Protein AF-A0A223VBC0-F1 (afdb_monomer_lite)

InterPro domains:
  IPR009003 Peptidase S1, PA clan [SSF50494] (69-240)

Sequence (391 aa):
MNKFKVYILFLLMLIGSNVNSQVGDLELRNYFNAMVFLKDSATIKQNINGIEHEVYLKNPNTKKLIPMKSVGVGSGFFISKGLDDYLVTAQHVGVNISKRGTIAYRNASGKKIEVKLEDITYENENWVYHQEADVAVLHLNLKEKDEEFIKGLEIRFIDYWYLMRDQVAPDRFTDLHVVGYPLGLGVTELNISPITKKVRVSSDILVLPRADRGNLSHFFLLDDPSTSGFSGGPIVYLGDPIISKDKKTYLPSPMRIMGLVHGTISDPKDKAGRFSAIVPSYLIAETIDLAPSFEGTYTYKYPNGKLWSRRIYKNGIPWTVIDNYDPEGKPQEKGTLKDGTGTLNTYDAKGKLIYVERFEKGIRLSLSPVMTTEELEKFGGFAPAKPDEND

Radius of gyration: 23.73 Å; chains: 1; bounding box: 81×50×62 Å

Foldseek 3Di:
DDPVVVVVVVVVVVVVVVVQVVVLVVVVVQQQLFKKKKKDKDQDWDDDPNDTDGDWDQDPVPRDTDGDIDIQIAMWGWAAEQQWIKIKFFQVSVVPADQQIWIWGQAPVQWIDIDGNVQFADPPWQWFAQPFGRMIMTTTPLQPDDPVVSVVSNGDHDYLLQADQDLKADDQPAWKKQWWQFVNPQDDPTHHGIDIDIWGWDAIWDFFQQPPHGGTAIWTKIQDFDGHRSGNTFIKGFDDFDQPPVSPDTHGDDMHTQFGWRGKDADPVDRPRIITTGHGRSSVVVRLLVTDADAAKWWFAAPVRATAWIFGDDSSFTQGTDFGAALVRHGDCQWDRHRFATWGWDADSHRHTAWIWGGDNRNTPDIDGPDDPVVVVVVPDDPTGRTDPPD

pLDDT: mean 83.46, std 16.66, range [29.98, 98.5]

Structure (mmCIF, N/CA/C/O backbone):
data_AF-A0A223VBC0-F1
#
_entry.id   AF-A0A223VBC0-F1
#
loop_
_atom_site.group_PDB
_atom_site.id
_atom_site.type_symbol
_atom_site.label_atom_id
_atom_site.label_alt_id
_atom_site.label_comp_id
_atom_site.label_asym_id
_atom_site.label_entity_id
_atom_site.label_seq_id
_atom_site.pdbx_PDB_ins_code
_atom_site.Cartn_x
_atom_site.Cartn_y
_atom_site.Cartn_z
_atom_site.occupancy
_atom_site.B_iso_or_equiv
_atom_site.auth_seq_id
_atom_site.auth_comp_id
_atom_site.auth_asym_id
_atom_site.auth_atom_id
_atom_site.pdbx_PDB_model_num
ATOM 1 N N . MET A 1 1 ? 44.239 -18.650 27.474 1.00 53.41 1 MET A N 1
ATOM 2 C CA . MET A 1 1 ? 43.617 -17.701 26.521 1.00 53.41 1 MET A CA 1
ATOM 3 C C . MET A 1 1 ? 43.802 -16.291 27.075 1.00 53.41 1 MET A C 1
ATOM 5 O O . MET A 1 1 ? 43.407 -16.050 28.206 1.00 53.41 1 MET A O 1
ATOM 9 N N . ASN A 1 2 ? 44.529 -15.414 26.375 1.00 65.50 2 ASN A N 1
ATOM 10 C CA . ASN A 1 2 ? 45.000 -14.136 26.930 1.00 65.50 2 ASN A CA 1
ATOM 11 C C . ASN A 1 2 ? 43.819 -13.158 27.121 1.00 65.50 2 ASN A C 1
ATOM 13 O O . ASN A 1 2 ? 43.067 -12.956 26.166 1.00 65.50 2 ASN A O 1
ATOM 17 N N . LYS A 1 3 ? 43.645 -12.566 28.316 1.00 57.56 3 LYS A N 1
ATOM 18 C CA . LYS A 1 3 ? 42.492 -11.700 28.671 1.00 57.56 3 LYS A CA 1
ATOM 19 C C . LYS A 1 3 ? 42.256 -10.581 27.643 1.00 57.56 3 LYS A C 1
ATOM 21 O O . LYS A 1 3 ? 41.116 -10.243 27.351 1.00 57.56 3 LYS A O 1
ATOM 26 N N . PHE A 1 4 ? 43.323 -10.096 27.013 1.00 60.38 4 PHE A N 1
ATOM 27 C CA . PHE A 1 4 ? 43.288 -9.086 25.953 1.00 60.38 4 PHE A CA 1
ATOM 28 C C . PHE A 1 4 ? 42.525 -9.526 24.685 1.00 60.38 4 PHE A C 1
ATOM 30 O O . PHE A 1 4 ? 41.794 -8.736 24.095 1.00 60.38 4 PHE A O 1
ATOM 37 N N . LYS A 1 5 ? 42.615 -10.807 24.292 1.00 47.06 5 LYS A N 1
ATOM 38 C CA . LYS A 1 5 ? 41.878 -11.343 23.130 1.00 47.06 5 LYS A CA 1
ATOM 39 C C . LYS A 1 5 ? 40.373 -11.453 23.394 1.00 47.06 5 LYS A C 1
ATOM 41 O O . LYS A 1 5 ? 39.593 -11.310 22.462 1.00 47.06 5 LYS A O 1
ATOM 46 N N . VAL A 1 6 ? 39.970 -11.670 24.649 1.00 61.59 6 VAL A N 1
ATOM 47 C CA . VAL A 1 6 ? 38.552 -11.726 25.046 1.00 61.59 6 VAL A CA 1
ATOM 48 C C . VAL A 1 6 ? 37.921 -10.332 25.002 1.00 61.59 6 VAL A C 1
ATOM 50 O O . VAL A 1 6 ? 36.815 -10.192 24.492 1.00 61.59 6 VAL A O 1
ATOM 53 N N . TYR A 1 7 ? 38.644 -9.295 25.441 1.00 55.75 7 TYR A N 1
ATOM 54 C CA . TYR A 1 7 ? 38.173 -7.906 25.361 1.00 55.75 7 TYR A CA 1
ATOM 55 C C . TYR A 1 7 ? 38.008 -7.412 23.920 1.00 55.75 7 TYR A C 1
ATOM 57 O O . TYR A 1 7 ? 37.005 -6.777 23.612 1.00 55.75 7 TYR A O 1
ATOM 65 N N . ILE A 1 8 ? 38.940 -7.748 23.022 1.00 61.34 8 ILE A N 1
ATOM 66 C CA . ILE A 1 8 ? 38.822 -7.400 21.596 1.00 61.34 8 ILE A CA 1
ATOM 67 C C . ILE A 1 8 ? 37.623 -8.108 20.953 1.00 61.34 8 ILE A C 1
ATOM 69 O O . ILE A 1 8 ? 36.898 -7.493 20.177 1.00 61.34 8 ILE A O 1
ATOM 73 N N . LEU A 1 9 ? 37.375 -9.375 21.304 1.00 50.81 9 LEU A N 1
ATOM 74 C CA . LEU A 1 9 ? 36.220 -10.118 20.798 1.00 50.81 9 LEU A CA 1
ATOM 75 C C . LEU A 1 9 ? 34.893 -9.508 21.285 1.00 50.81 9 LEU A C 1
ATOM 77 O O . LEU A 1 9 ? 33.974 -9.344 20.489 1.00 50.81 9 LEU A O 1
ATOM 81 N N . PHE A 1 10 ? 34.814 -9.109 22.560 1.00 53.12 10 PHE A N 1
ATOM 82 C CA . PHE A 1 10 ? 33.647 -8.416 23.119 1.00 53.12 10 PHE A CA 1
ATOM 83 C C . PHE A 1 10 ? 33.409 -7.051 22.464 1.00 53.12 10 PHE A C 1
ATOM 85 O O . PHE A 1 10 ? 32.274 -6.715 22.136 1.00 53.12 10 PHE A O 1
ATOM 92 N N . LEU A 1 11 ? 34.473 -6.277 22.227 1.00 47.00 11 LEU A N 1
ATOM 93 C CA . LEU A 1 11 ? 34.378 -4.976 21.566 1.00 47.00 11 LEU A CA 1
ATOM 94 C C . LEU A 1 11 ? 33.912 -5.121 20.108 1.00 47.00 11 LEU A C 1
ATOM 96 O O . LEU A 1 11 ? 33.049 -4.372 19.664 1.00 47.00 11 LEU A O 1
ATOM 100 N N . LEU A 1 12 ? 34.422 -6.120 19.378 1.00 50.22 12 LEU A N 1
ATOM 101 C CA . LEU A 1 12 ? 33.989 -6.417 18.009 1.00 50.22 12 LEU A CA 1
ATOM 102 C C . LEU A 1 12 ? 32.528 -6.889 17.946 1.00 50.22 12 LEU A C 1
ATOM 104 O O . LEU A 1 12 ? 31.814 -6.490 17.029 1.00 50.22 12 LEU A O 1
ATOM 108 N N . MET A 1 13 ? 32.058 -7.672 18.926 1.00 46.19 13 MET A N 1
ATOM 109 C CA . MET A 1 13 ? 30.639 -8.045 19.028 1.00 46.19 13 MET A CA 1
ATOM 110 C C . MET A 1 13 ? 29.739 -6.827 19.288 1.00 46.19 13 MET A C 1
ATOM 112 O O . MET A 1 13 ? 28.700 -6.700 18.646 1.00 46.19 13 MET A O 1
ATOM 116 N N . LEU A 1 14 ? 30.159 -5.904 20.162 1.00 42.41 14 LEU A N 1
ATOM 117 C CA . LEU A 1 14 ? 29.422 -4.666 20.455 1.00 42.41 14 LEU A CA 1
ATOM 118 C C . LEU A 1 14 ? 29.393 -3.691 19.266 1.00 42.41 14 LEU A C 1
ATOM 120 O O . LEU A 1 14 ? 28.402 -2.993 19.055 1.00 42.41 14 LEU A O 1
ATOM 124 N N . ILE A 1 15 ? 30.463 -3.629 18.470 1.00 43.81 15 ILE A N 1
ATOM 125 C CA . ILE A 1 15 ? 30.503 -2.804 17.254 1.00 43.81 15 ILE A CA 1
ATOM 126 C C . ILE A 1 15 ? 29.624 -3.434 16.160 1.00 43.81 15 ILE A C 1
ATOM 128 O O . ILE A 1 15 ? 28.836 -2.728 15.533 1.00 43.81 15 ILE A O 1
ATOM 132 N N . GLY A 1 16 ? 29.680 -4.759 15.982 1.00 40.78 16 GLY A N 1
ATOM 133 C CA . GLY A 1 16 ? 28.847 -5.480 15.013 1.00 40.78 16 GLY A CA 1
ATOM 134 C C . GLY A 1 16 ? 27.341 -5.347 15.273 1.00 40.78 16 GLY A C 1
ATOM 135 O O . GLY A 1 16 ? 26.574 -5.166 14.328 1.00 40.78 16 GLY A O 1
ATOM 136 N N . SER A 1 17 ? 26.908 -5.353 16.541 1.00 44.41 17 SER A N 1
ATOM 137 C CA . SER A 1 17 ? 25.491 -5.166 16.889 1.00 44.41 17 SER A CA 1
ATOM 138 C C . SER A 1 17 ? 24.972 -3.756 16.585 1.00 44.41 17 SER A C 1
ATOM 140 O O . SER A 1 17 ? 23.832 -3.612 16.151 1.00 44.41 17 SER A O 1
ATOM 142 N N . ASN A 1 18 ? 25.801 -2.719 16.765 1.00 41.50 18 ASN A N 1
ATOM 143 C CA . ASN A 1 18 ? 25.399 -1.328 16.518 1.00 41.50 18 ASN A CA 1
ATOM 144 C C . ASN A 1 18 ? 25.289 -0.998 15.020 1.00 41.50 18 ASN A C 1
ATOM 146 O O . ASN A 1 18 ? 24.383 -0.269 14.614 1.00 41.50 18 ASN A O 1
ATOM 150 N N . VAL A 1 19 ? 26.173 -1.557 14.187 1.00 43.28 19 VAL A N 1
ATOM 151 C CA . VAL A 1 19 ? 26.113 -1.360 12.728 1.00 43.28 19 VAL A CA 1
ATOM 152 C C . VAL A 1 19 ? 24.858 -2.018 12.148 1.00 43.28 19 VAL A C 1
ATOM 154 O O . VAL A 1 19 ? 24.164 -1.399 11.347 1.00 43.28 19 VAL A O 1
ATOM 157 N N . ASN A 1 20 ? 24.496 -3.220 12.612 1.00 47.50 20 ASN A N 1
ATOM 158 C CA . ASN A 1 20 ? 23.302 -3.913 12.125 1.00 47.50 20 ASN A CA 1
ATOM 159 C C . ASN A 1 20 ? 21.995 -3.174 12.483 1.00 47.50 20 ASN A C 1
ATOM 161 O O . ASN A 1 20 ? 21.094 -3.068 11.655 1.00 47.50 20 ASN A O 1
ATOM 165 N N . SER A 1 21 ? 21.904 -2.587 13.686 1.00 51.12 21 SER A N 1
ATOM 166 C CA . SER A 1 21 ? 20.723 -1.802 14.078 1.00 51.12 21 SER A CA 1
ATOM 167 C C . SER A 1 21 ? 20.550 -0.507 13.277 1.00 51.12 21 SER A C 1
ATOM 169 O O . SER A 1 21 ? 19.422 -0.084 13.043 1.00 51.12 21 SER A O 1
ATOM 171 N N . GLN A 1 22 ? 21.649 0.125 12.849 1.00 49.00 22 GLN A N 1
ATOM 172 C CA . GLN A 1 22 ? 21.594 1.371 12.075 1.00 49.00 22 GLN A CA 1
ATOM 173 C C . GLN A 1 22 ? 21.176 1.136 10.619 1.00 49.00 22 GLN A C 1
ATOM 175 O O . GLN A 1 22 ? 20.438 1.948 10.064 1.00 49.00 22 GLN A O 1
ATOM 180 N N . VAL A 1 23 ? 21.596 0.017 10.018 1.00 51.94 23 VAL A N 1
ATOM 181 C CA . VAL A 1 23 ? 21.177 -0.363 8.658 1.00 51.94 23 VAL A CA 1
ATOM 182 C C . VAL A 1 23 ? 19.671 -0.643 8.618 1.00 51.94 23 VAL A C 1
ATOM 184 O O . VAL A 1 23 ? 18.983 -0.093 7.763 1.00 51.94 23 VAL A O 1
ATOM 187 N N . GLY A 1 24 ? 19.132 -1.385 9.593 1.00 55.59 24 GLY A N 1
ATOM 188 C CA . GLY A 1 24 ? 17.691 -1.659 9.671 1.00 55.59 24 GLY A CA 1
ATOM 189 C C . GLY A 1 24 ? 16.812 -0.406 9.827 1.00 55.59 24 GLY A C 1
ATOM 190 O O . GLY A 1 24 ? 15.739 -0.340 9.230 1.00 55.59 24 GLY A O 1
ATOM 191 N N . ASP A 1 25 ? 17.261 0.613 10.576 1.00 61.53 25 ASP A N 1
ATOM 192 C CA . ASP A 1 25 ? 16.527 1.888 10.719 1.00 61.53 25 ASP A CA 1
ATOM 193 C C . ASP A 1 25 ? 16.511 2.693 9.409 1.00 61.53 25 ASP A C 1
ATOM 195 O O . ASP A 1 25 ? 15.481 3.258 9.038 1.00 61.53 25 ASP A O 1
ATOM 199 N N . LEU A 1 26 ? 17.630 2.725 8.676 1.00 60.38 26 LEU A N 1
ATOM 200 C CA . LEU A 1 26 ? 17.712 3.429 7.394 1.00 60.38 26 LEU A CA 1
ATOM 201 C C . LEU A 1 26 ? 16.783 2.801 6.348 1.00 60.38 26 LEU A C 1
ATOM 203 O O . LEU A 1 26 ? 16.084 3.518 5.631 1.00 60.38 26 LEU A O 1
ATOM 207 N N . GLU A 1 27 ? 16.731 1.470 6.291 1.00 63.03 27 GLU A N 1
ATOM 208 C CA . GLU A 1 27 ? 15.830 0.761 5.386 1.00 63.03 27 GLU A CA 1
ATOM 209 C C . GLU A 1 27 ? 14.370 0.995 5.745 1.00 63.03 27 GLU A C 1
ATOM 211 O O . GLU A 1 27 ? 13.583 1.379 4.882 1.00 63.03 27 GLU A O 1
ATOM 216 N N . LEU A 1 28 ? 14.013 0.857 7.024 1.00 67.44 28 LEU A N 1
ATOM 217 C CA . LEU A 1 28 ? 12.651 1.085 7.492 1.00 67.44 28 LEU A CA 1
ATOM 218 C C . LEU A 1 28 ? 12.162 2.512 7.170 1.00 67.44 28 LEU A C 1
ATOM 220 O O . LEU A 1 28 ? 11.031 2.698 6.714 1.00 67.44 28 LEU A O 1
ATOM 224 N N . ARG A 1 29 ? 13.036 3.517 7.313 1.00 68.38 29 ARG A N 1
ATOM 225 C CA . ARG A 1 29 ? 12.736 4.914 6.959 1.00 68.38 29 ARG A CA 1
ATOM 226 C C . ARG A 1 29 ? 12.469 5.128 5.476 1.00 68.38 29 ARG A C 1
ATOM 228 O O . ARG A 1 29 ? 11.640 5.974 5.146 1.00 68.38 29 ARG A O 1
ATOM 235 N N . ASN A 1 30 ? 13.111 4.371 4.589 1.00 66.44 30 ASN A N 1
ATOM 236 C CA . ASN A 1 30 ? 12.823 4.454 3.156 1.00 66.44 30 ASN A CA 1
ATOM 237 C C . ASN A 1 30 ? 11.391 3.988 2.841 1.00 66.44 30 ASN A C 1
ATOM 239 O O . ASN A 1 30 ? 10.755 4.533 1.938 1.00 66.44 30 ASN A O 1
ATOM 243 N N . TYR A 1 31 ? 10.850 3.052 3.629 1.00 79.38 31 TYR A N 1
ATOM 244 C CA . TYR A 1 31 ? 9.474 2.562 3.494 1.00 79.38 31 TYR A CA 1
ATOM 245 C C . TYR A 1 31 ? 8.433 3.432 4.200 1.00 79.38 31 TYR A C 1
ATOM 247 O O . TYR A 1 31 ? 7.262 3.393 3.828 1.00 79.38 31 TYR A O 1
ATOM 255 N N . PHE A 1 32 ? 8.828 4.267 5.168 1.00 84.44 32 PHE A N 1
ATOM 256 C CA . PHE A 1 32 ? 7.909 5.217 5.810 1.00 84.44 32 PHE A CA 1
ATOM 257 C C . PHE A 1 32 ? 7.230 6.152 4.813 1.00 84.44 32 PHE A C 1
ATOM 259 O O . PHE A 1 32 ? 6.113 6.595 5.064 1.00 84.44 32 PHE A O 1
ATOM 266 N N . ASN A 1 33 ? 7.864 6.396 3.668 1.00 86.94 33 ASN A N 1
ATOM 267 C CA . ASN A 1 33 ? 7.304 7.245 2.626 1.00 86.94 33 ASN A CA 1
ATOM 268 C C . ASN A 1 33 ? 6.191 6.573 1.803 1.00 86.94 33 ASN A C 1
ATOM 270 O O . ASN A 1 33 ? 5.515 7.240 1.024 1.00 86.94 33 ASN A O 1
ATOM 274 N N . ALA A 1 34 ? 5.999 5.264 1.980 1.00 92.88 34 ALA A N 1
ATOM 275 C CA . ALA A 1 34 ? 4.865 4.523 1.442 1.00 92.88 34 ALA A CA 1
ATOM 276 C C . ALA A 1 34 ? 3.734 4.362 2.470 1.00 92.88 34 ALA A C 1
ATOM 278 O O . ALA A 1 34 ? 2.680 3.840 2.121 1.00 92.88 34 ALA A O 1
ATOM 279 N N . MET A 1 35 ? 3.941 4.752 3.735 1.00 95.88 35 MET A N 1
ATOM 280 C CA . MET A 1 35 ? 2.937 4.615 4.794 1.00 95.88 35 MET A CA 1
ATOM 281 C C . MET A 1 35 ? 1.958 5.779 4.754 1.00 95.88 35 MET A C 1
ATOM 283 O O . MET A 1 35 ? 2.351 6.935 4.601 1.00 95.88 35 MET A O 1
ATOM 287 N N . VAL A 1 36 ? 0.682 5.464 4.944 1.00 96.75 36 VAL A N 1
ATOM 288 C CA . VAL A 1 36 ? -0.412 6.416 4.788 1.00 96.75 36 VAL A CA 1
ATOM 289 C C . VAL A 1 36 ? -1.240 6.489 6.058 1.00 96.75 36 VAL A C 1
ATOM 291 O O . VAL A 1 36 ? -1.668 5.473 6.604 1.00 96.75 36 VAL A O 1
ATOM 294 N N . PHE A 1 37 ? -1.491 7.713 6.505 1.00 97.38 37 PHE A N 1
ATOM 295 C CA . PHE A 1 37 ? -2.533 8.027 7.462 1.00 97.38 37 PHE A CA 1
ATOM 296 C C . PHE A 1 37 ? -3.812 8.364 6.706 1.00 97.38 37 PHE A C 1
ATOM 298 O O . PHE A 1 37 ? -3.839 9.283 5.885 1.00 97.38 37 PHE A O 1
ATOM 305 N N . LEU A 1 38 ? -4.867 7.616 7.001 1.00 95.75 38 LEU A N 1
ATOM 306 C CA . LEU A 1 38 ? -6.179 7.794 6.409 1.00 95.75 38 LEU A CA 1
ATOM 307 C C . LEU A 1 38 ? -7.088 8.486 7.409 1.00 95.75 38 LEU A C 1
ATOM 309 O O . LEU A 1 38 ? -7.164 8.076 8.572 1.00 95.75 38 LEU A O 1
ATOM 313 N N . LYS A 1 39 ? -7.790 9.520 6.954 1.00 93.25 39 LYS A N 1
ATOM 314 C CA . LYS A 1 39 ? -8.718 10.272 7.788 1.00 93.25 39 LYS A CA 1
ATOM 315 C C . LYS A 1 39 ? -9.948 10.667 6.996 1.00 93.25 39 LYS A C 1
ATOM 317 O O . LYS A 1 39 ? -9.848 11.278 5.941 1.00 93.25 39 LYS A O 1
ATOM 322 N N . ASP A 1 40 ? -11.114 10.429 7.573 1.00 89.75 40 ASP A N 1
ATOM 323 C CA . ASP A 1 40 ? -12.345 11.048 7.101 1.00 89.75 40 ASP A CA 1
ATOM 324 C C . ASP A 1 40 ? -13.213 11.495 8.280 1.00 89.75 40 ASP A C 1
ATOM 326 O O . ASP A 1 40 ? -13.093 11.002 9.402 1.00 89.75 40 ASP A O 1
ATOM 330 N N . SER A 1 41 ? -14.072 12.478 8.041 1.00 79.81 41 SER A N 1
ATOM 331 C CA . SER A 1 41 ? -15.059 12.957 8.997 1.00 79.81 41 SER A CA 1
ATOM 332 C C . SER A 1 41 ? -16.458 12.789 8.413 1.00 79.81 41 SER A C 1
ATOM 334 O O . SER A 1 41 ? -16.938 13.633 7.654 1.00 79.81 41 SER A O 1
ATOM 336 N N . ALA A 1 42 ? -17.127 11.712 8.806 1.00 71.56 42 ALA A N 1
ATOM 337 C CA . ALA A 1 42 ? -18.514 11.460 8.445 1.00 71.56 42 ALA A CA 1
ATOM 338 C C . ALA A 1 42 ? -19.452 11.926 9.565 1.00 71.56 42 ALA A C 1
ATOM 340 O O . ALA A 1 42 ? -19.094 11.895 10.747 1.00 71.56 42 ALA A O 1
ATOM 341 N N . THR A 1 43 ? -20.660 12.362 9.204 1.00 77.25 43 THR A N 1
ATOM 342 C CA . THR A 1 43 ? -21.730 12.570 10.187 1.00 77.25 43 THR A CA 1
ATOM 343 C C . THR A 1 43 ? -22.087 11.218 10.801 1.00 77.25 43 THR A C 1
ATOM 345 O O . THR A 1 43 ? -22.311 10.249 10.078 1.00 77.25 43 THR A O 1
ATOM 348 N N . ILE A 1 44 ? -22.123 11.146 12.131 1.00 79.56 44 ILE A N 1
ATOM 349 C CA . ILE A 1 44 ? -22.501 9.939 12.865 1.00 79.56 44 ILE A CA 1
ATOM 350 C C . ILE A 1 44 ? -23.916 9.554 12.453 1.00 79.56 44 ILE A C 1
ATOM 352 O O . ILE A 1 44 ? -24.811 10.400 12.447 1.00 79.56 44 ILE A O 1
ATOM 356 N N . LYS A 1 45 ? -24.115 8.272 12.149 1.00 82.19 45 LYS A N 1
ATOM 357 C CA . LYS A 1 45 ? -25.437 7.689 11.945 1.00 82.19 45 LYS A CA 1
ATOM 358 C C . LYS A 1 45 ? -25.833 6.855 13.156 1.00 82.19 45 LYS A C 1
ATOM 360 O O . LYS A 1 45 ? -24.998 6.181 13.755 1.00 82.19 45 LYS A O 1
ATOM 365 N N . GLN A 1 46 ? -27.106 6.905 13.520 1.00 83.44 46 GLN A N 1
ATOM 366 C CA . GLN A 1 46 ? -27.688 6.097 14.581 1.00 83.44 46 GLN A CA 1
ATOM 367 C C . GLN A 1 46 ? -28.920 5.375 14.047 1.00 83.44 46 GLN A C 1
ATOM 369 O O . GLN A 1 46 ? -29.798 5.991 13.446 1.00 83.44 46 GLN A O 1
ATOM 374 N N . ASN A 1 47 ? -28.990 4.066 14.284 1.00 84.31 47 ASN A N 1
ATOM 375 C CA . ASN A 1 47 ? -30.183 3.293 13.974 1.00 84.31 47 ASN A CA 1
ATOM 376 C C . ASN A 1 47 ? -31.249 3.551 15.048 1.00 84.31 47 ASN A C 1
ATOM 378 O O . ASN A 1 47 ? -31.019 3.295 16.232 1.00 84.31 47 ASN A O 1
ATOM 382 N N . ILE A 1 48 ? -32.401 4.069 14.632 1.00 87.44 48 ILE A N 1
ATOM 383 C CA . ILE A 1 48 ? -33.579 4.251 15.478 1.00 87.44 48 ILE A CA 1
ATOM 384 C C . ILE A 1 48 ? -34.721 3.508 14.791 1.00 87.44 48 ILE A C 1
ATOM 386 O O . ILE A 1 48 ? -35.129 3.860 13.688 1.00 87.44 48 ILE A O 1
ATOM 390 N N . ASN A 1 49 ? -35.228 2.456 15.438 1.00 89.81 49 ASN A N 1
ATOM 391 C CA . ASN A 1 49 ? -36.328 1.625 14.931 1.00 89.81 49 ASN A CA 1
ATOM 392 C C . ASN A 1 49 ? -36.084 1.031 13.527 1.00 89.81 49 ASN A C 1
ATOM 394 O O . ASN A 1 49 ? -37.006 0.942 12.719 1.00 89.81 49 ASN A O 1
ATOM 398 N N . GLY A 1 50 ? -34.849 0.623 13.225 1.00 85.25 50 GLY A N 1
ATOM 399 C CA . GLY A 1 50 ? -34.487 0.006 11.946 1.00 85.25 50 GLY A CA 1
ATOM 400 C C . GLY A 1 50 ? -34.120 1.000 10.842 1.00 85.25 50 GLY A C 1
ATOM 401 O O . GLY A 1 50 ? -33.738 0.566 9.760 1.00 85.25 50 GLY A O 1
ATOM 402 N N . ILE A 1 51 ? -34.189 2.307 11.106 1.00 88.62 51 ILE A N 1
ATOM 403 C CA . ILE A 1 51 ? -33.868 3.363 10.142 1.00 88.62 51 ILE A CA 1
ATOM 404 C C . ILE A 1 51 ? -32.591 4.074 10.593 1.00 88.62 51 ILE A C 1
ATOM 406 O O . ILE A 1 51 ? -32.455 4.447 11.758 1.00 88.62 51 ILE A O 1
ATOM 410 N N . GLU A 1 52 ? -31.637 4.260 9.680 1.00 82.44 52 GLU A N 1
ATOM 411 C CA . GLU A 1 52 ? -30.452 5.075 9.949 1.00 82.44 52 GLU A CA 1
ATOM 412 C C . GLU A 1 52 ? -30.788 6.569 9.902 1.00 82.44 52 GLU A C 1
ATOM 414 O O . GLU A 1 52 ? -31.308 7.076 8.908 1.00 82.44 52 GLU A O 1
ATOM 419 N N . HIS A 1 53 ? -30.426 7.287 10.962 1.00 84.81 53 HIS A N 1
ATOM 420 C CA . HIS A 1 53 ? -30.556 8.735 11.059 1.00 84.81 53 HIS A CA 1
ATOM 421 C C . HIS A 1 53 ? -29.194 9.390 11.252 1.00 84.81 53 HIS A C 1
ATOM 423 O O . HIS A 1 53 ? -28.400 8.939 12.072 1.00 84.81 53 HIS A O 1
ATOM 429 N N . GLU A 1 54 ? -28.945 10.498 10.558 1.00 89.50 54 GLU A N 1
ATOM 430 C CA . GLU A 1 54 ? -27.799 11.358 10.849 1.00 89.50 54 GLU A CA 1
ATOM 431 C C . GLU A 1 54 ? -27.997 12.097 12.178 1.00 89.50 54 GLU A C 1
ATOM 433 O O . GLU A 1 54 ? -29.056 12.666 12.455 1.00 89.50 54 GLU A O 1
ATOM 438 N N . VAL A 1 55 ? -26.958 12.110 13.007 1.00 89.00 55 VAL A N 1
ATOM 439 C CA . VAL A 1 55 ? -26.986 12.728 14.330 1.00 89.00 55 VAL A CA 1
ATOM 440 C C . VAL A 1 55 ? -26.553 14.186 14.222 1.00 89.00 55 VAL A C 1
ATOM 442 O O . VAL A 1 55 ? -25.430 14.500 13.828 1.00 89.00 55 VAL A O 1
ATOM 445 N N . TYR A 1 56 ? -27.434 15.094 14.639 1.00 91.56 56 TYR A N 1
ATOM 446 C CA . TYR A 1 56 ? -27.154 16.525 14.735 1.00 91.56 56 TYR A CA 1
ATOM 447 C C . TYR A 1 56 ? -27.281 17.005 16.180 1.00 91.56 56 TYR A C 1
ATOM 449 O O . TYR A 1 56 ? -28.280 16.761 16.856 1.00 91.56 56 TYR A O 1
ATOM 457 N N . LEU A 1 57 ? -26.291 17.766 16.637 1.00 89.19 57 LEU A N 1
ATOM 458 C CA . LEU A 1 57 ? -26.360 18.527 17.875 1.00 89.19 57 LEU A CA 1
ATOM 459 C C . LEU A 1 57 ? -27.143 19.814 17.623 1.00 89.19 57 LEU A C 1
ATOM 461 O O . LEU A 1 57 ? -26.798 20.612 16.751 1.00 89.19 57 LEU A O 1
ATOM 465 N N . LYS A 1 58 ? -28.195 20.044 18.406 1.00 93.94 58 LYS A N 1
ATOM 466 C CA . LYS A 1 58 ? -28.976 21.280 18.349 1.00 93.94 58 LYS A CA 1
ATOM 467 C C . LYS A 1 58 ? -28.455 22.262 19.388 1.00 93.94 58 LYS A C 1
ATOM 469 O O . LYS A 1 58 ? -28.549 21.997 20.583 1.00 93.94 58 LYS A O 1
ATOM 474 N N . ASN A 1 59 ? -27.954 23.417 18.952 1.00 92.00 59 ASN A N 1
ATOM 475 C CA . ASN A 1 59 ? -27.613 24.491 19.879 1.00 92.00 59 ASN A CA 1
ATOM 476 C C . ASN A 1 59 ? -28.901 24.957 20.598 1.00 92.00 59 ASN A C 1
ATOM 478 O O . ASN A 1 59 ? -29.857 25.361 19.926 1.00 92.00 59 ASN A O 1
ATOM 482 N N . PRO A 1 60 ? -28.966 24.912 21.941 1.00 88.88 60 PRO A N 1
ATOM 483 C CA . PRO A 1 60 ? -30.201 25.189 22.674 1.00 88.88 60 PRO A CA 1
ATOM 484 C C . PRO A 1 60 ? -30.669 26.644 22.531 1.00 88.88 60 PRO A C 1
ATOM 486 O O . PRO A 1 60 ? -31.881 26.885 22.523 1.00 88.88 60 PRO A O 1
ATOM 489 N N . ASN A 1 61 ? -29.733 27.577 22.334 1.00 92.12 61 ASN A N 1
ATOM 490 C CA . ASN A 1 61 ? -29.986 29.016 22.272 1.00 92.12 61 ASN A CA 1
ATOM 491 C C . ASN A 1 61 ? -30.283 29.478 20.843 1.00 92.12 61 ASN A C 1
ATOM 493 O O . ASN A 1 61 ? -31.275 30.156 20.605 1.00 92.12 61 ASN A O 1
ATOM 497 N N . THR A 1 62 ? -29.460 29.072 19.874 1.00 93.38 62 THR A N 1
ATOM 498 C CA . THR A 1 62 ? -29.585 29.533 18.478 1.00 93.38 62 THR A CA 1
ATOM 499 C C . THR A 1 62 ? -30.443 28.620 17.609 1.00 93.38 62 THR A C 1
ATOM 501 O O . THR A 1 62 ? -30.714 28.946 16.459 1.00 93.38 62 THR A O 1
ATOM 504 N N . LYS A 1 63 ? -30.833 27.446 18.125 1.00 92.19 63 LYS A N 1
ATOM 505 C CA . LYS A 1 63 ? -31.535 26.367 17.404 1.00 92.19 63 LYS A CA 1
ATOM 506 C C . LYS A 1 63 ? -30.792 25.821 16.176 1.00 92.19 63 LYS A C 1
ATOM 508 O O . LYS A 1 63 ? -31.323 24.933 15.513 1.00 92.19 63 LYS A O 1
ATOM 513 N N . LYS A 1 64 ? -29.566 26.282 15.909 1.00 93.88 64 LYS A N 1
ATOM 514 C CA . LYS A 1 64 ? -28.715 25.802 14.818 1.00 93.88 64 LYS A CA 1
ATOM 515 C C . LYS A 1 64 ? -28.373 24.328 15.026 1.00 93.88 64 LYS A C 1
ATOM 517 O O . LYS A 1 64 ? -27.972 23.936 16.123 1.00 93.88 64 LYS A O 1
ATOM 522 N N . LEU A 1 65 ? -28.512 23.540 13.966 1.00 91.88 65 LEU A N 1
ATOM 523 C CA . LEU A 1 65 ? -28.083 22.147 13.923 1.00 91.88 65 LEU A CA 1
ATOM 524 C C . LEU A 1 65 ? -26.618 22.078 13.480 1.00 91.88 65 LEU A C 1
ATOM 526 O O . LEU A 1 65 ? -26.228 22.715 12.501 1.00 91.88 65 LEU A O 1
ATOM 530 N N . ILE A 1 66 ? -25.810 21.323 14.215 1.00 87.62 66 ILE A N 1
ATOM 531 C CA . ILE A 1 66 ? -24.407 21.042 13.911 1.00 87.62 66 ILE A CA 1
ATOM 532 C C . ILE A 1 66 ? -24.292 19.524 13.765 1.00 87.62 66 ILE A C 1
ATOM 534 O O . ILE A 1 66 ? -24.617 18.825 14.724 1.00 87.62 66 ILE A O 1
ATOM 538 N N . PRO A 1 67 ? -23.869 18.991 12.607 1.00 85.69 67 PRO A N 1
ATOM 539 C CA . PRO A 1 67 ? -23.714 17.549 12.449 1.00 85.69 67 PRO A CA 1
ATOM 540 C C . PRO A 1 67 ? -22.689 17.041 13.462 1.00 85.69 67 PRO A C 1
ATOM 542 O O . PRO A 1 67 ? -21.590 17.592 13.574 1.00 85.69 67 PRO A O 1
ATOM 545 N N . MET A 1 68 ? -23.050 16.002 14.212 1.00 81.75 68 MET A N 1
ATOM 546 C CA . MET A 1 68 ? -22.099 15.305 15.062 1.00 81.75 68 MET A CA 1
ATOM 547 C C . MET A 1 68 ? -21.240 14.444 14.147 1.00 81.75 68 MET A C 1
ATOM 549 O O . MET A 1 68 ? -21.754 13.541 13.498 1.00 81.75 68 MET A O 1
ATOM 553 N N . LYS A 1 69 ? -19.948 14.747 14.047 1.00 80.00 69 LYS A N 1
ATOM 554 C CA . LYS A 1 69 ? -19.033 14.009 13.174 1.00 80.00 69 LYS A CA 1
ATOM 555 C C . LYS A 1 69 ? -18.208 13.013 13.975 1.00 80.00 69 LYS A C 1
ATOM 557 O O . LYS A 1 69 ? -17.674 13.370 15.023 1.00 80.00 69 LYS A O 1
ATOM 562 N N . SER A 1 70 ? -18.058 11.798 13.461 1.00 72.69 70 SER A N 1
ATOM 563 C CA . SER A 1 70 ? -17.008 10.874 13.888 1.00 72.69 70 SER A CA 1
ATOM 564 C C . SER A 1 70 ? -15.829 11.015 12.942 1.00 72.69 70 SER A C 1
ATOM 566 O O . SER A 1 70 ? -16.009 11.012 11.723 1.00 72.69 70 SER A O 1
ATOM 568 N N . VAL A 1 71 ? -14.625 11.125 13.497 1.00 76.06 71 VAL A N 1
ATOM 569 C CA . VAL A 1 71 ? -13.405 11.050 12.696 1.00 76.06 71 VAL A CA 1
ATOM 570 C C . VAL A 1 71 ? -13.014 9.580 12.602 1.00 76.06 71 VAL A C 1
ATOM 572 O O . VAL A 1 71 ? -12.592 8.989 13.596 1.00 76.06 71 VAL A O 1
ATOM 575 N N . GLY A 1 72 ? -13.199 8.992 11.423 1.00 79.38 72 GLY A N 1
ATOM 576 C CA . GLY A 1 72 ? -12.622 7.698 11.092 1.00 79.38 72 GLY A CA 1
ATOM 577 C C . GLY A 1 72 ? -11.141 7.899 10.809 1.00 79.38 72 GLY A C 1
ATOM 578 O O . GLY A 1 72 ? -10.783 8.752 9.998 1.00 79.38 72 GLY A O 1
ATOM 579 N N . VAL A 1 73 ? -10.282 7.156 11.505 1.00 89.56 73 VAL A N 1
ATOM 580 C CA . VAL A 1 73 ? -8.840 7.151 11.248 1.00 89.56 73 VAL A CA 1
ATOM 581 C C . VAL A 1 73 ? -8.353 5.730 11.041 1.00 89.56 73 VAL A C 1
ATOM 583 O O . VAL A 1 73 ? -8.845 4.802 11.685 1.00 89.56 73 VAL A O 1
ATOM 586 N N . GLY A 1 74 ? -7.362 5.567 10.177 1.00 93.56 74 GLY A N 1
ATOM 587 C CA . GLY A 1 74 ? -6.726 4.283 9.931 1.00 93.56 74 GLY A CA 1
ATOM 588 C C . GLY A 1 74 ? -5.341 4.443 9.328 1.00 93.56 74 GLY A C 1
ATOM 589 O O . GLY A 1 74 ? -4.887 5.551 9.037 1.00 93.56 74 GLY A O 1
ATOM 590 N N . SER A 1 75 ? -4.674 3.312 9.153 1.00 97.50 75 SER A N 1
ATOM 591 C CA . SER A 1 75 ? -3.403 3.233 8.449 1.00 97.50 75 SER A CA 1
ATOM 592 C C . SER A 1 75 ? -3.593 2.541 7.108 1.00 97.50 75 SER A C 1
ATOM 594 O O . SER A 1 75 ? -4.522 1.761 6.904 1.00 97.50 75 SER A O 1
ATOM 596 N N . GLY A 1 76 ? -2.693 2.815 6.184 1.00 97.75 76 GLY A N 1
ATOM 597 C CA . GLY A 1 76 ? -2.595 2.117 4.917 1.00 97.75 76 GLY A CA 1
ATOM 598 C C . GLY A 1 76 ? -1.189 2.238 4.370 1.00 97.75 76 GLY A C 1
ATOM 599 O O . GLY A 1 76 ? -0.297 2.797 5.016 1.00 97.75 76 GLY A O 1
ATOM 600 N N . PHE A 1 77 ? -0.987 1.713 3.174 1.00 97.88 77 PHE A N 1
ATOM 601 C CA . PHE A 1 77 ? 0.291 1.809 2.497 1.00 97.88 77 PHE A CA 1
ATOM 602 C C . PHE A 1 77 ? 0.144 1.721 0.984 1.00 97.88 77 PHE A C 1
ATOM 604 O O . PHE A 1 77 ? -0.802 1.126 0.470 1.00 97.88 77 PHE A O 1
ATOM 611 N N . PHE A 1 78 ? 1.092 2.325 0.281 1.00 97.06 78 PHE A N 1
ATOM 612 C CA . PHE A 1 78 ? 1.147 2.328 -1.170 1.00 97.06 78 PHE A CA 1
ATOM 613 C C . PHE A 1 78 ? 1.913 1.114 -1.708 1.00 97.06 78 PHE A C 1
ATOM 615 O O . PHE A 1 78 ? 3.031 0.835 -1.264 1.00 97.06 78 PHE A O 1
ATOM 622 N N . ILE A 1 79 ? 1.331 0.423 -2.691 1.00 95.81 79 ILE A N 1
ATOM 623 C CA . ILE A 1 79 ? 1.967 -0.668 -3.441 1.00 95.81 79 ILE A CA 1
ATOM 624 C C . ILE A 1 79 ? 1.927 -0.373 -4.937 1.00 95.81 79 ILE A C 1
ATOM 626 O O . ILE A 1 79 ? 0.897 0.060 -5.438 1.00 95.81 79 ILE A O 1
ATOM 630 N N . SER A 1 80 ? 3.010 -0.680 -5.650 1.00 93.31 80 SER A N 1
ATOM 631 C CA . SER A 1 80 ? 3.026 -0.708 -7.113 1.00 93.31 80 SER A CA 1
ATOM 632 C C . SER A 1 80 ? 3.140 -2.140 -7.636 1.00 93.31 80 SER A C 1
ATOM 634 O O . SER A 1 80 ? 3.938 -2.947 -7.148 1.00 93.31 80 SER A O 1
ATOM 636 N N . LYS A 1 81 ? 2.337 -2.469 -8.649 1.00 92.00 81 LYS A N 1
ATOM 637 C CA . LYS A 1 81 ? 2.371 -3.741 -9.380 1.00 92.00 81 LYS A CA 1
ATOM 638 C C . LYS A 1 81 ? 2.599 -3.442 -10.855 1.00 92.00 81 LYS A C 1
ATOM 640 O O . LYS A 1 81 ? 1.665 -3.230 -11.622 1.00 92.00 81 LYS A O 1
ATOM 645 N N . GLY A 1 82 ? 3.875 -3.436 -11.233 1.00 87.00 82 GLY A N 1
ATOM 646 C CA . GLY A 1 82 ? 4.319 -3.137 -12.588 1.00 87.00 82 GLY A CA 1
ATOM 647 C C . GLY A 1 82 ? 3.920 -1.728 -13.018 1.00 87.00 82 GLY A C 1
ATOM 648 O O . GLY A 1 82 ? 4.616 -0.778 -12.675 1.00 87.00 82 GLY A O 1
ATOM 649 N N . LEU A 1 83 ? 2.852 -1.609 -13.801 1.00 87.62 83 LEU A N 1
ATOM 650 C CA . LEU A 1 83 ? 2.351 -0.327 -14.284 1.00 87.62 83 LEU A CA 1
ATOM 651 C C . LEU A 1 83 ? 1.311 0.321 -13.367 1.00 87.62 83 LEU A C 1
ATOM 653 O O . LEU A 1 83 ? 1.063 1.507 -13.538 1.00 87.62 83 LEU A O 1
ATOM 657 N N . ASP A 1 84 ? 0.714 -0.406 -12.436 1.00 91.75 84 ASP A N 1
ATOM 658 C CA . ASP A 1 84 ? -0.417 0.101 -11.663 1.00 91.75 84 ASP A CA 1
ATOM 659 C C . ASP A 1 84 ? -0.028 0.383 -10.212 1.00 91.75 84 ASP A C 1
ATOM 661 O O . ASP A 1 84 ? 0.768 -0.350 -9.615 1.00 91.75 84 ASP A O 1
ATOM 665 N N . ASP A 1 85 ? -0.632 1.423 -9.644 1.00 93.88 85 ASP A N 1
ATOM 666 C CA . ASP A 1 85 ? -0.356 1.916 -8.298 1.00 93.88 85 ASP A CA 1
ATOM 667 C C . ASP A 1 85 ? -1.610 1.811 -7.429 1.00 93.88 85 ASP A C 1
ATOM 669 O O . ASP A 1 85 ? -2.719 2.138 -7.852 1.00 93.88 85 ASP A O 1
ATOM 673 N N . TYR A 1 86 ? -1.443 1.370 -6.186 1.00 96.50 86 TYR A N 1
ATOM 674 C CA . TYR A 1 86 ? -2.550 1.039 -5.298 1.00 96.50 86 TYR A CA 1
ATOM 675 C C . TYR A 1 86 ? -2.336 1.592 -3.895 1.00 96.50 86 TYR A C 1
ATOM 677 O O . TYR A 1 86 ? -1.226 1.577 -3.362 1.00 96.50 86 TYR A O 1
ATOM 685 N N . LEU A 1 87 ? -3.430 1.998 -3.256 1.00 97.44 87 LEU A N 1
ATOM 686 C CA . LEU A 1 87 ? -3.510 2.168 -1.808 1.00 97.44 87 LEU A CA 1
ATOM 687 C C . LEU A 1 87 ? -4.125 0.909 -1.190 1.00 97.44 87 LEU A C 1
ATOM 689 O O . LEU A 1 87 ? -5.216 0.494 -1.573 1.00 97.44 87 LEU A O 1
ATOM 693 N N . VAL A 1 88 ? -3.448 0.336 -0.200 1.00 98.50 88 VAL A N 1
ATOM 694 C CA . VAL A 1 88 ? -3.903 -0.833 0.559 1.00 98.50 88 VAL A CA 1
ATOM 695 C C . VAL A 1 88 ? -4.237 -0.429 1.990 1.00 98.50 88 VAL A C 1
ATOM 697 O O . VAL A 1 88 ? -3.488 0.310 2.629 1.00 98.50 88 VAL A O 1
ATOM 700 N N . THR A 1 89 ? -5.356 -0.926 2.512 1.00 98.25 89 THR A N 1
ATOM 701 C CA . THR A 1 89 ? -5.754 -0.771 3.918 1.00 98.25 89 THR A CA 1
ATOM 702 C C . THR A 1 89 ? -6.689 -1.912 4.348 1.00 98.25 89 THR A C 1
ATOM 704 O O . THR A 1 89 ? -6.979 -2.829 3.579 1.00 98.25 89 THR A O 1
ATOM 707 N N . ALA A 1 90 ? -7.158 -1.879 5.592 1.00 97.31 90 ALA A N 1
ATOM 708 C CA . ALA A 1 90 ? -8.183 -2.785 6.083 1.00 97.31 90 ALA A CA 1
ATOM 709 C C . ALA A 1 90 ? -9.548 -2.431 5.475 1.00 97.31 90 ALA A C 1
ATOM 711 O O . ALA A 1 90 ? -9.868 -1.254 5.292 1.00 97.31 90 ALA A O 1
ATOM 712 N N . GLN A 1 91 ? -10.394 -3.425 5.201 1.00 95.94 91 GLN A N 1
ATOM 713 C CA . GLN A 1 91 ? -11.711 -3.183 4.604 1.00 95.94 91 GLN A CA 1
ATOM 714 C C . GLN A 1 91 ? -12.577 -2.266 5.462 1.00 95.94 91 GLN A C 1
ATOM 716 O O . GLN A 1 91 ? -13.154 -1.315 4.938 1.00 95.94 91 GLN A O 1
ATOM 721 N N . HIS A 1 92 ? -12.642 -2.502 6.771 1.00 91.69 92 HIS A N 1
ATOM 722 C CA . HIS A 1 92 ? -13.415 -1.649 7.677 1.00 91.69 92 HIS A CA 1
ATOM 723 C C . HIS A 1 92 ? -12.875 -0.209 7.773 1.00 91.69 92 HIS A C 1
ATOM 725 O O . HIS A 1 92 ? -13.609 0.685 8.193 1.00 91.69 92 HIS A O 1
ATOM 731 N N . VAL A 1 93 ? -11.620 0.037 7.384 1.00 93.38 93 VAL A N 1
ATOM 732 C CA . VAL A 1 93 ? -11.072 1.392 7.232 1.00 93.38 93 VAL A CA 1
ATOM 733 C C . VAL A 1 93 ? -11.518 1.972 5.890 1.00 93.38 93 VAL A C 1
ATOM 735 O O . VAL A 1 93 ? -12.152 3.023 5.870 1.00 93.38 93 VAL A O 1
ATOM 738 N N . GLY A 1 94 ? -11.265 1.263 4.784 1.00 91.94 94 GLY A N 1
ATOM 739 C CA . GLY A 1 94 ? -11.559 1.728 3.424 1.00 91.94 94 GLY A CA 1
ATOM 740 C C . GLY A 1 94 ? -13.030 2.080 3.181 1.00 91.94 94 GLY A C 1
ATOM 741 O O . GLY A 1 94 ? -13.318 3.109 2.583 1.00 91.94 94 GLY A O 1
ATOM 742 N N . VAL A 1 95 ? -13.979 1.289 3.700 1.00 89.12 95 VAL A N 1
ATOM 743 C CA . VAL A 1 95 ? -15.429 1.561 3.542 1.00 89.12 95 VAL A CA 1
ATOM 744 C C . VAL A 1 95 ? -15.901 2.843 4.233 1.00 89.12 95 VAL A C 1
ATOM 746 O O . VAL A 1 95 ? -16.976 3.348 3.920 1.00 89.12 95 VAL A O 1
ATOM 749 N N . ASN A 1 96 ? -15.127 3.350 5.193 1.00 86.25 96 ASN A N 1
ATOM 750 C CA . ASN A 1 96 ? -15.463 4.539 5.972 1.00 86.25 96 ASN A CA 1
ATOM 751 C C . ASN A 1 96 ? -14.774 5.806 5.449 1.00 86.25 96 ASN A C 1
ATOM 753 O O . ASN A 1 96 ? -14.900 6.863 6.068 1.00 86.25 96 ASN A O 1
ATOM 757 N N . ILE A 1 97 ? -14.047 5.707 4.334 1.00 87.88 97 ILE A N 1
ATOM 758 C CA . ILE A 1 97 ? -13.361 6.828 3.698 1.00 87.88 97 ILE A CA 1
ATOM 759 C C . ILE A 1 97 ? -14.113 7.179 2.418 1.00 87.88 97 ILE A C 1
ATOM 761 O O . ILE A 1 97 ? -14.184 6.391 1.482 1.00 87.88 97 ILE A O 1
ATOM 765 N N . SER A 1 98 ? -14.675 8.379 2.388 1.00 87.81 98 SER A N 1
ATOM 766 C CA . SER A 1 98 ? -15.295 8.978 1.212 1.00 87.81 98 SER A CA 1
ATOM 767 C C . SER A 1 98 ? -14.256 9.604 0.278 1.00 87.81 98 SER A C 1
ATOM 769 O O . SER A 1 98 ? -13.111 9.843 0.667 1.00 87.81 98 SER A O 1
ATOM 771 N N . LYS A 1 99 ? -14.706 10.025 -0.909 1.00 84.56 99 LYS A N 1
ATOM 772 C CA . LYS A 1 99 ? -13.909 10.790 -1.890 1.00 84.56 99 LYS A CA 1
ATOM 773 C C . LYS A 1 99 ? -13.207 12.018 -1.306 1.00 84.56 99 LYS A C 1
ATOM 775 O O . LYS A 1 99 ? -12.149 12.432 -1.774 1.00 84.56 99 LYS A O 1
ATOM 780 N N . ARG A 1 100 ? -13.823 12.622 -0.284 1.00 88.00 100 ARG A N 1
ATOM 781 C CA . ARG A 1 100 ? -13.328 13.825 0.402 1.00 88.00 100 ARG A CA 1
ATOM 782 C C . ARG A 1 100 ? -12.451 13.508 1.610 1.00 88.00 100 ARG A C 1
ATOM 784 O O . ARG A 1 100 ? -11.925 14.442 2.218 1.00 88.00 100 ARG A O 1
ATOM 791 N N . GLY A 1 101 ? -12.320 12.231 1.958 1.00 91.12 101 GLY A N 1
ATOM 792 C CA . GLY A 1 101 ? -11.348 11.761 2.927 1.00 91.12 101 GLY A CA 1
ATOM 793 C C . GLY A 1 101 ? -9.938 12.140 2.490 1.00 91.12 101 GLY A C 1
ATOM 794 O O . GLY A 1 101 ? -9.655 12.306 1.300 1.00 91.12 101 GLY A O 1
ATOM 795 N N . THR A 1 102 ? -9.060 12.316 3.469 1.00 93.81 102 THR A N 1
ATOM 796 C CA . THR A 1 102 ? -7.679 12.720 3.245 1.00 93.81 102 THR A CA 1
ATOM 797 C C . THR A 1 102 ? -6.715 11.568 3.473 1.00 93.81 102 THR A C 1
ATOM 799 O O . THR A 1 102 ? -6.873 10.731 4.367 1.00 93.81 102 THR A O 1
ATOM 802 N N . ILE A 1 103 ? -5.688 11.565 2.635 1.00 95.12 103 ILE A N 1
ATOM 803 C CA . ILE A 1 103 ? -4.500 10.730 2.718 1.00 95.12 103 ILE A CA 1
ATOM 804 C C . ILE A 1 103 ? -3.363 11.660 3.102 1.00 95.12 103 ILE A C 1
ATOM 806 O O . ILE A 1 103 ? -3.066 12.609 2.376 1.00 95.12 103 ILE A O 1
ATOM 810 N N . ALA A 1 104 ? -2.720 11.384 4.233 1.00 96.31 104 ALA A N 1
ATOM 811 C CA . ALA A 1 104 ? -1.499 12.062 4.634 1.00 96.31 104 ALA A CA 1
ATOM 812 C C . ALA A 1 104 ? -0.333 11.076 4.685 1.00 96.31 104 ALA A C 1
ATOM 814 O O . ALA A 1 104 ? -0.457 9.985 5.237 1.00 96.31 104 ALA A O 1
ATOM 815 N N . TYR A 1 105 ? 0.814 11.465 4.141 1.00 95.31 105 TYR A N 1
ATOM 816 C CA . TYR A 1 105 ? 2.024 10.644 4.132 1.00 95.31 105 TYR A CA 1
ATOM 817 C C . TYR A 1 105 ? 3.271 11.527 4.102 1.00 95.31 105 TYR A C 1
ATOM 819 O O . TYR A 1 105 ? 3.204 12.744 3.897 1.00 95.31 105 TYR A O 1
ATOM 827 N N . ARG A 1 106 ? 4.426 10.915 4.360 1.00 93.44 106 ARG A N 1
ATOM 828 C CA . ARG A 1 106 ? 5.724 11.578 4.243 1.00 93.44 106 ARG A CA 1
ATOM 829 C C . ARG A 1 106 ? 6.269 11.330 2.844 1.00 93.44 106 ARG A C 1
ATOM 831 O O . ARG A 1 106 ? 6.372 10.186 2.432 1.00 93.44 106 ARG A O 1
ATOM 838 N N . ASN A 1 107 ? 6.606 12.372 2.105 1.00 90.69 107 ASN A N 1
ATOM 839 C CA . ASN A 1 107 ? 7.151 12.199 0.765 1.00 90.69 107 ASN A CA 1
ATOM 840 C C . ASN A 1 107 ? 8.658 11.881 0.786 1.00 90.69 107 ASN A C 1
ATOM 842 O O . ASN A 1 107 ? 9.291 11.885 1.845 1.00 90.69 107 ASN A O 1
ATOM 846 N N . ALA A 1 108 ? 9.252 11.631 -0.386 1.00 83.50 108 ALA A N 1
ATOM 847 C CA . ALA A 1 108 ? 10.671 11.275 -0.504 1.00 83.50 108 ALA A CA 1
ATOM 848 C C . ALA A 1 108 ? 11.639 12.311 0.107 1.00 83.50 108 ALA A C 1
ATOM 850 O O . ALA A 1 108 ? 12.687 11.930 0.627 1.00 83.50 108 ALA A O 1
ATOM 851 N N . SER A 1 109 ? 11.265 13.591 0.094 1.00 86.00 109 SER A N 1
ATOM 852 C CA . SER A 1 109 ? 12.028 14.698 0.677 1.00 86.00 109 SER A CA 1
ATOM 853 C C . SER A 1 109 ? 11.775 14.888 2.185 1.00 86.00 109 SER A C 1
ATOM 855 O O . SER A 1 109 ? 12.319 15.799 2.807 1.00 86.00 109 SER A O 1
ATOM 857 N N . GLY A 1 110 ? 10.953 14.036 2.811 1.00 87.06 110 GLY A N 1
ATOM 858 C CA . GLY A 1 110 ? 10.639 14.071 4.243 1.00 87.06 110 GLY A CA 1
ATOM 859 C C . GLY A 1 110 ? 9.554 15.080 4.633 1.00 87.06 110 GLY A C 1
ATOM 860 O O . GLY A 1 110 ? 9.333 15.302 5.828 1.00 87.06 110 GLY A O 1
ATOM 861 N N . LYS A 1 111 ? 8.869 15.683 3.654 1.00 91.69 111 LYS A N 1
ATOM 862 C CA . LYS A 1 111 ? 7.780 16.642 3.862 1.00 91.69 111 LYS A CA 1
ATOM 863 C C . LYS A 1 111 ? 6.451 15.905 4.026 1.00 91.69 111 LYS A C 1
ATOM 865 O O . LYS A 1 111 ? 6.194 14.914 3.346 1.00 91.69 111 LYS A O 1
ATOM 870 N N . LYS A 1 112 ? 5.582 16.409 4.906 1.00 95.00 112 LYS A N 1
ATOM 871 C CA . LYS A 1 112 ? 4.187 15.962 4.970 1.00 95.00 112 LYS A CA 1
ATOM 872 C C . LYS A 1 112 ? 3.447 16.410 3.707 1.00 95.00 112 LYS A C 1
ATOM 874 O O . LYS A 1 112 ? 3.406 17.604 3.408 1.00 95.00 112 LYS A O 1
ATOM 879 N N . ILE A 1 113 ? 2.829 15.458 3.024 1.00 95.38 113 ILE A N 1
ATOM 880 C CA . ILE A 1 113 ? 1.849 15.699 1.969 1.00 95.38 113 ILE A CA 1
ATOM 881 C C . ILE A 1 113 ? 0.489 15.257 2.491 1.00 95.38 113 ILE A C 1
ATOM 883 O O . ILE A 1 113 ? 0.385 14.255 3.197 1.00 95.38 113 ILE A O 1
ATOM 887 N N . GLU A 1 114 ? -0.539 16.040 2.185 1.00 95.62 114 GLU A N 1
ATOM 888 C CA . GLU A 1 114 ? -1.929 15.730 2.493 1.00 95.62 114 GLU A CA 1
ATOM 889 C C . GLU A 1 114 ? -2.762 16.047 1.251 1.00 95.62 114 GLU A C 1
ATOM 891 O O . GLU A 1 114 ? -2.731 17.175 0.760 1.00 95.62 114 GLU A O 1
ATOM 896 N N . VAL A 1 115 ? -3.455 15.040 0.727 1.00 94.06 115 VAL A N 1
ATOM 897 C CA . VAL A 1 115 ? -4.291 15.128 -0.480 1.00 94.06 115 VAL A CA 1
ATOM 898 C C . VAL A 1 115 ? -5.639 14.482 -0.214 1.00 94.06 115 VAL A C 1
ATOM 900 O O . VAL A 1 115 ? -5.757 13.635 0.678 1.00 94.06 115 VAL A O 1
ATOM 903 N N . LYS A 1 116 ? -6.667 14.860 -0.972 1.00 93.06 116 LYS A N 1
ATOM 904 C CA . LYS A 1 116 ? -7.933 14.132 -0.921 1.00 93.06 116 LYS A CA 1
ATOM 905 C C . LYS A 1 116 ? -7.873 12.905 -1.818 1.00 93.06 116 LYS A C 1
ATOM 907 O O . LYS A 1 116 ? -7.130 12.886 -2.799 1.00 93.06 116 LYS A O 1
ATOM 912 N N . LEU A 1 117 ? -8.699 11.904 -1.521 1.00 91.50 117 LEU A N 1
ATOM 913 C CA . LEU A 1 117 ? -8.817 10.724 -2.382 1.00 91.50 117 LEU A CA 1
ATOM 914 C C . LEU A 1 117 ? -9.229 11.102 -3.810 1.00 91.50 117 LEU A C 1
ATOM 916 O O . LEU A 1 117 ? -8.643 10.589 -4.761 1.00 91.50 117 LEU A O 1
ATOM 920 N N . GLU A 1 118 ? -10.185 12.021 -3.971 1.00 90.81 118 GLU A N 1
ATOM 921 C CA . GLU A 1 118 ? -10.667 12.477 -5.286 1.00 90.81 118 GLU A CA 1
ATOM 922 C C . GLU A 1 118 ? -9.557 13.050 -6.189 1.00 90.81 118 GLU A C 1
ATOM 924 O O . GLU A 1 118 ? -9.634 12.930 -7.412 1.00 90.81 118 GLU A O 1
ATOM 929 N N . ASP A 1 119 ? -8.484 13.591 -5.606 1.00 90.56 119 ASP A N 1
ATOM 930 C CA . ASP A 1 119 ? -7.387 14.207 -6.361 1.00 90.56 119 ASP A CA 1
ATOM 931 C C . ASP A 1 119 ? -6.474 13.157 -7.027 1.00 90.56 119 ASP A C 1
ATOM 933 O O . ASP A 1 119 ? -5.857 13.426 -8.058 1.00 90.56 119 ASP A O 1
ATOM 937 N N . ILE A 1 120 ? -6.407 11.939 -6.474 1.00 89.94 120 ILE A N 1
ATOM 938 C CA . ILE A 1 120 ? -5.464 10.882 -6.893 1.00 89.94 120 ILE A CA 1
ATOM 939 C C . ILE A 1 120 ? -6.146 9.594 -7.386 1.00 89.94 120 ILE A C 1
ATOM 941 O O . ILE A 1 120 ? -5.483 8.590 -7.650 1.00 89.94 120 ILE A O 1
ATOM 945 N N . THR A 1 121 ? -7.472 9.606 -7.523 1.00 88.25 121 THR A N 1
ATOM 946 C CA . THR A 1 121 ? -8.280 8.452 -7.951 1.00 88.25 121 THR A CA 1
ATOM 947 C C . THR A 1 121 ? -9.042 8.730 -9.249 1.00 88.25 121 THR A C 1
ATOM 949 O O . THR A 1 121 ? -9.037 9.849 -9.778 1.00 88.25 121 THR A O 1
ATOM 952 N N . TYR A 1 122 ? -9.658 7.679 -9.796 1.00 81.06 122 TYR A N 1
ATOM 953 C CA . TYR A 1 122 ? -10.621 7.761 -10.896 1.00 81.06 122 TYR A CA 1
ATOM 954 C C . TYR A 1 122 ? -11.931 8.426 -10.441 1.00 81.06 122 TYR A C 1
ATOM 956 O O . TYR A 1 122 ? -12.281 8.379 -9.263 1.00 81.06 122 TYR A O 1
ATOM 964 N N . GLU A 1 123 ? -12.695 8.997 -11.382 1.00 73.50 123 GLU A N 1
ATOM 965 C CA . GLU A 1 123 ? -13.996 9.619 -11.074 1.00 73.50 123 GLU A CA 1
ATOM 966 C C . GLU A 1 123 ? -14.961 8.644 -10.385 1.00 73.50 123 GLU A C 1
ATOM 968 O O . GLU A 1 123 ? -15.662 9.013 -9.437 1.00 73.50 123 GLU A O 1
ATOM 973 N N . ASN A 1 124 ? -14.954 7.380 -10.811 1.00 72.38 124 ASN A N 1
ATOM 974 C CA . ASN A 1 124 ? -15.612 6.282 -10.115 1.00 72.38 124 ASN A CA 1
ATOM 975 C C . ASN A 1 124 ? -14.585 5.612 -9.195 1.00 72.38 124 ASN A C 1
ATOM 977 O O . ASN A 1 124 ? -13.604 5.046 -9.671 1.00 72.38 124 ASN A O 1
ATOM 981 N N . GLU A 1 125 ? -14.785 5.718 -7.878 1.00 67.25 125 GLU A N 1
ATOM 982 C CA . GLU A 1 125 ? -13.886 5.106 -6.897 1.00 67.25 125 GLU A CA 1
ATOM 983 C C . GLU A 1 125 ? -13.892 3.593 -7.069 1.00 67.25 125 GLU A C 1
ATOM 985 O O . GLU A 1 125 ? -14.911 2.935 -6.867 1.00 67.25 125 GLU A O 1
ATOM 990 N N . ASN A 1 126 ? -12.729 3.045 -7.397 1.00 80.69 126 ASN A N 1
ATOM 991 C CA . ASN A 1 126 ? -12.557 1.620 -7.632 1.00 80.69 126 ASN A CA 1
ATOM 992 C C . ASN A 1 126 ? -11.954 0.956 -6.394 1.00 80.69 126 ASN A C 1
ATOM 994 O O . ASN A 1 126 ? -10.882 0.353 -6.458 1.00 80.69 126 ASN A O 1
ATOM 998 N N . TRP A 1 127 ? -12.629 1.107 -5.252 1.00 92.81 127 TRP A N 1
ATOM 999 C CA . TRP A 1 127 ? -12.333 0.269 -4.098 1.00 92.81 127 TRP A CA 1
ATOM 1000 C C . TRP A 1 127 ? -12.703 -1.175 -4.429 1.00 92.81 127 TRP A C 1
ATOM 1002 O O . TRP A 1 127 ? -13.858 -1.493 -4.710 1.00 92.81 127 TRP A O 1
ATOM 1012 N N . VAL A 1 128 ? -11.715 -2.055 -4.353 1.00 96.00 128 VAL A N 1
ATOM 1013 C CA . VAL A 1 128 ? -11.895 -3.499 -4.387 1.00 96.00 128 VAL A CA 1
ATOM 1014 C C . VAL A 1 128 ? -11.755 -4.026 -2.974 1.00 96.00 128 VAL A C 1
ATOM 1016 O O . VAL A 1 128 ? -10.780 -3.757 -2.272 1.00 96.00 128 VAL A O 1
ATOM 1019 N N . TYR A 1 129 ? -12.768 -4.770 -2.552 1.00 96.25 129 TYR A N 1
ATOM 1020 C CA . TYR A 1 129 ? -12.823 -5.379 -1.237 1.00 96.25 129 TYR A CA 1
ATOM 1021 C C . TYR A 1 129 ? -12.688 -6.882 -1.378 1.00 96.25 129 TYR A C 1
ATOM 1023 O O . TYR A 1 129 ? -13.363 -7.495 -2.208 1.00 96.25 129 TYR A O 1
ATOM 1031 N N . HIS A 1 130 ? -11.856 -7.480 -0.534 1.00 97.06 130 HIS A N 1
ATOM 1032 C CA . HIS A 1 130 ? -11.799 -8.928 -0.469 1.00 97.06 130 HIS A CA 1
ATOM 1033 C C . HIS A 1 130 ? -13.144 -9.492 0.019 1.00 97.06 130 HIS A C 1
ATOM 1035 O O . HIS A 1 130 ? -13.822 -8.889 0.855 1.00 97.06 130 HIS A O 1
ATOM 1041 N N . GLN A 1 131 ? -13.543 -10.653 -0.507 1.00 93.06 131 GLN A N 1
ATOM 1042 C CA . GLN A 1 131 ? -14.844 -11.259 -0.197 1.00 93.06 131 GLN A CA 1
ATOM 1043 C C . GLN A 1 131 ? -14.934 -11.711 1.268 1.00 93.06 131 GLN A C 1
ATOM 1045 O O . GLN A 1 131 ? -15.937 -11.475 1.937 1.00 93.06 131 GLN A O 1
ATOM 1050 N N . GLU A 1 132 ? -13.864 -12.329 1.772 1.00 93.06 132 GLU A N 1
ATOM 1051 C CA . GLU A 1 132 ? -13.811 -12.879 3.133 1.00 93.06 132 GLU A CA 1
ATOM 1052 C C . GLU A 1 132 ? -12.943 -12.036 4.081 1.00 93.06 132 GLU A C 1
ATOM 1054 O O . GLU A 1 132 ? -13.402 -11.608 5.145 1.00 93.06 132 GLU A O 1
ATOM 1059 N N . ALA A 1 133 ? -11.708 -11.744 3.671 1.00 96.62 133 ALA A N 1
ATOM 1060 C CA . ALA A 1 133 ? -10.719 -11.002 4.439 1.00 96.62 133 ALA A CA 1
ATOM 1061 C C . ALA A 1 133 ? -11.030 -9.511 4.632 1.00 96.62 133 ALA A C 1
ATOM 1063 O O . ALA A 1 133 ? -11.687 -8.867 3.818 1.00 96.62 133 ALA A O 1
ATOM 1064 N N . ASP A 1 134 ? -10.499 -8.939 5.710 1.00 97.12 134 ASP A N 1
ATOM 1065 C CA . ASP A 1 134 ? -10.584 -7.505 5.995 1.00 97.12 134 ASP A CA 1
ATOM 1066 C C . ASP A 1 134 ? -9.531 -6.710 5.204 1.00 97.12 134 ASP A C 1
ATOM 1068 O O . ASP A 1 134 ? -8.651 -6.079 5.779 1.00 97.12 134 ASP A O 1
ATOM 1072 N N . VAL A 1 135 ? -9.610 -6.748 3.872 1.00 98.44 135 VAL A N 1
ATOM 1073 C CA . VAL A 1 135 ? -8.689 -6.040 2.968 1.00 98.44 135 VAL A CA 1
ATOM 1074 C C . VAL A 1 135 ? -9.465 -5.153 2.002 1.00 98.44 135 VAL A C 1
ATOM 1076 O O . VAL A 1 135 ? -10.460 -5.576 1.409 1.00 98.44 135 VAL A O 1
ATOM 1079 N N . ALA A 1 136 ? -8.978 -3.928 1.826 1.00 97.69 136 ALA A N 1
ATOM 1080 C CA . ALA A 1 136 ? -9.403 -3.014 0.782 1.00 97.69 136 ALA A CA 1
ATOM 1081 C C . ALA A 1 136 ? -8.203 -2.530 -0.032 1.00 97.69 136 ALA A C 1
ATOM 1083 O O . ALA A 1 136 ? -7.161 -2.170 0.522 1.00 97.69 136 ALA A O 1
ATOM 1084 N N . VAL A 1 137 ? -8.388 -2.482 -1.345 1.00 98.00 137 VAL A N 1
ATOM 1085 C CA . VAL A 1 137 ? -7.421 -1.971 -2.313 1.00 98.00 137 VAL A CA 1
ATOM 1086 C C . VAL A 1 137 ? -8.101 -0.896 -3.146 1.00 98.00 137 VAL A C 1
ATOM 1088 O O . VAL A 1 137 ? -9.207 -1.100 -3.634 1.00 98.00 137 VAL A O 1
ATOM 1091 N N . LEU A 1 138 ? -7.445 0.242 -3.319 1.00 95.62 138 LEU A N 1
ATOM 1092 C CA . LEU A 1 138 ? -7.900 1.330 -4.174 1.00 95.62 138 LEU A CA 1
ATOM 1093 C C . LEU A 1 138 ? -6.890 1.531 -5.298 1.00 95.62 138 LEU A C 1
ATOM 1095 O O . LEU A 1 138 ? -5.731 1.840 -5.025 1.00 95.62 138 LEU A O 1
ATOM 1099 N N . HIS A 1 139 ? -7.332 1.365 -6.544 1.00 93.69 139 HIS A N 1
ATOM 1100 C CA . HIS A 1 139 ? -6.506 1.651 -7.716 1.00 93.69 139 HIS A CA 1
ATOM 1101 C C . HIS A 1 139 ? -6.354 3.170 -7.900 1.00 93.69 139 HIS A C 1
ATOM 1103 O O . HIS A 1 139 ? -7.350 3.900 -7.959 1.00 93.69 139 HIS A O 1
ATOM 1109 N N . LEU A 1 140 ? -5.110 3.645 -7.952 1.00 92.56 140 LEU A N 1
ATOM 1110 C CA . LEU A 1 140 ? -4.773 5.059 -8.072 1.00 92.56 140 LEU A CA 1
ATOM 1111 C C . LEU A 1 140 ? -4.630 5.436 -9.542 1.00 92.56 140 LEU A C 1
ATOM 1113 O O . LEU A 1 140 ? -3.949 4.761 -10.307 1.00 92.56 140 LEU A O 1
ATOM 1117 N N . ASN A 1 141 ? -5.221 6.563 -9.926 1.00 85.56 141 ASN A N 1
ATOM 1118 C CA . ASN A 1 141 ? -5.182 7.028 -11.308 1.00 85.56 141 ASN A CA 1
ATOM 1119 C C . ASN A 1 141 ? -4.055 8.036 -11.535 1.00 85.56 141 ASN A C 1
ATOM 1121 O O . ASN A 1 141 ? -4.304 9.135 -12.015 1.00 85.56 141 ASN A O 1
ATOM 1125 N N . LEU A 1 142 ? -2.830 7.735 -11.110 1.00 86.44 142 LEU A N 1
ATOM 1126 C CA . LEU A 1 142 ? -1.769 8.748 -11.105 1.00 86.44 142 LEU A CA 1
ATOM 1127 C C . LEU A 1 142 ? -1.309 9.134 -12.516 1.00 86.44 142 LEU A C 1
ATOM 1129 O O . LEU A 1 142 ? -0.904 10.269 -12.732 1.00 86.44 142 LEU A O 1
ATOM 1133 N N . LYS A 1 143 ? -1.395 8.220 -13.486 1.00 80.56 143 LYS A N 1
ATOM 1134 C CA . LYS A 1 143 ? -0.891 8.451 -14.849 1.00 80.56 143 LYS A CA 1
ATOM 1135 C C . LYS A 1 143 ? -1.739 9.396 -15.685 1.00 80.56 143 LYS A C 1
ATOM 1137 O O . LYS A 1 143 ? -1.201 10.042 -16.573 1.00 80.56 143 LYS A O 1
ATOM 1142 N N . GLU A 1 144 ? -3.040 9.455 -15.423 1.00 81.31 144 GLU A N 1
ATOM 1143 C CA . GLU A 1 144 ? -3.949 10.365 -16.126 1.00 81.31 144 GLU A CA 1
ATOM 1144 C C . GLU A 1 144 ? -4.015 11.745 -15.449 1.00 81.31 144 GLU A C 1
ATOM 1146 O O . GLU A 1 144 ? -4.743 12.626 -15.908 1.00 81.31 144 GLU A O 1
ATOM 1151 N N . LYS A 1 145 ? -3.295 11.954 -14.335 1.00 84.75 145 LYS A N 1
ATOM 1152 C CA . LYS A 1 145 ? -3.203 13.270 -13.690 1.00 84.75 145 LYS A CA 1
ATOM 1153 C C . LYS A 1 145 ? -2.086 14.108 -14.296 1.00 84.75 145 LYS A C 1
ATOM 1155 O O . LYS A 1 145 ? -1.147 13.610 -14.909 1.00 84.75 145 LYS A O 1
ATOM 1160 N N . ASP A 1 146 ? -2.192 15.405 -14.032 1.00 86.69 146 ASP A N 1
ATOM 1161 C CA . ASP A 1 146 ? -1.175 16.394 -14.358 1.00 86.69 146 ASP A CA 1
ATOM 1162 C C . ASP A 1 146 ? 0.224 15.986 -13.846 1.00 86.69 146 ASP A C 1
ATOM 1164 O O . ASP A 1 146 ? 0.408 15.626 -12.680 1.00 86.69 146 ASP A O 1
ATOM 1168 N N . GLU A 1 147 ? 1.224 16.046 -14.729 1.00 82.75 147 GLU A N 1
ATOM 1169 C CA . GLU A 1 147 ? 2.582 15.563 -14.453 1.00 82.75 147 GLU A CA 1
ATOM 1170 C C . GLU A 1 147 ? 3.276 16.376 -13.344 1.00 82.75 147 GLU A C 1
ATOM 1172 O O . GLU A 1 147 ? 4.041 15.819 -12.551 1.00 82.75 147 GLU A O 1
ATOM 1177 N N . GLU A 1 148 ? 3.028 17.689 -13.269 1.00 86.94 148 GLU A N 1
ATOM 1178 C CA . GLU A 1 148 ? 3.615 18.560 -12.246 1.00 86.94 148 GLU A CA 1
ATOM 1179 C C . GLU A 1 148 ? 3.014 18.260 -10.872 1.00 86.94 148 GLU A C 1
ATOM 1181 O O . GLU A 1 148 ? 3.753 18.125 -9.890 1.00 86.94 148 GLU A O 1
ATOM 1186 N N . PHE A 1 149 ? 1.696 18.059 -10.816 1.00 88.31 149 PHE A N 1
ATOM 1187 C CA . PHE A 1 149 ? 1.008 17.600 -9.617 1.00 88.31 149 PHE A CA 1
ATOM 1188 C C . PHE A 1 149 ? 1.613 16.291 -9.101 1.00 88.31 149 PHE A C 1
ATOM 1190 O O . PHE A 1 149 ? 2.053 16.237 -7.952 1.00 88.31 149 PHE A O 1
ATOM 1197 N N . ILE A 1 150 ? 1.729 15.267 -9.954 1.00 86.88 150 ILE A N 1
ATOM 1198 C CA . ILE A 1 150 ? 2.287 13.958 -9.578 1.00 86.88 150 ILE A CA 1
ATOM 1199 C C . ILE A 1 150 ? 3.743 14.060 -9.120 1.00 86.88 150 ILE A C 1
ATOM 1201 O O . ILE A 1 150 ? 4.112 13.465 -8.103 1.00 86.88 150 ILE A O 1
ATOM 1205 N N . LYS A 1 151 ? 4.573 14.853 -9.807 1.00 85.81 151 LYS A N 1
ATOM 1206 C CA . LYS A 1 151 ? 5.951 15.120 -9.363 1.00 85.81 151 LYS A CA 1
ATOM 1207 C C . LYS A 1 151 ? 5.985 15.771 -7.984 1.00 85.81 151 LYS A C 1
ATOM 1209 O O . LYS A 1 151 ? 6.816 15.388 -7.166 1.00 85.81 151 LYS A O 1
ATOM 1214 N N . GLY A 1 152 ? 5.073 16.702 -7.705 1.00 87.56 152 GLY A N 1
ATOM 1215 C CA . GLY A 1 152 ? 4.955 17.359 -6.403 1.00 87.56 152 GLY A CA 1
ATOM 1216 C C . GLY A 1 152 ? 4.549 16.421 -5.260 1.00 87.56 152 GLY A C 1
ATOM 1217 O O . GLY A 1 152 ? 4.874 16.695 -4.102 1.00 87.56 152 GLY A O 1
ATOM 1218 N N . LEU A 1 153 ? 3.878 15.304 -5.566 1.00 90.00 153 LEU A N 1
ATOM 1219 C CA . LEU A 1 153 ? 3.482 14.310 -4.568 1.00 90.00 153 LEU A CA 1
ATOM 1220 C C . LEU A 1 153 ? 4.673 13.499 -4.032 1.00 90.00 153 LEU A C 1
ATOM 1222 O O . LEU A 1 153 ? 4.641 13.095 -2.868 1.00 90.00 153 LEU A O 1
ATOM 1226 N N . GLU A 1 154 ? 5.703 13.257 -4.854 1.00 89.56 154 GLU A N 1
ATOM 1227 C CA . GLU A 1 154 ? 6.896 12.451 -4.527 1.00 89.56 154 GLU A CA 1
ATOM 1228 C C . GLU A 1 154 ? 6.568 11.154 -3.739 1.00 89.56 154 GLU A C 1
ATOM 1230 O O . GLU A 1 154 ? 7.236 10.825 -2.747 1.00 89.56 154 GLU A O 1
ATOM 1235 N N . ILE A 1 155 ? 5.506 10.438 -4.143 1.00 88.56 155 ILE A N 1
ATOM 1236 C CA . ILE A 1 155 ? 5.054 9.197 -3.488 1.00 88.56 155 ILE A CA 1
ATOM 1237 C C . ILE A 1 155 ? 6.110 8.104 -3.669 1.00 88.56 155 ILE A C 1
ATOM 1239 O O . ILE A 1 155 ? 6.721 7.964 -4.730 1.00 88.56 155 ILE A O 1
ATOM 1243 N N . ARG A 1 156 ? 6.311 7.296 -2.625 1.00 89.12 156 ARG A N 1
ATOM 1244 C CA . ARG A 1 156 ? 7.063 6.043 -2.713 1.00 89.12 156 ARG A CA 1
ATOM 1245 C C . ARG A 1 156 ? 6.104 4.868 -2.608 1.00 89.12 156 ARG A C 1
ATOM 1247 O O . ARG A 1 156 ? 5.189 4.882 -1.792 1.00 89.12 156 ARG A O 1
ATOM 1254 N N . PHE A 1 157 ? 6.365 3.843 -3.407 1.00 91.00 157 PHE A N 1
ATOM 1255 C CA . PHE A 1 157 ? 5.579 2.618 -3.447 1.00 91.00 157 PHE A CA 1
ATOM 1256 C C . PHE A 1 157 ? 6.415 1.449 -2.946 1.00 91.00 157 PHE A C 1
ATOM 1258 O O . PHE A 1 157 ? 7.606 1.348 -3.251 1.00 91.00 157 PHE A O 1
ATOM 1265 N N . ILE A 1 158 ? 5.783 0.564 -2.182 1.00 91.50 158 ILE A N 1
ATOM 1266 C CA . ILE A 1 158 ? 6.330 -0.760 -1.910 1.00 91.50 158 ILE A CA 1
ATOM 1267 C C . ILE A 1 158 ? 6.092 -1.614 -3.151 1.00 91.50 158 ILE A C 1
ATOM 1269 O O . ILE A 1 158 ? 4.991 -1.657 -3.692 1.00 91.50 158 ILE A O 1
ATOM 1273 N N . ASP A 1 159 ? 7.124 -2.308 -3.605 1.00 89.31 159 ASP A N 1
ATOM 1274 C CA . ASP A 1 159 ? 6.986 -3.214 -4.734 1.00 89.31 159 ASP A CA 1
ATOM 1275 C C . ASP A 1 159 ? 6.092 -4.409 -4.337 1.00 89.31 159 ASP A C 1
ATOM 1277 O O . ASP A 1 159 ? 6.314 -5.056 -3.311 1.00 89.31 159 ASP A O 1
ATOM 1281 N N . TYR A 1 160 ? 5.082 -4.716 -5.154 1.00 92.25 160 TYR A N 1
ATOM 1282 C CA . TYR A 1 160 ? 4.166 -5.852 -4.998 1.00 92.25 160 TYR A CA 1
ATOM 1283 C C . TYR A 1 160 ? 4.871 -7.194 -4.738 1.00 92.25 160 TYR A C 1
ATOM 1285 O O . TYR A 1 160 ? 4.330 -8.055 -4.039 1.00 92.25 160 TYR A O 1
ATOM 1293 N N . TRP A 1 161 ? 6.097 -7.370 -5.238 1.00 87.69 161 TRP A N 1
ATOM 1294 C CA . TRP A 1 161 ? 6.920 -8.562 -5.014 1.00 87.69 161 TRP A CA 1
ATOM 1295 C C . TRP A 1 161 ? 7.425 -8.708 -3.569 1.00 87.69 161 TRP A C 1
ATOM 1297 O O . TRP A 1 161 ? 8.025 -9.727 -3.231 1.00 87.69 161 TRP A O 1
ATOM 1307 N N . TYR A 1 162 ? 7.207 -7.711 -2.707 1.00 89.88 162 TYR A N 1
ATOM 1308 C CA . TYR A 1 162 ? 7.530 -7.795 -1.280 1.00 89.88 162 TYR A CA 1
ATOM 1309 C C . TYR A 1 162 ? 6.402 -8.428 -0.457 1.00 89.88 162 TYR A C 1
ATOM 1311 O O . TYR A 1 162 ? 6.625 -8.752 0.709 1.00 89.88 162 TYR A O 1
ATOM 1319 N N . LEU A 1 163 ? 5.213 -8.633 -1.035 1.00 93.19 163 LEU A N 1
ATOM 1320 C CA . LEU A 1 163 ? 4.135 -9.398 -0.405 1.00 93.19 163 LEU A CA 1
ATOM 1321 C C . LEU A 1 163 ? 4.509 -10.883 -0.343 1.00 93.19 163 LEU A C 1
ATOM 1323 O O . LEU A 1 163 ? 4.849 -11.478 -1.370 1.00 93.19 163 LEU A O 1
ATOM 1327 N N . MET A 1 164 ? 4.390 -11.501 0.833 1.00 91.88 164 MET A N 1
ATOM 1328 C CA . MET A 1 164 ? 4.501 -12.956 0.928 1.00 91.88 164 MET A CA 1
ATOM 1329 C C . MET A 1 164 ? 3.280 -13.617 0.282 1.00 91.88 164 MET A C 1
ATOM 1331 O O . MET A 1 164 ? 2.134 -13.240 0.517 1.00 91.88 164 MET A O 1
ATOM 1335 N N . ARG A 1 165 ? 3.545 -14.602 -0.576 1.00 89.38 165 ARG A N 1
ATOM 1336 C CA . ARG A 1 165 ? 2.519 -15.334 -1.338 1.00 89.38 165 ARG A CA 1
ATOM 1337 C C . ARG A 1 165 ? 2.181 -16.681 -0.726 1.00 89.38 165 ARG A C 1
ATOM 1339 O O . ARG A 1 165 ? 1.133 -17.241 -1.029 1.00 89.38 165 ARG A O 1
ATOM 1346 N N . ASP A 1 166 ? 3.073 -17.192 0.110 1.00 87.31 166 ASP A N 1
ATOM 1347 C CA . ASP A 1 166 ? 2.911 -18.496 0.722 1.00 87.31 166 ASP A CA 1
ATOM 1348 C C . ASP A 1 166 ? 1.781 -18.440 1.752 1.00 87.31 166 ASP A C 1
ATOM 1350 O O . ASP A 1 166 ? 1.698 -17.522 2.571 1.00 87.31 166 ASP A O 1
ATOM 1354 N N . GLN A 1 167 ? 0.915 -19.450 1.731 1.00 89.88 167 GLN A N 1
ATOM 1355 C CA . GLN A 1 167 ? -0.158 -19.612 2.713 1.00 89.88 167 GLN A CA 1
ATOM 1356 C C . GLN A 1 167 ? 0.386 -20.243 4.002 1.00 89.88 167 GLN A C 1
ATOM 1358 O O . GLN A 1 167 ? -0.093 -21.278 4.459 1.00 89.88 167 GLN A O 1
ATOM 1363 N N . VAL A 1 168 ? 1.432 -19.637 4.563 1.00 89.50 168 VAL A N 1
ATOM 1364 C CA . VAL A 1 168 ? 2.120 -20.101 5.771 1.00 89.50 168 VAL A CA 1
ATOM 1365 C C . VAL A 1 168 ? 2.353 -18.903 6.684 1.00 89.50 168 VAL A C 1
ATOM 1367 O O . VAL A 1 168 ? 2.737 -17.827 6.220 1.00 89.50 168 VAL A O 1
ATOM 1370 N N . ALA A 1 169 ? 2.100 -19.063 7.984 1.00 89.06 169 ALA A N 1
ATOM 1371 C CA . ALA A 1 169 ? 2.435 -18.023 8.948 1.00 89.06 169 ALA A CA 1
ATOM 1372 C C . ALA A 1 169 ? 3.961 -17.852 9.066 1.00 89.06 169 ALA A C 1
ATOM 1374 O O . ALA A 1 169 ? 4.711 -18.815 8.881 1.00 89.06 169 ALA A O 1
ATOM 1375 N N . PRO A 1 170 ? 4.453 -16.656 9.428 1.00 90.75 170 PRO A N 1
ATOM 1376 C CA . PRO A 1 170 ? 5.867 -16.491 9.739 1.00 90.75 170 PRO A CA 1
ATOM 1377 C C . PRO A 1 170 ? 6.260 -17.328 10.970 1.00 90.75 170 PRO A C 1
ATOM 1379 O O . PRO A 1 170 ? 5.428 -17.626 11.828 1.00 90.75 170 PRO A O 1
ATOM 1382 N N . ASP A 1 171 ? 7.541 -17.690 11.082 1.00 89.75 171 ASP A N 1
ATOM 1383 C CA . ASP A 1 171 ? 8.034 -18.473 12.220 1.00 89.75 171 ASP A CA 1
ATOM 1384 C C . ASP A 1 171 ? 7.846 -17.712 13.548 1.00 89.75 171 ASP A C 1
ATOM 1386 O O . ASP A 1 171 ? 8.001 -16.490 13.603 1.00 89.75 171 ASP A O 1
ATOM 1390 N N . ARG A 1 172 ? 7.545 -18.434 14.635 1.00 89.38 172 ARG A N 1
ATOM 1391 C CA . ARG A 1 172 ? 7.265 -17.875 15.976 1.00 89.38 172 ARG A CA 1
ATOM 1392 C C . ARG A 1 172 ? 8.413 -17.053 16.561 1.00 89.38 172 ARG A C 1
ATOM 1394 O O . ARG A 1 172 ? 8.178 -16.170 17.383 1.00 89.38 172 ARG A O 1
ATOM 1401 N N . PHE A 1 173 ? 9.643 -17.347 16.161 1.00 86.06 173 PHE A N 1
ATOM 1402 C CA . PHE A 1 173 ? 10.840 -16.628 16.584 1.00 86.06 173 PHE A CA 1
ATOM 1403 C C . PHE A 1 173 ? 11.192 -15.466 15.651 1.00 86.06 173 PHE A C 1
ATOM 1405 O O . PHE A 1 173 ? 12.152 -14.743 15.917 1.00 86.06 173 PHE A O 1
ATOM 1412 N N . THR A 1 174 ? 10.411 -15.257 14.589 1.00 83.56 174 THR A N 1
ATOM 1413 C CA . THR A 1 174 ? 10.566 -14.112 13.696 1.00 83.56 174 THR A CA 1
ATOM 1414 C C . THR A 1 174 ? 10.116 -12.844 14.406 1.00 83.56 174 THR A C 1
ATOM 1416 O O . THR A 1 174 ? 8.959 -12.706 14.810 1.00 83.56 174 THR A O 1
ATOM 1419 N N . ASP A 1 175 ? 11.031 -11.886 14.509 1.00 86.75 175 ASP A N 1
ATOM 1420 C CA . ASP A 1 175 ? 10.705 -10.535 14.933 1.00 86.75 175 ASP A CA 1
ATOM 1421 C C . ASP A 1 175 ? 10.046 -9.773 13.775 1.00 86.75 175 ASP A C 1
ATOM 1423 O O . ASP A 1 175 ? 10.631 -9.595 12.702 1.00 86.75 175 ASP A O 1
ATOM 1427 N N . LEU A 1 176 ? 8.825 -9.296 14.006 1.00 92.19 176 LEU A N 1
ATOM 1428 C CA . LEU A 1 176 ? 8.064 -8.504 13.046 1.00 92.19 176 LEU A CA 1
ATOM 1429 C C . LEU A 1 176 ? 7.885 -7.074 13.552 1.00 92.19 176 LEU A C 1
ATOM 1431 O O . LEU A 1 176 ? 8.050 -6.777 14.736 1.00 92.19 176 LEU A O 1
ATOM 1435 N N . HIS A 1 177 ? 7.529 -6.181 12.636 1.00 92.94 177 HIS A N 1
ATOM 1436 C CA . HIS A 1 177 ? 7.302 -4.772 12.912 1.00 92.94 177 HIS A CA 1
ATOM 1437 C C . HIS A 1 177 ? 5.930 -4.361 12.392 1.00 92.94 177 HIS A C 1
ATOM 1439 O O . HIS A 1 177 ? 5.641 -4.499 11.207 1.00 92.94 177 HIS A O 1
ATOM 1445 N N . VAL A 1 178 ? 5.086 -3.842 13.276 1.00 94.06 178 VAL A N 1
ATOM 1446 C CA . VAL A 1 178 ? 3.858 -3.144 12.891 1.00 94.06 178 VAL A CA 1
ATOM 1447 C C . VAL A 1 178 ? 4.231 -1.707 12.569 1.00 94.06 178 VAL A C 1
ATOM 1449 O O . VAL A 1 178 ? 4.917 -1.072 13.374 1.00 94.06 178 VAL A O 1
ATOM 1452 N N . VAL A 1 179 ? 3.759 -1.186 11.439 1.00 94.75 179 VAL A N 1
ATOM 1453 C CA . VAL A 1 179 ? 3.975 0.210 11.040 1.00 94.75 179 VAL A CA 1
ATOM 1454 C C . VAL A 1 179 ? 2.625 0.881 10.783 1.00 94.75 179 VAL A C 1
ATOM 1456 O O . VAL A 1 179 ? 1.765 0.316 10.114 1.00 94.75 179 VAL A O 1
ATOM 1459 N N . GLY A 1 180 ? 2.408 2.077 11.332 1.00 95.56 180 GLY A N 1
ATOM 1460 C CA . GLY A 1 180 ? 1.163 2.824 11.125 1.00 95.56 180 GLY A CA 1
ATOM 1461 C C . GLY A 1 180 ? 1.012 4.031 12.047 1.00 95.56 180 GLY A C 1
ATOM 1462 O O . GLY A 1 180 ? 1.989 4.532 12.595 1.00 95.56 180 GLY A O 1
ATOM 1463 N N . TYR A 1 181 ? -0.221 4.495 12.233 1.00 95.94 181 TYR A N 1
ATOM 1464 C CA . TYR A 1 181 ? -0.563 5.740 12.930 1.00 95.94 181 TYR A CA 1
ATOM 1465 C C . TYR A 1 181 ? -1.567 5.488 14.068 1.00 95.94 181 TYR A C 1
ATOM 1467 O O . TYR A 1 181 ? -2.726 5.916 14.002 1.00 95.94 181 TYR A O 1
ATOM 1475 N N . PRO A 1 182 ? -1.161 4.769 15.131 1.00 93.81 182 PRO A N 1
ATOM 1476 C CA . PRO A 1 182 ? -2.043 4.452 16.246 1.00 93.81 182 PRO A CA 1
ATOM 1477 C C . PRO A 1 182 ? -2.563 5.734 16.888 1.00 93.81 182 PRO A C 1
ATOM 1479 O O . PRO A 1 182 ? -1.782 6.615 17.232 1.00 93.81 182 PRO A O 1
ATOM 1482 N N . LEU A 1 183 ? -3.879 5.841 17.065 1.00 89.00 183 LEU A N 1
ATOM 1483 C CA . LEU A 1 183 ? -4.552 7.009 17.644 1.00 89.00 183 LEU A CA 1
ATOM 1484 C C . LEU A 1 183 ? -4.230 8.337 16.920 1.00 89.00 183 LEU A C 1
ATOM 1486 O O . LEU A 1 183 ? -4.377 9.404 17.510 1.00 89.00 183 LEU A O 1
ATOM 1490 N N . GLY A 1 184 ? -3.760 8.285 15.666 1.00 90.06 184 GLY A N 1
ATOM 1491 C CA . GLY A 1 184 ? -3.258 9.456 14.937 1.00 90.06 184 GLY A CA 1
ATOM 1492 C C . GLY A 1 184 ? -1.922 10.001 15.459 1.00 90.06 184 GLY A C 1
ATOM 1493 O O . GLY A 1 184 ? -1.530 11.112 15.103 1.00 90.06 184 GLY A O 1
ATOM 1494 N N . LEU A 1 185 ? -1.210 9.250 16.307 1.00 92.06 185 LEU A N 1
ATOM 1495 C CA . LEU A 1 185 ? 0.117 9.628 16.786 1.00 92.06 185 LEU A CA 1
ATOM 1496 C C . LEU A 1 185 ? 1.101 9.755 15.624 1.00 92.06 185 LEU A C 1
ATOM 1498 O O . LEU A 1 185 ? 1.027 9.035 14.630 1.00 92.06 185 LEU A O 1
ATOM 1502 N N . GLY A 1 186 ? 2.040 10.686 15.780 1.00 91.50 186 GLY A N 1
ATOM 1503 C CA . GLY A 1 186 ? 3.025 10.996 14.750 1.00 91.50 186 GLY A CA 1
ATOM 1504 C C . GLY A 1 186 ? 2.496 11.889 13.627 1.00 91.50 186 GLY A C 1
ATOM 1505 O O . GLY A 1 186 ? 3.283 12.263 12.765 1.00 91.50 186 GLY A O 1
ATOM 1506 N N . VAL A 1 187 ? 1.215 12.283 13.649 1.00 94.12 187 VAL A N 1
ATOM 1507 C CA . VAL A 1 187 ? 0.616 13.231 12.697 1.00 94.12 187 VAL A CA 1
ATOM 1508 C C . VAL A 1 187 ? 0.434 14.597 13.362 1.00 94.12 187 VAL A C 1
ATOM 1510 O O . VAL A 1 187 ? -0.231 14.722 14.388 1.00 94.12 187 VAL A O 1
ATOM 1513 N N . THR A 1 188 ? 1.000 15.643 12.765 1.00 92.38 188 THR A N 1
ATOM 1514 C CA . THR A 1 188 ? 0.775 17.045 13.145 1.00 92.38 188 THR A CA 1
ATOM 1515 C C . THR A 1 188 ? 0.370 17.864 11.918 1.00 92.38 188 THR A C 1
ATOM 1517 O O . THR A 1 188 ? 0.234 17.335 10.811 1.00 92.38 188 THR A O 1
ATOM 1520 N N . GLU A 1 189 ? 0.149 19.168 12.093 1.00 88.12 189 GLU A N 1
ATOM 1521 C CA . GLU A 1 189 ? -0.100 20.070 10.962 1.00 88.12 189 GLU A CA 1
ATOM 1522 C C . GLU A 1 189 ? 1.096 20.118 10.001 1.00 88.12 189 GLU A C 1
ATOM 1524 O O . GLU A 1 189 ? 0.908 20.083 8.789 1.00 88.12 189 GLU A O 1
ATOM 1529 N N . LEU A 1 190 ? 2.321 20.127 10.540 1.00 90.00 190 LEU A N 1
ATOM 1530 C CA . LEU A 1 190 ? 3.552 20.343 9.771 1.00 90.00 190 LEU A CA 1
ATOM 1531 C C . LEU A 1 190 ? 4.316 19.060 9.433 1.00 90.00 190 LEU A C 1
ATOM 1533 O O . LEU A 1 190 ? 5.129 19.059 8.511 1.00 90.00 190 LEU A O 1
ATOM 1537 N N . ASN A 1 191 ? 4.113 17.982 10.189 1.00 92.69 191 ASN A N 1
ATOM 1538 C CA . ASN A 1 191 ? 4.922 16.777 10.066 1.00 92.69 191 ASN A CA 1
ATOM 1539 C C . ASN A 1 191 ? 4.076 15.510 10.168 1.00 92.69 191 ASN A C 1
ATOM 1541 O O . ASN A 1 191 ? 3.003 15.493 10.770 1.00 92.69 191 ASN A O 1
ATOM 1545 N N . ILE A 1 192 ? 4.597 14.436 9.590 1.00 94.75 192 ILE A N 1
ATOM 1546 C CA . ILE A 1 192 ? 4.039 13.101 9.712 1.00 94.75 192 ILE A CA 1
ATOM 1547 C C . ILE A 1 192 ? 5.168 12.077 9.823 1.00 94.75 192 ILE A C 1
ATOM 1549 O O . ILE A 1 192 ? 6.139 12.114 9.066 1.00 94.75 192 ILE A O 1
ATOM 1553 N N . SER A 1 193 ? 5.045 11.172 10.789 1.00 93.19 193 SER A N 1
ATOM 1554 C CA . SER A 1 193 ? 5.963 10.057 10.998 1.00 93.19 193 SER A CA 1
ATOM 1555 C C . SER A 1 193 ? 5.171 8.843 11.468 1.00 93.19 193 SER A C 1
ATOM 1557 O O . SER A 1 193 ? 4.485 8.951 12.485 1.00 93.19 193 SER A O 1
ATOM 1559 N N . PRO A 1 194 ? 5.247 7.696 10.777 1.00 94.19 194 PRO A N 1
ATOM 1560 C CA . PRO A 1 194 ? 4.615 6.484 11.268 1.00 94.19 194 PRO A CA 1
ATOM 1561 C C . PRO A 1 194 ? 5.281 6.027 12.571 1.00 94.19 194 PRO A C 1
ATOM 1563 O O . PRO A 1 194 ? 6.468 6.265 12.817 1.00 94.19 194 PRO A O 1
ATOM 1566 N N . ILE A 1 195 ? 4.500 5.355 13.405 1.00 93.94 195 ILE A N 1
ATOM 1567 C CA . ILE A 1 195 ? 4.954 4.663 14.604 1.00 93.94 195 ILE A CA 1
ATOM 1568 C C . ILE A 1 195 ? 5.262 3.220 14.226 1.00 93.94 195 ILE A C 1
ATOM 1570 O O . ILE A 1 195 ? 4.462 2.555 13.567 1.00 93.94 195 ILE A O 1
ATOM 1574 N N . THR A 1 196 ? 6.418 2.739 14.676 1.00 91.69 196 THR A N 1
ATOM 1575 C CA . THR A 1 196 ? 6.829 1.344 14.513 1.00 91.69 196 THR A CA 1
ATOM 1576 C C . THR A 1 196 ? 6.814 0.638 15.859 1.00 91.69 196 THR A C 1
ATOM 1578 O O . THR A 1 196 ? 7.304 1.179 16.851 1.00 91.69 196 THR A O 1
ATOM 1581 N N . LYS A 1 197 ? 6.280 -0.584 15.892 1.00 90.75 197 LYS A N 1
ATOM 1582 C CA . LYS A 1 197 ? 6.261 -1.440 17.080 1.00 90.75 197 LYS A CA 1
ATOM 1583 C C . LYS A 1 197 ? 6.771 -2.835 16.735 1.00 90.75 197 LYS A C 1
ATOM 1585 O O . LYS A 1 197 ? 6.234 -3.480 15.840 1.00 90.75 197 LYS A O 1
ATOM 1590 N N . LYS A 1 198 ? 7.789 -3.299 17.459 1.00 91.94 198 LYS A N 1
ATOM 1591 C CA . LYS A 1 198 ? 8.299 -4.671 17.359 1.00 91.94 198 LYS A CA 1
ATOM 1592 C C . LYS A 1 198 ? 7.342 -5.640 18.060 1.00 91.94 198 LYS A C 1
ATOM 1594 O O . LYS A 1 198 ? 6.888 -5.341 19.161 1.00 91.94 198 LYS A O 1
ATOM 1599 N N . VAL A 1 199 ? 7.049 -6.772 17.429 1.00 93.00 199 VAL A N 1
ATOM 1600 C CA . VAL A 1 199 ? 6.037 -7.761 17.845 1.00 93.00 199 VAL A CA 1
ATOM 1601 C C . VAL A 1 199 ? 6.477 -9.177 17.465 1.00 93.00 199 VAL A C 1
ATOM 1603 O O . VAL A 1 199 ? 7.330 -9.335 16.586 1.00 93.00 199 VAL A O 1
ATOM 1606 N N . ARG A 1 200 ? 5.898 -10.210 18.094 1.00 93.19 200 ARG A N 1
ATOM 1607 C CA . ARG A 1 200 ? 6.215 -11.616 17.791 1.00 93.19 200 ARG A CA 1
ATOM 1608 C C . ARG A 1 200 ? 4.995 -12.414 17.379 1.00 93.19 200 ARG A C 1
ATOM 1610 O O . ARG A 1 200 ? 3.878 -12.172 17.834 1.00 93.19 200 ARG A O 1
ATOM 1617 N N . VAL A 1 201 ? 5.233 -13.413 16.538 1.00 95.19 201 VAL A N 1
ATOM 1618 C CA . VAL A 1 201 ? 4.190 -14.322 16.065 1.00 95.19 201 VAL A CA 1
ATOM 1619 C C . VAL A 1 201 ? 3.789 -15.304 17.167 1.00 95.19 201 VAL A C 1
ATOM 1621 O O . VAL A 1 201 ? 4.623 -15.971 17.775 1.00 95.19 201 VAL A O 1
ATOM 1624 N N . SER A 1 202 ? 2.483 -15.409 17.409 1.00 94.50 202 SER A N 1
ATOM 1625 C CA . SER A 1 202 ? 1.877 -16.240 18.459 1.00 94.50 202 SER A CA 1
ATOM 1626 C C . SER A 1 202 ? 1.103 -17.443 17.934 1.00 94.50 202 SER A C 1
ATOM 1628 O O . SER A 1 202 ? 0.770 -18.346 18.708 1.00 94.50 202 SER A O 1
ATOM 1630 N N . SER A 1 203 ? 0.819 -17.508 16.637 1.00 94.75 203 SER A N 1
ATOM 1631 C CA . SER A 1 203 ? 0.071 -18.616 16.047 1.00 94.75 203 SER A CA 1
ATOM 1632 C C . SER A 1 203 ? 0.536 -18.937 14.634 1.00 94.75 203 SER A C 1
ATOM 1634 O O . SER A 1 203 ? 1.203 -18.134 13.991 1.00 94.75 203 SER A O 1
ATOM 1636 N N . ASP A 1 204 ? 0.120 -20.107 14.158 1.00 95.19 204 ASP A N 1
ATOM 1637 C CA . ASP A 1 204 ? 0.024 -20.357 12.721 1.00 95.19 204 ASP A CA 1
ATOM 1638 C C . ASP A 1 204 ? -1.186 -19.594 12.134 1.00 95.19 204 ASP A C 1
ATOM 1640 O O . ASP A 1 204 ? -1.840 -18.818 12.843 1.00 95.19 204 ASP A O 1
ATOM 1644 N N . ILE A 1 205 ? -1.517 -19.815 10.864 1.00 96.06 205 ILE A N 1
ATOM 1645 C CA . ILE A 1 205 ? -2.760 -19.326 10.269 1.00 96.06 205 ILE A CA 1
ATOM 1646 C C . ILE A 1 205 ? -3.952 -20.040 10.922 1.00 96.06 205 ILE A C 1
ATOM 1648 O O . ILE A 1 205 ? -4.022 -21.264 11.000 1.00 96.06 205 ILE A O 1
ATOM 1652 N N . LEU A 1 206 ? -4.910 -19.246 11.384 1.00 95.81 206 LEU A N 1
ATOM 1653 C CA . LEU A 1 206 ? -6.156 -19.639 12.024 1.00 95.81 206 LEU A CA 1
ATOM 1654 C C . LEU A 1 206 ? -7.336 -19.111 11.209 1.00 95.81 206 LEU A C 1
ATOM 1656 O O . LEU A 1 206 ? -7.269 -18.021 10.643 1.00 95.81 206 LEU A O 1
ATOM 1660 N N . VAL A 1 207 ? -8.446 -19.846 11.220 1.00 96.19 207 VAL A N 1
ATOM 1661 C CA . VAL A 1 207 ? -9.726 -19.379 10.676 1.00 96.19 207 VAL A CA 1
ATOM 1662 C C . VAL A 1 207 ? -10.564 -18.844 11.831 1.00 96.19 207 VAL A C 1
ATOM 1664 O O . VAL A 1 207 ? -11.002 -19.615 12.684 1.00 96.19 207 VAL A O 1
ATOM 1667 N N . LEU A 1 208 ? -10.762 -17.528 11.888 1.00 94.06 208 LEU A N 1
ATOM 1668 C CA . LEU A 1 208 ? -11.456 -16.857 12.990 1.00 94.06 208 LEU A CA 1
ATOM 1669 C C . LEU A 1 208 ? -12.537 -15.914 12.450 1.00 94.06 208 LEU A C 1
ATOM 1671 O O . LEU A 1 208 ? -12.389 -15.381 11.348 1.00 94.06 208 LEU A O 1
ATOM 1675 N N . PRO A 1 209 ? -13.622 -15.679 13.208 1.00 92.00 209 PRO A N 1
ATOM 1676 C CA . PRO A 1 209 ? -14.589 -14.653 12.856 1.00 92.00 209 PRO A CA 1
ATOM 1677 C C . PRO A 1 209 ? -13.931 -13.274 12.935 1.00 92.00 209 PRO A C 1
ATOM 1679 O O . PRO A 1 209 ? -13.240 -12.950 13.904 1.00 92.00 209 PRO A O 1
ATOM 1682 N N . ARG A 1 210 ? -14.170 -12.445 11.924 1.00 89.62 210 ARG A N 1
ATOM 1683 C CA . ARG A 1 210 ? -13.735 -11.051 11.917 1.00 89.62 210 ARG A CA 1
ATOM 1684 C C . ARG A 1 210 ? -14.397 -10.264 13.045 1.00 89.62 210 ARG A C 1
ATOM 1686 O O . ARG A 1 210 ? -15.597 -10.404 13.276 1.00 89.62 210 ARG A O 1
ATOM 1693 N N . ALA A 1 211 ? -13.648 -9.376 13.693 1.00 84.06 211 ALA A N 1
ATOM 1694 C CA . ALA A 1 211 ? -14.170 -8.565 14.792 1.00 84.06 211 ALA A CA 1
ATOM 1695 C C . ALA A 1 211 ? -15.198 -7.510 14.336 1.00 84.06 211 ALA A C 1
ATOM 1697 O O . ALA A 1 211 ? -16.022 -7.081 15.139 1.00 84.06 211 ALA A O 1
ATOM 1698 N N . ASP A 1 212 ? -15.166 -7.093 13.066 1.00 80.06 212 ASP A N 1
ATOM 1699 C CA . ASP A 1 212 ? -16.047 -6.060 12.510 1.00 80.06 212 ASP A CA 1
ATOM 1700 C C . ASP A 1 212 ? -17.374 -6.612 11.961 1.00 80.06 212 ASP A C 1
ATOM 1702 O O . ASP A 1 212 ? -18.402 -5.944 12.065 1.00 80.06 212 ASP A O 1
ATOM 1706 N N . ARG A 1 213 ? -17.370 -7.818 11.373 1.00 83.94 213 ARG A N 1
ATOM 1707 C CA . ARG A 1 213 ? -18.539 -8.398 10.674 1.00 83.94 213 ARG A CA 1
ATOM 1708 C C . ARG A 1 213 ? -18.899 -9.831 11.072 1.00 83.94 213 ARG A C 1
ATOM 1710 O O . ARG A 1 213 ? -19.971 -10.305 10.708 1.00 83.94 213 ARG A O 1
ATOM 1717 N N . GLY A 1 214 ? -18.034 -10.533 11.800 1.00 84.38 214 GLY A N 1
ATOM 1718 C CA . GLY A 1 214 ? -18.279 -11.892 12.293 1.00 84.38 214 GLY A CA 1
ATOM 1719 C C . GLY A 1 214 ? -18.127 -13.020 11.267 1.00 84.38 214 GLY A C 1
ATOM 1720 O O . GLY A 1 214 ? -18.105 -14.183 11.667 1.00 84.38 214 GLY A O 1
ATOM 1721 N N . ASN A 1 215 ? -17.986 -12.730 9.969 1.00 90.31 215 ASN A N 1
ATOM 1722 C CA . ASN A 1 215 ? -17.690 -13.759 8.971 1.00 90.31 215 ASN A CA 1
ATOM 1723 C C . ASN A 1 215 ? -16.274 -14.321 9.168 1.00 90.31 215 ASN A C 1
ATOM 1725 O O . ASN A 1 215 ? -15.378 -13.621 9.643 1.00 90.31 215 ASN A O 1
ATOM 1729 N N . LEU A 1 216 ? -16.080 -15.591 8.816 1.00 94.44 216 LEU A N 1
ATOM 1730 C CA . LEU A 1 216 ? -14.787 -16.259 8.950 1.00 94.44 216 LEU A CA 1
ATOM 1731 C C . LEU A 1 216 ? -13.759 -15.671 7.975 1.00 94.44 216 LEU A C 1
ATOM 1733 O O . LEU A 1 216 ? -14.094 -15.316 6.847 1.00 94.44 216 LEU A O 1
ATOM 1737 N N . SER A 1 217 ? -12.514 -15.569 8.434 1.00 96.19 217 SER A N 1
ATOM 1738 C CA . SER A 1 217 ? -11.353 -15.144 7.652 1.00 96.19 217 SER A CA 1
ATOM 1739 C C . SER A 1 217 ? -10.086 -15.785 8.212 1.00 96.19 217 SER A C 1
ATOM 1741 O O . SER A 1 217 ? -10.044 -16.219 9.367 1.00 96.19 217 SER A O 1
ATOM 1743 N N . HIS A 1 218 ? -9.037 -15.824 7.399 1.00 96.81 218 HIS A N 1
ATOM 1744 C CA . HIS A 1 218 ? -7.724 -16.281 7.827 1.00 96.81 218 HIS A CA 1
ATOM 1745 C C . HIS A 1 218 ? -6.967 -15.170 8.559 1.00 96.81 218 HIS A C 1
ATOM 1747 O O . HIS A 1 218 ? -6.941 -14.020 8.115 1.00 96.81 218 HIS A O 1
ATOM 1753 N N . PHE A 1 219 ? -6.331 -15.535 9.670 1.00 97.12 219 PHE A N 1
ATOM 1754 C CA . PHE A 1 219 ? -5.509 -14.658 10.495 1.00 97.12 219 PHE A CA 1
ATOM 1755 C C . PHE A 1 219 ? -4.303 -15.404 11.043 1.00 97.12 219 PHE A C 1
ATOM 1757 O O . PHE A 1 219 ? -4.423 -16.566 11.401 1.00 97.12 219 PHE A O 1
ATOM 1764 N N . PHE A 1 220 ? -3.177 -14.727 11.226 1.00 96.88 220 PHE A N 1
ATOM 1765 C CA . PHE A 1 220 ? -2.200 -15.152 12.230 1.00 96.88 220 PHE A CA 1
ATOM 1766 C C . PHE A 1 220 ? -2.165 -14.128 13.362 1.00 96.88 220 PHE A C 1
ATOM 1768 O O . PHE A 1 220 ? -2.512 -12.957 13.179 1.00 96.88 220 PHE A O 1
ATOM 1775 N N . LEU A 1 221 ? -1.803 -14.585 14.555 1.00 96.00 221 LEU A N 1
ATOM 1776 C CA . LEU A 1 221 ? -1.862 -13.791 15.772 1.00 96.00 221 LEU A CA 1
ATOM 1777 C C . LEU A 1 221 ? -0.479 -13.308 16.181 1.00 96.00 221 LEU A C 1
ATOM 1779 O O . LEU A 1 221 ? 0.513 -14.021 16.015 1.00 96.00 221 LEU A O 1
ATOM 1783 N N . LEU A 1 222 ? -0.434 -12.124 16.785 1.00 95.44 222 LEU A N 1
ATOM 1784 C CA . LEU A 1 222 ? 0.747 -11.598 17.465 1.00 95.44 222 LEU A CA 1
ATOM 1785 C C . LEU A 1 222 ? 0.499 -11.495 18.967 1.00 95.44 222 LEU A C 1
ATOM 1787 O O . LEU A 1 222 ? -0.637 -11.263 19.385 1.00 95.44 222 LEU A O 1
ATOM 1791 N N . ASP A 1 223 ? 1.565 -11.648 19.751 1.00 91.19 223 ASP A N 1
ATOM 1792 C CA . ASP A 1 223 ? 1.526 -11.675 21.222 1.00 91.19 223 ASP A CA 1
ATOM 1793 C C . ASP A 1 223 ? 1.054 -10.362 21.850 1.00 91.19 223 ASP A C 1
ATOM 1795 O O . ASP A 1 223 ? 0.424 -10.359 22.906 1.00 91.19 223 ASP A O 1
ATOM 1799 N N . ASP A 1 224 ? 1.347 -9.247 21.194 1.00 90.81 224 ASP A N 1
ATOM 1800 C CA . ASP A 1 224 ? 0.994 -7.924 21.677 1.00 90.81 224 ASP A CA 1
ATOM 1801 C C . ASP A 1 224 ? -0.329 -7.447 21.050 1.00 90.81 224 ASP A C 1
ATOM 1803 O O . ASP A 1 224 ? -0.469 -7.506 19.823 1.00 90.81 224 ASP A O 1
ATOM 1807 N N . PRO A 1 225 ? -1.316 -6.963 21.829 1.00 89.00 225 PRO A N 1
ATOM 1808 C CA . PRO A 1 225 ? -2.530 -6.376 21.277 1.00 89.00 225 PRO A CA 1
ATOM 1809 C C . PRO A 1 225 ? -2.271 -5.151 20.399 1.00 89.00 225 PRO A C 1
ATOM 1811 O O . PRO A 1 225 ? -1.361 -4.343 20.621 1.00 89.00 225 PRO A O 1
ATOM 1814 N N . SER A 1 226 ? -3.163 -4.977 19.428 1.00 88.62 226 SER A N 1
ATOM 1815 C CA . SER A 1 226 ? -3.161 -3.833 18.533 1.00 88.62 226 SER A CA 1
ATOM 1816 C C . SER A 1 226 ? -3.849 -2.638 19.190 1.00 88.62 226 SER A C 1
ATOM 1818 O O . SER A 1 226 ? -4.740 -2.767 20.042 1.00 88.62 226 SER A O 1
ATOM 1820 N N . THR A 1 227 ? -3.446 -1.452 18.753 1.00 88.19 227 THR A N 1
ATOM 1821 C CA . THR A 1 227 ? -4.034 -0.173 19.148 1.00 88.19 227 THR A CA 1
ATOM 1822 C C . THR A 1 227 ? -4.832 0.382 17.976 1.00 88.19 227 THR A C 1
ATOM 1824 O O . THR A 1 227 ? -4.381 0.323 16.832 1.00 88.19 227 THR A O 1
ATOM 1827 N N . SER A 1 228 ? -6.001 0.965 18.260 1.00 85.94 228 SER A N 1
ATOM 1828 C CA . SER A 1 228 ? -6.797 1.670 17.247 1.00 85.94 228 SER A CA 1
ATOM 1829 C C . SER A 1 228 ? -5.931 2.652 16.449 1.00 85.94 228 SER A C 1
ATOM 1831 O O . SER A 1 228 ? -5.063 3.316 17.014 1.00 85.94 228 SER A O 1
ATOM 1833 N N . GLY A 1 229 ? -6.147 2.722 15.137 1.00 87.94 229 GLY A N 1
ATOM 1834 C CA . GLY A 1 229 ? -5.327 3.488 14.197 1.00 87.94 229 GLY A CA 1
ATOM 1835 C C . GLY A 1 229 ? -4.217 2.681 13.517 1.00 87.94 229 GLY A C 1
ATOM 1836 O O . GLY A 1 229 ? -3.801 3.076 12.435 1.00 87.94 229 GLY A O 1
ATOM 1837 N N . PHE A 1 230 ? -3.784 1.532 14.058 1.00 95.00 230 PHE A N 1
ATOM 1838 C CA . PHE A 1 230 ? -2.897 0.619 13.316 1.00 95.00 230 PHE A CA 1
ATOM 1839 C C . PHE A 1 230 ? -3.617 -0.173 12.223 1.00 95.00 230 PHE A C 1
ATOM 1841 O O . PHE A 1 230 ? -2.950 -0.639 11.305 1.00 95.00 230 PHE A O 1
ATOM 1848 N N . SER A 1 231 ? -4.940 -0.344 12.307 1.00 95.62 231 SER A N 1
ATOM 1849 C CA . SER A 1 231 ? -5.719 -1.109 11.328 1.00 95.62 231 SER A CA 1
ATOM 1850 C C . SER A 1 231 ? -5.435 -0.658 9.895 1.00 95.62 231 SER A C 1
ATOM 1852 O O . SER A 1 231 ? -5.436 0.540 9.610 1.00 95.62 231 SER A O 1
ATOM 1854 N N . GLY A 1 232 ? -5.152 -1.626 9.024 1.00 97.06 232 GLY A N 1
ATOM 1855 C CA . GLY A 1 232 ? -4.717 -1.425 7.642 1.00 97.06 232 GLY A CA 1
ATOM 1856 C C . GLY A 1 232 ? -3.223 -1.142 7.452 1.00 97.06 232 GLY A C 1
ATOM 1857 O O . GLY A 1 232 ? -2.735 -1.220 6.328 1.00 97.06 232 GLY A O 1
ATOM 1858 N N . GLY A 1 233 ? -2.479 -0.871 8.527 1.00 96.94 233 GLY A N 1
ATOM 1859 C CA . GLY A 1 233 ? -1.024 -0.751 8.498 1.00 96.94 233 GLY A CA 1
ATOM 1860 C C . GLY A 1 233 ? -0.347 -2.108 8.267 1.00 96.94 233 GLY A C 1
ATOM 1861 O O . GLY A 1 233 ? -0.880 -3.139 8.702 1.00 96.94 233 GLY A O 1
ATOM 1862 N N . PRO A 1 234 ? 0.809 -2.145 7.584 1.00 97.00 234 PRO A N 1
ATOM 1863 C CA . PRO A 1 234 ? 1.479 -3.394 7.256 1.00 97.00 234 PRO A CA 1
ATOM 1864 C C . PRO A 1 234 ? 2.209 -4.008 8.455 1.00 97.00 234 PRO A C 1
ATOM 1866 O O . PRO A 1 234 ? 2.709 -3.316 9.348 1.00 97.00 234 PRO A O 1
ATOM 1869 N N . ILE A 1 235 ? 2.334 -5.334 8.410 1.00 95.81 235 ILE A N 1
ATOM 1870 C CA . ILE A 1 235 ? 3.277 -6.109 9.213 1.00 95.81 235 ILE A CA 1
ATOM 1871 C C . ILE A 1 235 ? 4.494 -6.425 8.364 1.00 95.81 235 ILE A C 1
ATOM 1873 O O . ILE A 1 235 ? 4.384 -7.039 7.303 1.00 95.81 235 ILE A O 1
ATOM 1877 N N . VAL A 1 236 ? 5.654 -6.021 8.858 1.00 93.06 236 VAL A N 1
ATOM 1878 C CA . VAL A 1 236 ? 6.902 -6.007 8.114 1.00 93.06 236 VAL A CA 1
ATOM 1879 C C . VAL A 1 236 ? 7.931 -6.915 8.773 1.00 93.06 236 VAL A C 1
ATOM 1881 O O . VAL A 1 236 ? 8.185 -6.829 9.975 1.00 93.06 236 VAL A O 1
ATOM 1884 N N . TYR A 1 237 ? 8.573 -7.748 7.967 1.00 90.12 237 TYR A N 1
ATOM 1885 C CA . TYR A 1 237 ? 9.816 -8.422 8.312 1.00 90.12 237 TYR A CA 1
ATOM 1886 C C . TYR A 1 237 ? 10.967 -7.717 7.600 1.00 90.12 237 TYR A C 1
ATOM 1888 O O . TYR A 1 237 ? 10.943 -7.570 6.378 1.00 90.12 237 TYR A O 1
ATOM 1896 N N . LEU A 1 238 ? 11.964 -7.275 8.365 1.00 80.50 238 LEU A N 1
ATOM 1897 C CA . LEU A 1 238 ? 13.114 -6.536 7.834 1.00 80.50 238 LEU A CA 1
ATOM 1898 C C . LEU A 1 238 ? 14.278 -7.445 7.417 1.00 80.50 238 LEU A C 1
ATOM 1900 O O . LEU A 1 238 ? 15.292 -6.940 6.958 1.00 80.50 238 LEU A O 1
ATOM 1904 N N . GLY A 1 239 ? 14.124 -8.771 7.516 1.00 68.62 239 GLY A N 1
ATOM 1905 C CA . GLY A 1 239 ? 15.188 -9.695 7.143 1.00 68.62 239 GLY A CA 1
ATOM 1906 C C . GLY A 1 239 ? 16.358 -9.710 8.126 1.00 68.62 239 GLY A C 1
ATOM 1907 O O . GLY A 1 239 ? 16.664 -8.716 8.781 1.00 68.62 239 GLY A O 1
ATOM 1908 N N . ASP A 1 240 ? 17.050 -10.842 8.210 1.00 63.91 240 ASP A N 1
ATOM 1909 C CA . ASP A 1 240 ? 18.408 -10.853 8.752 1.00 63.91 240 ASP A CA 1
ATOM 1910 C C . ASP A 1 240 ? 19.381 -10.427 7.643 1.00 63.91 240 ASP A C 1
ATOM 1912 O O . ASP A 1 240 ? 19.204 -10.828 6.488 1.00 63.91 240 ASP A O 1
ATOM 1916 N N . PRO A 1 241 ? 20.421 -9.632 7.936 1.00 57.75 241 PRO A N 1
ATOM 1917 C CA . PRO A 1 241 ? 21.400 -9.256 6.926 1.00 57.75 241 PRO A CA 1
ATOM 1918 C C . PRO A 1 241 ? 22.053 -10.513 6.325 1.00 57.75 241 PRO A C 1
ATOM 1920 O O . PRO A 1 241 ? 22.605 -11.364 7.025 1.00 57.75 241 PRO A O 1
ATOM 1923 N N . ILE A 1 242 ? 22.013 -10.623 5.000 1.00 56.88 242 ILE A N 1
ATOM 1924 C CA . ILE A 1 242 ? 22.633 -11.703 4.242 1.00 56.88 242 ILE A CA 1
ATOM 1925 C C . ILE A 1 242 ? 24.147 -11.513 4.300 1.00 56.88 242 ILE A C 1
ATOM 1927 O O . ILE A 1 242 ? 24.707 -10.567 3.746 1.00 56.88 242 ILE A O 1
ATOM 1931 N N . ILE A 1 243 ? 24.837 -12.452 4.937 1.00 54.00 243 ILE A N 1
ATOM 1932 C CA . ILE A 1 243 ? 26.297 -12.491 4.920 1.00 54.00 243 ILE A CA 1
ATOM 1933 C C . ILE A 1 243 ? 26.729 -13.038 3.557 1.00 54.00 243 ILE A C 1
ATOM 1935 O O . ILE A 1 243 ? 26.484 -14.200 3.226 1.00 54.00 243 ILE A O 1
ATOM 1939 N N . SER A 1 244 ? 27.367 -12.193 2.753 1.00 51.91 244 SER A N 1
ATOM 1940 C CA . SER A 1 244 ? 27.959 -12.598 1.475 1.00 51.91 244 SER A CA 1
ATOM 1941 C C . SER A 1 244 ? 28.973 -13.738 1.657 1.00 51.91 244 SER A C 1
ATOM 1943 O O . SER A 1 244 ? 29.530 -13.958 2.735 1.00 51.91 244 SER A O 1
ATOM 1945 N N . LYS A 1 245 ? 29.238 -14.493 0.581 1.00 54.06 245 LYS A N 1
ATOM 1946 C CA . LYS A 1 245 ? 30.129 -15.671 0.617 1.00 54.06 245 LYS A CA 1
ATOM 1947 C C . LYS A 1 245 ? 31.548 -15.361 1.107 1.00 54.06 245 LYS A C 1
ATOM 1949 O O . LYS A 1 245 ? 32.212 -16.262 1.614 1.00 54.06 245 LYS A O 1
ATOM 1954 N N . ASP A 1 246 ? 32.006 -14.117 0.979 1.00 60.91 246 ASP A N 1
ATOM 1955 C CA . ASP A 1 246 ? 33.317 -13.680 1.467 1.00 60.91 246 ASP A CA 1
ATOM 1956 C C . ASP A 1 246 ? 33.335 -13.339 2.974 1.00 60.91 246 ASP A C 1
ATOM 1958 O O . ASP A 1 246 ? 34.403 -13.066 3.526 1.00 60.91 246 ASP A O 1
ATOM 1962 N N . LYS A 1 247 ? 32.172 -13.402 3.644 1.00 51.00 247 LYS A N 1
ATOM 1963 C CA . LYS A 1 247 ? 31.929 -13.056 5.054 1.00 51.00 247 LYS A CA 1
ATOM 1964 C C . LYS A 1 247 ? 32.342 -11.632 5.444 1.00 51.00 247 LYS A C 1
ATOM 1966 O O . LYS A 1 247 ? 32.516 -11.357 6.631 1.00 51.00 247 LYS A O 1
ATOM 1971 N N . LYS A 1 248 ? 32.519 -10.737 4.473 1.00 46.38 248 LYS A N 1
ATOM 1972 C CA . LYS A 1 248 ? 32.953 -9.350 4.679 1.00 46.38 248 LYS A CA 1
ATOM 1973 C C . LYS A 1 248 ? 31.875 -8.339 4.312 1.00 46.38 248 LYS A C 1
ATOM 1975 O O . LYS A 1 248 ? 31.882 -7.253 4.886 1.00 46.38 248 LYS A O 1
ATOM 1980 N N . THR A 1 249 ? 30.933 -8.695 3.439 1.00 47.50 249 THR A N 1
ATOM 1981 C CA . THR A 1 249 ? 29.810 -7.817 3.075 1.00 47.50 249 THR A CA 1
ATOM 1982 C C . THR A 1 249 ? 28.492 -8.332 3.650 1.00 47.50 249 THR A C 1
ATOM 1984 O O . THR A 1 249 ? 28.140 -9.497 3.452 1.00 47.50 249 THR A O 1
ATOM 1987 N N . TYR A 1 250 ? 27.761 -7.456 4.338 1.00 49.12 250 TYR A N 1
ATOM 1988 C CA . TYR A 1 250 ? 26.371 -7.669 4.734 1.00 49.12 250 TYR A CA 1
ATOM 1989 C C . TYR A 1 250 ? 25.486 -7.062 3.643 1.00 49.12 250 TYR A C 1
ATOM 1991 O O . TYR A 1 250 ? 25.503 -5.850 3.443 1.00 49.12 250 TYR A O 1
ATOM 1999 N N . LEU A 1 251 ? 24.770 -7.898 2.897 1.00 48.91 251 LEU A N 1
ATOM 2000 C CA . LEU A 1 251 ? 23.712 -7.449 2.000 1.00 48.91 251 LEU A CA 1
ATOM 2001 C C . LEU A 1 251 ? 22.417 -7.418 2.812 1.00 48.91 251 LEU A C 1
ATOM 2003 O O . LEU A 1 251 ? 22.091 -8.429 3.432 1.00 48.91 251 LEU A O 1
ATOM 2007 N N . PRO A 1 252 ? 21.673 -6.312 2.854 1.00 53.19 252 PRO A N 1
ATOM 2008 C CA . PRO A 1 252 ? 20.383 -6.326 3.522 1.00 53.19 252 PRO A CA 1
ATOM 2009 C C . PRO A 1 252 ? 19.462 -7.368 2.876 1.00 53.19 252 PRO A C 1
ATOM 2011 O O . PRO A 1 252 ? 19.398 -7.491 1.649 1.00 53.19 252 PRO A O 1
ATOM 2014 N N . SER A 1 253 ? 18.786 -8.170 3.702 1.00 60.50 253 SER A N 1
ATOM 2015 C CA . SER A 1 253 ? 17.728 -9.040 3.197 1.00 60.50 253 SER A CA 1
ATOM 2016 C C . SER A 1 253 ? 16.546 -8.157 2.808 1.00 60.50 253 SER A C 1
ATOM 2018 O O . SER A 1 253 ? 16.162 -7.285 3.582 1.00 60.50 253 SER A O 1
ATOM 2020 N N . PRO A 1 254 ? 15.935 -8.369 1.632 1.00 69.38 254 PRO A N 1
ATOM 2021 C CA . PRO A 1 254 ? 14.837 -7.527 1.204 1.00 69.38 254 PRO A CA 1
ATOM 2022 C C . PRO A 1 254 ? 13.668 -7.666 2.179 1.00 69.38 254 PRO A C 1
ATOM 2024 O O . PRO A 1 254 ? 13.280 -8.776 2.555 1.00 69.38 254 PRO A O 1
ATOM 2027 N N . MET A 1 255 ? 13.098 -6.523 2.547 1.00 82.12 255 MET A N 1
ATOM 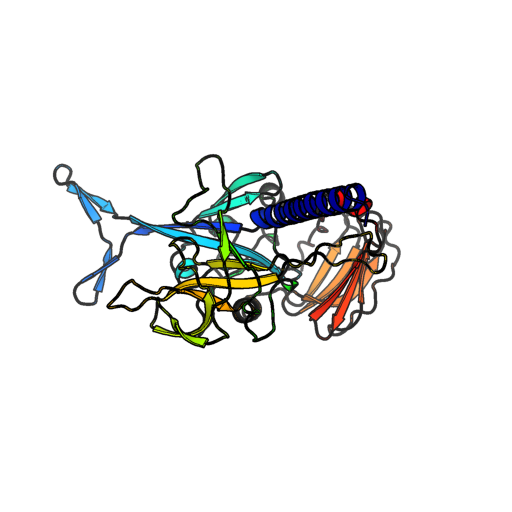2028 C CA . MET A 1 255 ? 11.895 -6.439 3.360 1.00 82.12 255 MET A CA 1
ATOM 2029 C C . MET A 1 255 ? 10.784 -7.342 2.795 1.00 82.12 255 MET A C 1
ATOM 2031 O O . MET A 1 255 ? 10.654 -7.533 1.579 1.00 82.12 255 MET A O 1
ATOM 2035 N N . ARG A 1 256 ? 9.960 -7.891 3.687 1.00 89.56 256 ARG A N 1
ATOM 2036 C CA . ARG A 1 256 ? 8.739 -8.619 3.336 1.00 89.56 256 ARG A CA 1
ATOM 2037 C C . ARG A 1 256 ? 7.548 -8.062 4.091 1.00 89.56 256 ARG A C 1
ATOM 2039 O O . ARG A 1 256 ? 7.631 -7.798 5.288 1.00 89.56 256 ARG A O 1
ATOM 2046 N N . ILE A 1 257 ? 6.431 -7.924 3.391 1.00 94.25 257 ILE A N 1
ATOM 2047 C CA . ILE A 1 257 ? 5.133 -7.639 3.986 1.00 94.25 257 ILE A CA 1
ATOM 2048 C C . ILE A 1 257 ? 4.484 -8.981 4.302 1.00 94.25 257 ILE A C 1
ATOM 2050 O O . ILE A 1 257 ? 4.185 -9.765 3.405 1.00 94.25 257 ILE A O 1
ATOM 2054 N N . MET A 1 258 ? 4.288 -9.237 5.589 1.00 95.69 258 MET A N 1
ATOM 2055 C CA . MET A 1 258 ? 3.712 -10.476 6.106 1.00 95.69 258 MET A CA 1
ATOM 2056 C C . MET A 1 258 ? 2.184 -10.419 6.150 1.00 95.69 258 MET A C 1
ATOM 2058 O O . MET A 1 258 ? 1.523 -11.450 6.046 1.00 95.69 258 MET A O 1
ATOM 2062 N N . GLY A 1 259 ? 1.611 -9.219 6.244 1.00 97.50 259 GLY A N 1
ATOM 2063 C CA . GLY A 1 259 ? 0.171 -9.011 6.305 1.00 97.50 259 GLY A CA 1
ATOM 2064 C C . GLY A 1 259 ? -0.204 -7.571 6.622 1.00 97.50 259 GLY A C 1
ATOM 2065 O O . GLY A 1 259 ? 0.650 -6.685 6.573 1.00 97.50 259 GLY A O 1
ATOM 2066 N N . LEU A 1 260 ? -1.467 -7.351 6.980 1.00 98.00 260 LEU A N 1
ATOM 2067 C CA . LEU A 1 260 ? -1.956 -6.077 7.509 1.00 98.00 260 LEU A CA 1
ATOM 2068 C C . LEU A 1 260 ? -2.701 -6.271 8.827 1.00 98.00 260 LEU A C 1
ATOM 2070 O O . LEU A 1 260 ? -3.270 -7.330 9.097 1.00 98.00 260 LEU A O 1
ATOM 2074 N N . VAL A 1 261 ? -2.690 -5.242 9.664 1.00 97.88 261 VAL A N 1
ATOM 2075 C CA . VAL A 1 261 ? -3.392 -5.258 10.947 1.00 97.88 261 VAL A CA 1
ATOM 2076 C C . VAL A 1 261 ? -4.900 -5.199 10.710 1.00 97.88 261 VAL A C 1
ATOM 2078 O O . VAL A 1 261 ? -5.398 -4.221 10.157 1.00 97.88 261 VAL A O 1
ATOM 2081 N N . HIS A 1 262 ? -5.635 -6.197 11.196 1.00 96.19 262 HIS A N 1
ATOM 2082 C CA . HIS A 1 262 ? -7.094 -6.126 11.315 1.00 96.19 262 HIS A CA 1
ATOM 2083 C C . HIS A 1 262 ? -7.473 -5.360 12.585 1.00 96.19 262 HIS A C 1
ATOM 2085 O O . HIS A 1 262 ? -8.158 -4.338 12.548 1.00 96.19 262 HIS A O 1
ATOM 2091 N N . GLY A 1 263 ? -6.959 -5.817 13.727 1.00 92.50 263 GLY A N 1
ATOM 2092 C CA . GLY A 1 263 ? -7.288 -5.255 15.028 1.00 92.50 263 GLY A CA 1
ATOM 2093 C C . GLY A 1 263 ? -6.873 -6.176 16.164 1.00 92.50 263 GLY A C 1
ATOM 2094 O O . GLY A 1 263 ? -5.902 -6.922 16.050 1.00 92.50 263 GLY A O 1
ATOM 2095 N N . THR A 1 264 ? -7.618 -6.118 17.261 1.00 91.31 264 THR A N 1
ATOM 2096 C CA . THR A 1 264 ? -7.349 -6.907 18.465 1.00 91.31 264 THR A CA 1
ATOM 2097 C C . THR A 1 264 ? -8.441 -7.939 18.670 1.00 91.31 264 THR A C 1
ATOM 2099 O O . THR A 1 264 ? -9.621 -7.596 18.681 1.00 91.31 264 THR A O 1
ATOM 2102 N N . ILE A 1 265 ? -8.040 -9.189 18.884 1.00 86.69 265 ILE A N 1
ATOM 2103 C CA . ILE A 1 265 ? -8.922 -10.248 19.366 1.00 86.69 265 ILE A CA 1
ATOM 2104 C C . ILE A 1 265 ? -8.838 -10.276 20.891 1.00 86.69 265 ILE A C 1
ATOM 2106 O O . ILE A 1 265 ? -7.752 -10.258 21.477 1.00 86.69 265 ILE A O 1
ATOM 2110 N N . SER A 1 266 ? -10.001 -10.300 21.533 1.00 81.94 266 SER A N 1
ATOM 2111 C CA . SER A 1 266 ? -10.147 -10.365 22.986 1.00 81.94 266 SER A CA 1
ATOM 2112 C C . SER A 1 266 ? -11.386 -11.166 23.359 1.00 81.94 266 SER A C 1
ATOM 2114 O O . SER A 1 266 ? -12.363 -11.152 22.606 1.00 81.94 266 SER A O 1
ATOM 2116 N N . ASP A 1 267 ? -11.383 -11.790 24.538 1.00 72.12 267 ASP A N 1
ATOM 2117 C CA . ASP A 1 267 ? -12.614 -12.330 25.115 1.00 72.12 267 ASP A CA 1
ATOM 2118 C C . ASP A 1 267 ? -13.617 -11.167 25.332 1.00 72.12 267 ASP A C 1
ATOM 2120 O O . ASP A 1 267 ? -13.262 -10.123 25.891 1.00 72.12 267 ASP A O 1
ATOM 2124 N N . PRO A 1 268 ? -14.869 -11.285 24.852 1.00 66.06 268 PRO A N 1
ATOM 2125 C CA . PRO A 1 268 ? -15.898 -10.270 25.072 1.00 66.06 268 PRO A CA 1
ATOM 2126 C C . PRO A 1 268 ? -16.206 -10.004 26.555 1.00 66.06 268 PRO A C 1
ATOM 2128 O O . PRO A 1 268 ? -16.666 -8.912 26.895 1.00 66.06 268 PRO A O 1
ATOM 2131 N N . LYS A 1 269 ? -16.000 -11.000 27.426 1.00 65.81 269 LYS A N 1
ATOM 2132 C CA . LYS A 1 269 ? -16.315 -10.960 28.862 1.00 65.81 269 LYS A CA 1
ATOM 2133 C C . LYS A 1 269 ? -15.134 -10.515 29.713 1.00 65.81 269 LYS A C 1
ATOM 2135 O O . LYS A 1 269 ? -15.350 -9.834 30.713 1.00 65.81 269 LYS A O 1
ATOM 2140 N N . ASP A 1 270 ? -13.915 -10.867 29.313 1.00 64.69 270 ASP A N 1
ATOM 2141 C CA . ASP A 1 270 ? -12.691 -10.475 30.004 1.00 64.69 270 ASP A CA 1
ATOM 2142 C C . ASP A 1 270 ? -11.700 -9.844 29.022 1.00 64.69 270 ASP A C 1
ATOM 2144 O O . ASP A 1 270 ? -11.284 -10.413 28.021 1.00 64.69 270 ASP A O 1
ATOM 2148 N N . LYS A 1 271 ? -11.304 -8.611 29.318 1.00 67.81 271 LYS A N 1
ATOM 2149 C CA . LYS A 1 271 ? -10.364 -7.852 28.496 1.00 67.81 271 LYS A CA 1
ATOM 2150 C C . LYS A 1 271 ? -8.914 -8.333 28.666 1.00 67.81 271 LYS A C 1
ATOM 2152 O O . LYS A 1 271 ? -8.045 -7.741 28.022 1.00 67.81 271 LYS A O 1
ATOM 2157 N N . ALA A 1 272 ? -8.653 -9.336 29.507 1.00 64.75 272 ALA A N 1
ATOM 2158 C CA . ALA A 1 272 ? -7.358 -9.987 29.677 1.00 64.75 272 ALA A CA 1
ATOM 2159 C C . ALA A 1 272 ? -6.984 -10.905 28.490 1.00 64.75 272 ALA A C 1
ATOM 2161 O O . ALA A 1 272 ? -7.850 -11.430 27.799 1.00 64.75 272 ALA A O 1
ATOM 2162 N N . GLY A 1 273 ? -5.678 -11.093 28.248 1.00 67.81 273 GLY A N 1
ATOM 2163 C CA . GLY A 1 273 ? -5.160 -12.058 27.259 1.00 67.81 273 GLY A CA 1
ATOM 2164 C C . GLY A 1 273 ? -5.495 -11.730 25.799 1.00 67.81 273 GLY A C 1
ATOM 2165 O O . GLY A 1 273 ? -6.149 -12.515 25.119 1.00 67.81 273 GLY A O 1
ATOM 2166 N N . ARG A 1 274 ? -5.069 -10.559 25.315 1.00 88.06 274 ARG A N 1
ATOM 2167 C CA . ARG A 1 274 ? -5.391 -10.068 23.967 1.00 88.06 274 ARG A CA 1
ATOM 2168 C C . ARG A 1 274 ? -4.282 -10.347 22.963 1.00 88.06 274 ARG A C 1
ATOM 2170 O O . ARG A 1 274 ? -3.115 -10.212 23.305 1.00 88.06 274 ARG A O 1
ATOM 2177 N N . PHE A 1 275 ? -4.672 -10.593 21.718 1.00 92.69 275 PHE A N 1
ATOM 2178 C CA . PHE A 1 275 ? -3.755 -10.775 20.594 1.00 92.69 275 PHE A CA 1
ATOM 2179 C C . PHE A 1 275 ? -4.066 -9.770 19.489 1.00 92.69 275 PHE A C 1
ATOM 2181 O O . PHE A 1 275 ? -5.230 -9.413 19.283 1.00 92.69 275 PHE A O 1
ATOM 2188 N N . SER A 1 276 ? -3.054 -9.339 18.736 1.00 94.88 276 SER A N 1
ATOM 2189 C CA . SER A 1 276 ? -3.322 -8.696 17.444 1.00 94.88 276 SER A CA 1
ATOM 2190 C C . SER A 1 276 ? -3.695 -9.751 16.413 1.00 94.88 276 SER A C 1
ATOM 2192 O O . SER A 1 276 ? -3.024 -10.774 16.318 1.00 94.88 276 SER A O 1
ATOM 2194 N N . ALA A 1 277 ? -4.718 -9.476 15.612 1.00 96.38 277 ALA A N 1
ATOM 2195 C CA . ALA A 1 277 ? -5.086 -10.278 14.454 1.00 96.38 277 ALA A CA 1
ATOM 2196 C C . ALA A 1 277 ? -4.526 -9.647 13.184 1.00 96.38 277 ALA A C 1
ATOM 2198 O O . ALA A 1 277 ? -4.794 -8.474 12.899 1.00 96.38 277 ALA A O 1
ATOM 2199 N N . ILE A 1 278 ? -3.766 -10.429 12.424 1.00 97.81 278 ILE A N 1
ATOM 2200 C CA . ILE A 1 278 ? -3.136 -9.991 11.183 1.00 97.81 278 ILE A CA 1
ATOM 2201 C C . ILE A 1 278 ? -3.730 -10.766 10.022 1.00 97.81 278 ILE A C 1
ATOM 2203 O O . ILE A 1 278 ? -3.723 -11.995 10.039 1.00 97.81 278 ILE A O 1
ATOM 2207 N N . VAL A 1 279 ? -4.220 -10.047 9.012 1.00 98.00 279 VAL A N 1
ATOM 2208 C CA . VAL A 1 279 ? -4.625 -10.646 7.739 1.00 98.00 279 VAL A CA 1
ATOM 2209 C C . VAL A 1 279 ? -3.357 -11.007 6.962 1.00 98.00 279 VAL A C 1
ATOM 2211 O O . VAL A 1 279 ? -2.561 -10.103 6.690 1.00 98.00 279 VAL A O 1
ATOM 2214 N N . PRO A 1 280 ? -3.136 -12.285 6.602 1.00 98.00 280 PRO A N 1
ATOM 2215 C CA . PRO A 1 280 ? -1.988 -12.698 5.804 1.00 98.00 280 PRO A CA 1
ATOM 2216 C C . PRO A 1 280 ? -1.851 -11.933 4.482 1.00 98.00 280 PRO A C 1
ATOM 2218 O O . PRO A 1 280 ? -2.831 -11.639 3.800 1.00 98.00 280 PRO A O 1
ATOM 2221 N N . SER A 1 281 ? -0.613 -11.655 4.085 1.00 97.56 281 SER A N 1
ATOM 2222 C CA . SER A 1 281 ? -0.303 -10.885 2.871 1.00 97.56 281 SER A CA 1
ATOM 2223 C C . SER A 1 281 ? -0.729 -11.547 1.560 1.00 97.56 281 SER A C 1
ATOM 2225 O O . SER A 1 281 ? -0.991 -10.817 0.605 1.00 97.56 281 SER A O 1
ATOM 2227 N N . TYR A 1 282 ? -0.894 -12.873 1.497 1.00 97.00 282 TYR A N 1
ATOM 2228 C CA . TYR A 1 282 ? -1.422 -13.511 0.285 1.00 97.00 282 TYR A CA 1
ATOM 2229 C C . TYR A 1 282 ? -2.873 -13.076 -0.016 1.00 97.00 282 TYR A C 1
ATOM 2231 O O . TYR A 1 282 ? -3.249 -12.996 -1.178 1.00 97.00 282 TYR A O 1
ATOM 2239 N N . LEU A 1 283 ? -3.662 -12.685 0.994 1.00 98.00 283 LEU A N 1
ATOM 2240 C CA . LEU A 1 283 ? -5.010 -12.126 0.791 1.00 98.00 283 LEU A CA 1
ATOM 2241 C C . LEU A 1 283 ? -4.953 -10.678 0.292 1.00 98.00 283 LEU A C 1
ATOM 2243 O O . LEU A 1 283 ? -5.820 -10.232 -0.456 1.00 98.00 283 LEU A O 1
ATOM 2247 N N . ILE A 1 284 ? -3.907 -9.933 0.665 1.00 98.44 284 ILE A N 1
ATOM 2248 C CA . ILE A 1 284 ? -3.633 -8.601 0.103 1.00 98.44 284 ILE A CA 1
ATOM 2249 C C . ILE A 1 284 ? -3.321 -8.732 -1.383 1.00 98.44 284 ILE A C 1
ATOM 2251 O O . ILE A 1 284 ? -3.905 -8.050 -2.218 1.00 98.44 284 ILE A O 1
ATOM 2255 N N . ALA A 1 285 ? -2.423 -9.658 -1.691 1.00 96.88 285 ALA A N 1
ATOM 2256 C CA . ALA A 1 285 ? -2.059 -10.076 -3.028 1.00 96.88 285 ALA A CA 1
ATOM 2257 C C . ALA A 1 285 ? -3.275 -10.463 -3.886 1.00 96.88 285 ALA A C 1
ATOM 2259 O O . ALA A 1 285 ? -3.452 -9.879 -4.951 1.00 96.88 285 ALA A O 1
ATOM 2260 N N . GLU A 1 286 ? -4.130 -11.364 -3.395 1.00 96.62 286 GLU A N 1
ATOM 2261 C CA . GLU A 1 286 ? -5.384 -11.754 -4.055 1.00 96.62 286 GLU A CA 1
ATOM 2262 C C . GLU A 1 286 ? -6.295 -10.544 -4.299 1.00 96.62 286 GLU A C 1
ATOM 2264 O O . GLU A 1 286 ? -6.837 -10.388 -5.389 1.00 96.62 286 GLU A O 1
ATOM 2269 N N . THR A 1 287 ? -6.412 -9.631 -3.329 1.00 97.94 287 THR A N 1
ATOM 2270 C CA . THR A 1 287 ? -7.238 -8.420 -3.490 1.00 97.94 287 THR A CA 1
ATOM 2271 C C . THR A 1 287 ? -6.689 -7.482 -4.567 1.00 97.94 287 THR A C 1
ATOM 2273 O O . THR A 1 287 ? -7.463 -6.932 -5.345 1.00 97.94 287 THR A O 1
ATOM 2276 N N . ILE A 1 288 ? -5.364 -7.309 -4.648 1.00 96.75 288 ILE A N 1
ATOM 2277 C CA . ILE A 1 288 ? -4.722 -6.532 -5.722 1.00 96.75 288 ILE A CA 1
ATOM 2278 C C . ILE A 1 288 ? -4.908 -7.233 -7.074 1.00 96.75 288 ILE A C 1
ATOM 2280 O O . ILE A 1 288 ? -5.082 -6.570 -8.089 1.00 96.75 288 ILE A O 1
ATOM 2284 N N . ASP A 1 289 ? -4.895 -8.565 -7.111 1.00 93.75 289 ASP A N 1
ATOM 2285 C CA . ASP A 1 289 ? -5.118 -9.333 -8.340 1.00 93.75 289 ASP A CA 1
ATOM 2286 C C . ASP A 1 289 ? -6.568 -9.245 -8.849 1.00 93.75 289 ASP A C 1
ATOM 2288 O O . ASP A 1 289 ? -6.801 -9.419 -10.043 1.00 93.75 289 ASP A O 1
ATOM 2292 N N . LEU A 1 290 ? -7.523 -8.921 -7.970 1.00 94.19 290 LEU A N 1
ATOM 2293 C CA . LEU A 1 290 ? -8.909 -8.590 -8.322 1.00 94.19 290 LEU A CA 1
ATOM 2294 C C . LEU A 1 290 ? -9.101 -7.118 -8.720 1.00 94.19 290 LEU A C 1
ATOM 2296 O O . LEU A 1 290 ? -10.150 -6.766 -9.265 1.00 94.19 290 LEU A O 1
ATOM 2300 N N . ALA A 1 291 ? -8.138 -6.248 -8.409 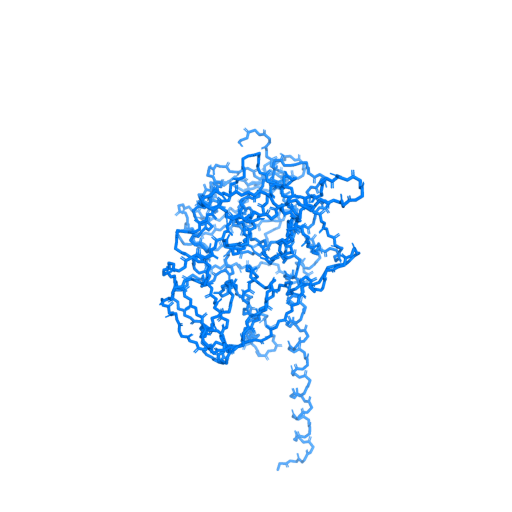1.00 93.50 291 ALA A N 1
ATOM 2301 C CA . ALA A 1 291 ? -8.226 -4.831 -8.721 1.00 93.50 291 ALA A CA 1
ATOM 2302 C C . ALA A 1 291 ? -8.022 -4.570 -10.225 1.00 93.50 291 ALA A C 1
ATOM 2304 O O . ALA A 1 291 ? -7.316 -5.330 -10.896 1.00 93.50 291 ALA A O 1
ATOM 2305 N N . PRO A 1 292 ? -8.627 -3.497 -10.775 1.00 91.56 292 PRO A N 1
ATOM 2306 C CA . PRO A 1 292 ? -8.340 -3.077 -12.139 1.00 91.56 292 PRO A CA 1
ATOM 2307 C C . PRO A 1 292 ? -6.837 -2.898 -12.333 1.00 91.56 292 PRO A C 1
ATOM 2309 O O . PRO A 1 292 ? -6.176 -2.300 -11.489 1.00 91.56 292 PRO A O 1
ATOM 2312 N N . SER A 1 293 ? -6.321 -3.419 -13.440 1.00 91.62 293 SER A N 1
ATOM 2313 C CA . SER A 1 293 ? -4.908 -3.344 -13.793 1.00 91.62 293 SER A CA 1
ATOM 2314 C C . SER A 1 293 ? -4.748 -3.218 -15.302 1.00 91.62 293 SER A C 1
ATOM 2316 O O . SER A 1 293 ? -5.651 -3.566 -16.067 1.00 91.62 293 SER A O 1
ATOM 2318 N N . PHE A 1 294 ? -3.611 -2.683 -15.734 1.00 90.75 294 PHE A N 1
ATOM 2319 C CA . PHE A 1 294 ? -3.336 -2.428 -17.136 1.00 90.75 294 PHE A CA 1
ATOM 2320 C C . PHE A 1 294 ? -3.198 -3.738 -17.932 1.00 90.75 294 PHE A C 1
ATOM 2322 O O . PHE A 1 294 ? -2.460 -4.656 -17.554 1.00 90.75 294 PHE A O 1
ATOM 2329 N N . GLU A 1 295 ? -3.876 -3.783 -19.077 1.00 93.50 295 GLU A N 1
ATOM 2330 C CA . GLU A 1 295 ? -3.901 -4.890 -20.033 1.00 93.50 295 GLU A CA 1
ATOM 2331 C C . GLU A 1 295 ? -3.622 -4.336 -21.430 1.00 93.50 295 GLU A C 1
ATOM 2333 O O . GLU A 1 295 ? -4.360 -3.482 -21.916 1.00 93.50 295 GLU A O 1
ATOM 2338 N N . GLY A 1 296 ? -2.573 -4.823 -22.096 1.00 95.25 296 GLY A N 1
ATOM 2339 C CA . GLY A 1 296 ? -2.254 -4.394 -23.460 1.00 95.25 296 GLY A CA 1
ATOM 2340 C C . GLY A 1 296 ? -0.799 -4.002 -23.666 1.00 95.25 296 GLY A C 1
ATOM 2341 O O . GLY A 1 296 ? 0.091 -4.435 -22.939 1.00 95.25 296 GLY A O 1
ATOM 2342 N N . THR A 1 297 ? -0.529 -3.226 -24.713 1.00 95.75 297 THR A N 1
ATOM 2343 C CA . THR A 1 297 ? 0.836 -2.799 -25.048 1.00 95.75 297 THR A CA 1
ATOM 2344 C C . THR A 1 297 ? 1.115 -1.437 -24.438 1.00 95.75 297 THR A C 1
ATOM 2346 O O . THR A 1 297 ? 0.325 -0.523 -24.608 1.00 95.75 297 THR A O 1
ATOM 2349 N N . TYR A 1 298 ? 2.251 -1.295 -23.763 1.00 92.69 298 TYR A N 1
ATOM 2350 C CA . TYR A 1 298 ? 2.735 -0.018 -23.260 1.00 92.69 298 TYR A CA 1
ATOM 2351 C C . TYR A 1 298 ? 4.035 0.375 -23.958 1.00 92.69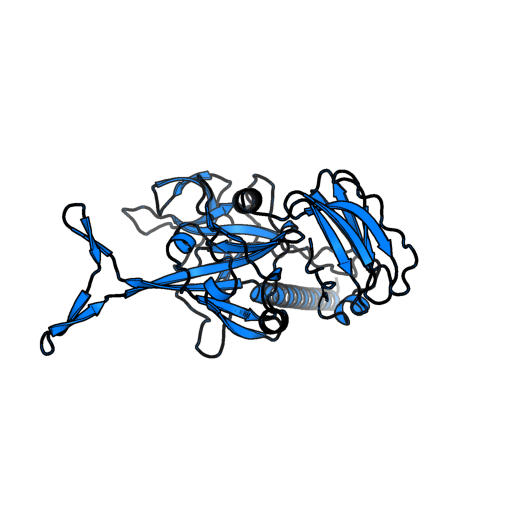 298 TYR A C 1
ATOM 2353 O O . TYR A 1 298 ? 4.961 -0.439 -24.109 1.00 92.69 298 TYR A O 1
ATOM 2361 N N . THR A 1 299 ? 4.106 1.646 -24.345 1.00 93.12 299 THR A N 1
ATOM 2362 C CA . THR A 1 299 ? 5.237 2.238 -25.054 1.00 93.12 299 THR A CA 1
ATOM 2363 C C . THR A 1 299 ? 6.003 3.189 -24.138 1.00 93.12 299 THR A C 1
ATOM 2365 O O . THR A 1 299 ? 5.519 4.245 -23.751 1.00 93.12 299 THR A O 1
ATOM 2368 N N . TYR A 1 300 ? 7.245 2.830 -23.824 1.00 88.69 300 TYR A N 1
ATOM 2369 C CA . TYR A 1 300 ? 8.198 3.680 -23.119 1.00 88.69 300 TYR A CA 1
ATOM 2370 C C . TYR A 1 300 ? 8.934 4.565 -24.129 1.00 88.69 300 TYR A C 1
ATOM 2372 O O . TYR A 1 300 ? 9.494 4.051 -25.100 1.00 88.69 300 TYR A O 1
ATOM 2380 N N . LYS A 1 301 ? 8.992 5.878 -23.883 1.00 88.12 301 LYS A N 1
ATOM 2381 C CA . LYS A 1 301 ? 9.773 6.854 -24.659 1.00 88.12 301 LYS A CA 1
ATOM 2382 C C . LYS A 1 301 ? 10.829 7.574 -23.815 1.00 88.12 301 LYS A C 1
ATOM 2384 O O . LYS A 1 301 ? 10.613 7.899 -22.650 1.00 88.12 301 LYS A O 1
ATOM 2389 N N . TYR A 1 302 ? 11.962 7.894 -24.425 1.00 84.25 302 TYR A N 1
ATOM 2390 C CA . TYR A 1 302 ? 12.956 8.792 -23.837 1.00 84.25 302 TYR A CA 1
ATOM 2391 C C . TYR A 1 302 ? 12.411 10.228 -23.693 1.00 84.25 302 TYR A C 1
ATOM 2393 O O . TYR A 1 302 ? 11.451 10.592 -24.377 1.00 84.25 302 TYR A O 1
ATOM 2401 N N . PRO A 1 303 ? 13.049 11.102 -22.885 1.00 81.19 303 PRO A N 1
ATOM 2402 C CA . PRO A 1 303 ? 12.662 12.516 -22.788 1.00 81.19 303 PRO A CA 1
ATOM 2403 C C . PRO A 1 303 ? 12.655 13.258 -24.135 1.00 81.19 303 PRO A C 1
ATOM 2405 O O . PRO A 1 303 ? 11.892 14.204 -24.311 1.00 81.19 303 PRO A O 1
ATOM 2408 N N . ASN A 1 304 ? 13.475 12.807 -25.093 1.00 83.00 304 ASN A N 1
ATOM 2409 C CA . ASN A 1 304 ? 13.524 13.324 -26.465 1.00 83.00 304 ASN A CA 1
ATOM 2410 C C . ASN A 1 304 ? 12.379 12.808 -27.370 1.00 83.00 304 ASN A C 1
ATOM 2412 O O . ASN A 1 304 ? 12.366 13.113 -28.560 1.00 83.00 304 ASN A O 1
ATOM 2416 N N . GLY A 1 305 ? 11.451 12.007 -26.835 1.00 87.38 305 GLY A N 1
ATOM 2417 C CA . GLY A 1 305 ? 10.300 11.440 -27.541 1.00 87.38 305 GLY A CA 1
ATOM 2418 C C . GLY A 1 305 ? 10.586 10.176 -28.357 1.00 87.38 305 GLY A C 1
ATOM 2419 O O . GLY A 1 305 ? 9.646 9.569 -28.868 1.00 87.38 305 GLY A O 1
ATOM 2420 N N . LYS A 1 306 ? 11.847 9.743 -28.485 1.00 90.81 306 LYS A N 1
ATOM 2421 C CA . LYS A 1 306 ? 12.185 8.510 -29.208 1.00 90.81 306 LYS A CA 1
ATOM 2422 C C . LYS A 1 306 ? 11.740 7.274 -28.440 1.00 90.81 306 LYS A C 1
ATOM 2424 O O . LYS A 1 306 ? 11.737 7.260 -27.209 1.00 90.81 306 LYS A O 1
ATOM 2429 N N . LEU A 1 307 ? 11.405 6.225 -29.189 1.00 92.19 307 LEU A N 1
ATOM 2430 C CA . LEU A 1 307 ? 11.028 4.938 -28.628 1.00 92.19 307 LEU A CA 1
ATOM 2431 C C . LEU A 1 307 ? 12.178 4.361 -27.800 1.00 92.19 307 LEU A C 1
ATOM 2433 O O . LEU A 1 307 ? 13.297 4.255 -28.288 1.00 92.19 307 LEU A O 1
ATOM 2437 N N . TRP A 1 308 ? 11.866 3.971 -26.570 1.00 92.44 308 TRP A N 1
ATOM 2438 C CA . TRP A 1 308 ? 12.762 3.242 -25.688 1.00 92.44 308 TRP A CA 1
ATOM 2439 C C . TRP A 1 308 ? 12.411 1.759 -25.706 1.00 92.44 308 TRP A C 1
ATOM 2441 O O . TRP A 1 308 ? 13.211 0.942 -26.137 1.00 92.44 308 TRP A O 1
ATOM 2451 N N . SER A 1 309 ? 11.203 1.387 -25.286 1.00 93.38 309 SER A N 1
ATOM 2452 C CA . SER A 1 309 ? 10.794 -0.017 -25.213 1.00 93.38 309 SER A CA 1
ATOM 2453 C C . SER A 1 309 ? 9.302 -0.158 -25.467 1.00 93.38 309 SER A C 1
ATOM 2455 O O . SER A 1 309 ? 8.521 0.692 -25.055 1.00 93.38 309 SER A O 1
ATOM 2457 N N . ARG A 1 310 ? 8.896 -1.247 -26.121 1.00 95.94 310 ARG A N 1
ATOM 2458 C CA . ARG A 1 310 ? 7.486 -1.654 -26.208 1.00 95.94 310 ARG A CA 1
ATOM 2459 C C . ARG A 1 310 ? 7.308 -2.989 -25.522 1.00 95.94 310 ARG A C 1
ATOM 2461 O O . ARG A 1 310 ? 8.106 -3.907 -25.737 1.00 95.94 310 ARG A O 1
ATOM 2468 N N . ARG A 1 311 ? 6.274 -3.103 -24.695 1.00 95.88 311 ARG A N 1
ATOM 2469 C CA . ARG A 1 311 ? 6.024 -4.297 -23.883 1.00 95.88 311 ARG A CA 1
ATOM 2470 C C . ARG A 1 311 ? 4.534 -4.576 -23.817 1.00 95.88 311 ARG A C 1
ATOM 2472 O O . ARG A 1 311 ? 3.749 -3.650 -23.677 1.00 95.88 311 ARG A O 1
ATOM 2479 N N . ILE A 1 312 ? 4.165 -5.846 -23.880 1.00 96.50 312 ILE A N 1
ATOM 2480 C CA . ILE A 1 312 ? 2.813 -6.305 -23.570 1.00 96.50 312 ILE A CA 1
ATOM 2481 C C . ILE A 1 312 ? 2.751 -6.554 -22.070 1.00 96.50 312 ILE A C 1
ATOM 2483 O O . ILE A 1 312 ? 3.645 -7.200 -21.521 1.00 96.50 312 ILE A O 1
ATOM 2487 N N . TYR A 1 313 ? 1.699 -6.065 -21.438 1.00 94.12 313 TYR A N 1
ATOM 2488 C CA . TYR A 1 313 ? 1.370 -6.225 -20.037 1.00 94.12 313 TYR A CA 1
ATOM 2489 C C . TYR A 1 313 ? 0.105 -7.061 -19.890 1.00 94.12 313 TYR A C 1
ATOM 2491 O O . TYR A 1 313 ? -0.806 -6.960 -20.711 1.00 94.12 313 TYR A O 1
ATOM 2499 N N . LYS A 1 314 ? 0.087 -7.875 -18.834 1.00 93.50 314 LYS A N 1
ATOM 2500 C CA . LYS A 1 314 ? -1.073 -8.640 -18.391 1.00 93.50 314 LYS A CA 1
ATOM 2501 C C . LYS A 1 314 ? -1.208 -8.508 -16.882 1.00 93.50 314 LYS A C 1
ATOM 2503 O O . LYS A 1 314 ? -0.242 -8.756 -16.156 1.00 93.50 314 LYS A O 1
ATOM 2508 N N . ASN A 1 315 ? -2.383 -8.119 -16.413 1.00 89.56 315 ASN A N 1
ATOM 2509 C CA . ASN A 1 315 ? -2.691 -7.792 -15.028 1.00 89.56 315 ASN A CA 1
ATOM 2510 C C . ASN A 1 315 ? -1.666 -6.828 -14.395 1.00 89.56 315 ASN A C 1
ATOM 2512 O O . ASN A 1 315 ? -1.153 -7.091 -13.299 1.00 89.56 315 ASN A O 1
ATOM 2516 N N . GLY A 1 316 ? -1.279 -5.780 -15.131 1.00 88.44 316 GLY A N 1
ATOM 2517 C CA . GLY A 1 316 ? -0.293 -4.780 -14.706 1.00 88.44 316 GLY A CA 1
ATOM 2518 C C . GLY A 1 316 ? 1.171 -5.227 -14.770 1.00 88.44 316 GLY A C 1
ATOM 2519 O O . GLY A 1 316 ? 2.074 -4.412 -14.586 1.00 88.44 316 GLY A O 1
ATOM 2520 N N . ILE A 1 317 ? 1.455 -6.499 -15.078 1.00 90.81 317 ILE A N 1
ATOM 2521 C CA . ILE A 1 317 ? 2.804 -7.089 -15.056 1.00 90.81 317 ILE A CA 1
ATOM 2522 C C . ILE A 1 317 ? 3.358 -7.263 -16.482 1.00 90.81 317 ILE A C 1
ATOM 2524 O O . ILE A 1 317 ? 2.600 -7.636 -17.381 1.00 90.81 317 ILE A O 1
ATOM 2528 N N . PRO A 1 318 ? 4.674 -7.058 -16.721 1.00 92.06 318 PRO A N 1
ATOM 2529 C CA . PRO A 1 318 ? 5.287 -7.332 -18.018 1.00 92.06 318 PRO A CA 1
ATOM 2530 C C . PRO A 1 318 ? 5.084 -8.792 -18.450 1.00 92.06 318 PRO A C 1
ATOM 2532 O O . PRO A 1 318 ? 5.511 -9.727 -17.773 1.00 92.06 318 PRO A O 1
ATOM 2535 N N . TRP A 1 319 ? 4.469 -8.988 -19.612 1.00 96.38 319 TRP A N 1
ATOM 2536 C CA . TRP A 1 319 ? 4.156 -10.300 -20.175 1.00 96.38 319 TRP A CA 1
ATOM 2537 C C . TRP A 1 319 ? 5.052 -10.660 -21.360 1.00 96.38 319 TRP A C 1
ATOM 2539 O O . TRP A 1 319 ? 5.481 -11.802 -21.502 1.00 96.38 319 TRP A O 1
ATOM 2549 N N . THR A 1 320 ? 5.351 -9.706 -22.242 1.00 97.38 320 THR A N 1
ATOM 2550 C CA . THR A 1 320 ? 6.250 -9.916 -23.389 1.00 97.38 320 THR A CA 1
ATOM 2551 C C . THR A 1 320 ? 6.993 -8.633 -23.718 1.00 97.38 320 THR A C 1
ATOM 2553 O O . THR A 1 320 ? 6.380 -7.574 -23.818 1.00 97.38 320 THR A O 1
ATOM 2556 N N . VAL A 1 321 ? 8.306 -8.715 -23.930 1.00 97.00 321 VAL A N 1
ATOM 2557 C CA . VAL A 1 321 ? 9.099 -7.580 -24.417 1.00 97.00 321 VAL A CA 1
ATOM 2558 C C . VAL A 1 321 ? 9.168 -7.608 -25.946 1.00 97.00 321 VAL A C 1
ATOM 2560 O O . VAL A 1 321 ? 9.667 -8.560 -26.556 1.00 97.00 321 VAL A O 1
ATOM 2563 N N . ILE A 1 322 ? 8.637 -6.567 -26.589 1.00 97.31 322 ILE A N 1
ATOM 2564 C CA . ILE A 1 322 ? 8.558 -6.473 -28.051 1.00 97.31 322 ILE A CA 1
ATOM 2565 C C . ILE A 1 322 ? 9.851 -5.874 -28.589 1.00 97.31 322 ILE A C 1
ATOM 2567 O O . ILE A 1 322 ? 10.527 -6.527 -29.379 1.00 97.31 322 ILE A O 1
ATOM 2571 N N . ASP A 1 323 ? 10.249 -4.704 -28.091 1.00 95.56 323 ASP A N 1
ATOM 2572 C CA . ASP A 1 323 ? 11.438 -3.997 -28.569 1.00 95.56 323 ASP A CA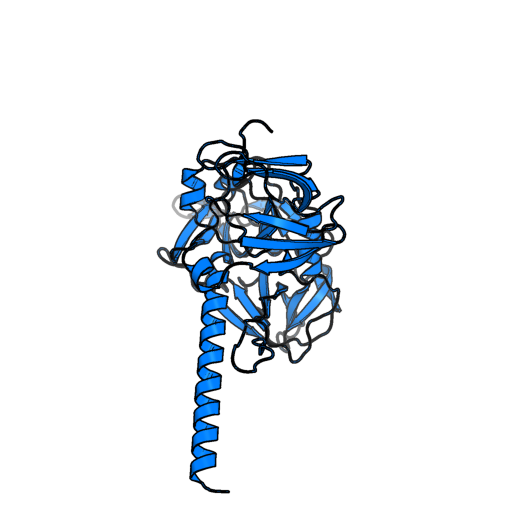 1
ATOM 2573 C C . ASP A 1 323 ? 12.157 -3.254 -27.447 1.00 95.56 323 ASP A C 1
ATOM 2575 O O . ASP A 1 323 ? 11.577 -2.954 -26.395 1.00 95.56 323 ASP A O 1
ATOM 2579 N N . ASN A 1 324 ? 13.422 -2.932 -27.707 1.00 94.88 324 ASN A N 1
ATOM 2580 C CA . ASN A 1 324 ? 14.241 -2.079 -26.865 1.00 94.88 324 ASN A CA 1
ATOM 2581 C C . ASN A 1 324 ? 15.261 -1.324 -27.728 1.00 94.88 324 ASN A C 1
ATOM 2583 O O . ASN A 1 324 ? 15.844 -1.915 -28.639 1.00 94.88 324 ASN A O 1
ATOM 2587 N N . TYR A 1 325 ? 15.465 -0.043 -27.450 1.00 95.00 325 TYR A N 1
ATOM 2588 C CA . TYR A 1 325 ? 16.321 0.858 -28.217 1.00 95.00 325 TYR A CA 1
ATOM 2589 C C . TYR A 1 325 ? 17.099 1.785 -27.285 1.00 95.00 325 TYR A C 1
ATOM 2591 O O . TYR A 1 325 ? 16.635 2.072 -26.186 1.00 95.00 325 TYR A O 1
ATOM 2599 N N . ASP A 1 326 ? 18.252 2.262 -27.752 1.00 93.00 326 ASP A N 1
ATOM 2600 C CA . ASP A 1 326 ? 19.057 3.287 -27.084 1.00 93.00 326 ASP A CA 1
ATOM 2601 C C . ASP A 1 326 ? 18.502 4.713 -27.339 1.00 93.00 326 ASP A C 1
ATOM 2603 O O . ASP A 1 326 ? 17.605 4.891 -28.176 1.00 93.00 326 ASP A O 1
ATOM 2607 N N . PRO A 1 327 ? 19.012 5.759 -26.654 1.00 89.69 327 PRO A N 1
ATOM 2608 C CA . PRO A 1 327 ? 18.557 7.143 -26.846 1.00 89.69 327 PRO A CA 1
ATOM 2609 C C . PRO A 1 327 ? 18.739 7.678 -28.274 1.00 89.69 327 PRO A C 1
ATOM 2611 O O . PRO A 1 327 ? 18.078 8.644 -28.679 1.00 89.69 327 PRO A O 1
ATOM 2614 N N . GLU A 1 328 ? 19.625 7.068 -29.060 1.00 92.62 328 GLU A N 1
ATOM 2615 C CA . GLU A 1 328 ? 19.854 7.378 -30.465 1.00 92.62 328 GLU A CA 1
ATOM 2616 C C . GLU A 1 328 ? 18.825 6.702 -31.388 1.00 92.62 328 GLU A C 1
ATOM 2618 O O . GLU A 1 328 ? 18.602 7.203 -32.496 1.00 92.62 328 GLU A O 1
ATOM 2623 N N . GLY A 1 329 ? 18.124 5.669 -30.912 1.00 92.69 329 GLY A N 1
ATOM 2624 C CA . GLY A 1 329 ? 17.113 4.889 -31.628 1.00 92.69 329 GLY A CA 1
ATOM 2625 C C . GLY A 1 329 ? 17.650 3.593 -32.243 1.00 92.69 329 GLY A C 1
ATOM 2626 O O . GLY A 1 329 ? 17.006 3.023 -33.125 1.00 92.69 329 GLY A O 1
ATOM 2627 N N . LYS A 1 330 ? 18.834 3.127 -31.836 1.00 95.19 330 LYS A N 1
ATOM 2628 C CA . LYS A 1 330 ? 19.411 1.860 -32.298 1.00 95.19 330 LYS A CA 1
ATOM 2629 C C . LYS A 1 330 ? 18.917 0.705 -31.423 1.00 95.19 330 LYS A C 1
ATOM 2631 O O . LYS A 1 330 ? 18.802 0.884 -30.213 1.00 95.19 330 LYS A O 1
ATOM 2636 N N . PRO A 1 331 ? 18.640 -0.479 -31.999 1.00 96.25 331 PRO A N 1
ATOM 2637 C CA . PRO A 1 331 ? 18.194 -1.634 -31.225 1.00 96.25 331 PRO A CA 1
ATOM 2638 C C . PRO A 1 331 ? 19.176 -2.027 -30.115 1.00 96.25 331 PRO A C 1
ATOM 2640 O O . PRO A 1 331 ? 20.390 -2.045 -30.325 1.00 96.25 331 PRO A O 1
ATOM 2643 N N . GLN A 1 332 ? 18.633 -2.403 -28.960 1.00 95.12 332 GLN A N 1
ATOM 2644 C CA . GLN A 1 332 ? 19.355 -2.979 -27.827 1.00 95.12 332 GLN A CA 1
ATOM 2645 C C . GLN A 1 332 ? 18.788 -4.356 -27.464 1.00 95.12 332 GLN A C 1
ATOM 2647 O O . GLN A 1 332 ? 17.648 -4.692 -27.789 1.00 95.12 332 GLN A O 1
ATOM 2652 N N . GLU A 1 333 ? 19.578 -5.154 -26.745 1.00 95.75 333 GLU A N 1
ATOM 2653 C CA . GLU A 1 333 ? 19.143 -6.456 -26.238 1.00 95.75 333 GLU A CA 1
ATOM 2654 C C . GLU A 1 333 ? 17.965 -6.302 -25.271 1.00 95.75 333 GLU A C 1
ATOM 2656 O O . GLU A 1 333 ? 18.103 -5.869 -24.129 1.00 95.75 333 GLU A O 1
ATOM 2661 N N . LYS A 1 334 ? 16.770 -6.681 -25.715 1.00 94.69 334 LYS A N 1
ATOM 2662 C CA . LYS A 1 334 ? 15.537 -6.548 -24.927 1.00 94.69 334 LYS A CA 1
ATOM 2663 C C . LYS A 1 334 ? 15.374 -7.616 -23.836 1.00 94.69 334 LYS A C 1
ATOM 2665 O O . LYS A 1 334 ? 14.567 -7.453 -22.922 1.00 94.69 334 LYS A O 1
ATOM 2670 N N . GLY A 1 335 ? 16.154 -8.693 -23.926 1.00 95.44 335 GLY A N 1
ATOM 2671 C CA . GLY A 1 335 ? 15.968 -9.915 -23.152 1.00 95.44 335 GLY A CA 1
ATOM 2672 C C . GLY A 1 335 ? 15.097 -10.939 -23.887 1.00 95.44 335 GLY A C 1
ATOM 2673 O O . GLY A 1 335 ? 14.889 -10.858 -25.097 1.00 95.44 335 GLY A O 1
ATOM 2674 N N . THR A 1 336 ? 14.607 -11.931 -23.150 1.00 97.56 336 THR A N 1
ATOM 2675 C CA . THR A 1 336 ? 13.883 -13.099 -23.686 1.00 97.56 336 THR A CA 1
ATOM 2676 C C . THR A 1 336 ? 12.426 -13.194 -23.231 1.00 97.56 336 THR A C 1
ATOM 2678 O O . THR A 1 336 ? 11.761 -14.169 -23.569 1.00 97.56 336 THR A O 1
ATOM 2681 N N . LEU A 1 337 ? 11.925 -12.215 -22.466 1.00 97.94 337 LEU A N 1
ATOM 2682 C CA . LEU A 1 337 ? 10.591 -12.255 -21.867 1.00 97.94 337 LEU A CA 1
ATOM 2683 C C . LEU A 1 337 ? 9.499 -12.425 -22.930 1.00 97.94 337 LEU A C 1
ATOM 2685 O O . LEU A 1 337 ? 9.225 -11.514 -23.717 1.00 97.94 337 LEU A O 1
ATOM 2689 N N . LYS A 1 338 ? 8.849 -13.585 -22.903 1.00 97.88 338 LYS A N 1
ATOM 2690 C CA . LYS A 1 338 ? 7.725 -13.945 -23.759 1.00 97.88 338 LYS A CA 1
ATOM 2691 C C . LYS A 1 338 ? 6.750 -14.810 -22.969 1.00 97.88 338 LYS A C 1
ATOM 2693 O O . LYS A 1 338 ? 7.166 -15.705 -22.238 1.00 97.88 338 LYS A O 1
ATOM 2698 N N . ASP A 1 339 ? 5.459 -14.537 -23.114 1.00 96.44 339 ASP A N 1
ATOM 2699 C CA . ASP A 1 339 ? 4.390 -15.277 -22.437 1.00 96.44 339 ASP A CA 1
ATOM 2700 C C . ASP A 1 339 ? 4.613 -15.420 -20.913 1.00 96.44 339 ASP A C 1
ATOM 2702 O O . ASP A 1 339 ? 4.457 -16.487 -20.314 1.00 96.44 339 ASP A O 1
ATOM 2706 N N . GLY A 1 340 ? 5.062 -14.327 -20.288 1.00 94.69 340 GLY A N 1
ATOM 2707 C CA . GLY A 1 340 ? 5.340 -14.224 -18.856 1.00 94.69 340 GLY A CA 1
ATOM 2708 C C . GLY A 1 340 ? 6.616 -14.930 -18.392 1.00 94.69 340 GLY A C 1
ATOM 2709 O O . GLY A 1 340 ? 6.881 -14.961 -17.193 1.00 94.69 340 GLY A O 1
ATOM 2710 N N . THR A 1 341 ? 7.410 -15.512 -19.293 1.00 97.50 341 THR A N 1
ATOM 2711 C CA . THR A 1 341 ? 8.609 -16.282 -18.935 1.00 97.50 341 THR A CA 1
ATOM 2712 C C . THR A 1 341 ? 9.837 -15.780 -19.687 1.00 97.50 341 THR A C 1
ATOM 2714 O O . THR A 1 341 ? 9.774 -15.479 -20.875 1.00 97.50 341 THR A O 1
ATOM 2717 N N . GLY A 1 342 ? 10.974 -15.691 -18.998 1.00 97.25 342 GLY A N 1
ATOM 2718 C CA . GLY A 1 342 ? 12.246 -15.263 -19.584 1.00 97.25 342 GLY A CA 1
ATOM 2719 C C . GLY A 1 342 ? 12.851 -14.075 -18.849 1.00 97.25 342 GLY A C 1
ATOM 2720 O O . GLY A 1 342 ? 12.637 -13.903 -17.650 1.00 97.25 342 GLY A O 1
ATOM 2721 N N . THR A 1 343 ? 13.640 -13.275 -19.560 1.00 96.25 343 THR A N 1
ATOM 2722 C CA . THR A 1 343 ? 14.355 -12.123 -18.995 1.00 96.25 343 THR A CA 1
ATOM 2723 C C . THR A 1 343 ? 13.912 -10.798 -19.596 1.00 96.25 343 THR A C 1
ATOM 2725 O O . THR A 1 343 ? 13.665 -10.710 -20.797 1.00 96.25 343 THR A O 1
ATOM 2728 N N . LEU A 1 344 ? 13.861 -9.756 -18.775 1.00 94.56 344 LEU A N 1
ATOM 2729 C CA . LEU A 1 344 ? 13.630 -8.380 -19.195 1.00 94.56 344 LEU A CA 1
ATOM 2730 C C . LEU A 1 344 ? 14.868 -7.545 -18.876 1.00 94.56 344 LEU A C 1
ATOM 2732 O O . LEU A 1 344 ? 15.271 -7.449 -17.716 1.00 94.56 344 LEU A O 1
ATOM 2736 N N . ASN A 1 345 ? 15.455 -6.940 -19.905 1.00 93.56 345 ASN A N 1
ATOM 2737 C CA . ASN A 1 345 ? 16.588 -6.039 -19.743 1.00 93.56 345 ASN A CA 1
ATOM 2738 C C . ASN A 1 345 ? 16.091 -4.593 -19.622 1.00 93.56 345 ASN A C 1
ATOM 2740 O O . ASN A 1 345 ? 15.379 -4.097 -20.499 1.00 93.56 345 ASN A O 1
ATOM 2744 N N . THR A 1 346 ? 16.511 -3.902 -18.565 1.00 87.75 346 THR A N 1
ATOM 2745 C CA . THR A 1 346 ? 16.157 -2.499 -18.316 1.00 87.75 346 THR A CA 1
ATOM 2746 C C . THR A 1 346 ? 17.406 -1.631 -18.355 1.00 87.75 346 THR A C 1
ATOM 2748 O O . THR A 1 346 ? 18.394 -1.912 -17.675 1.00 87.75 346 THR A O 1
ATOM 2751 N N . TYR A 1 347 ? 17.348 -0.574 -19.160 1.00 86.69 347 TYR A N 1
ATOM 2752 C CA . TYR A 1 347 ? 18.446 0.354 -19.418 1.00 86.69 347 TYR A CA 1
ATOM 2753 C C . TYR A 1 347 ? 18.192 1.686 -18.706 1.00 86.69 347 TYR A C 1
ATOM 2755 O O . TYR A 1 347 ? 17.118 1.883 -18.139 1.00 86.69 347 TYR A O 1
ATOM 2763 N N . ASP A 1 348 ? 19.164 2.593 -18.719 1.00 81.81 348 ASP A N 1
ATOM 2764 C CA . ASP A 1 348 ? 19.005 3.975 -18.266 1.00 81.81 348 ASP A CA 1
ATOM 2765 C C . ASP A 1 348 ? 18.736 4.946 -19.429 1.00 81.81 348 ASP A C 1
ATOM 2767 O O . ASP A 1 348 ? 18.739 4.582 -20.609 1.00 81.81 348 ASP A O 1
ATOM 2771 N N . ALA A 1 349 ? 18.539 6.223 -19.088 1.00 79.06 349 ALA A N 1
ATOM 2772 C CA . ALA A 1 349 ? 18.340 7.307 -20.050 1.00 79.06 349 ALA A CA 1
ATOM 2773 C C . ALA A 1 349 ? 19.543 7.549 -20.989 1.00 79.06 349 ALA A C 1
ATOM 2775 O O . ALA A 1 349 ? 19.432 8.341 -21.921 1.00 79.06 349 ALA A O 1
ATOM 2776 N N . LYS A 1 350 ? 20.690 6.905 -20.738 1.00 83.69 350 LYS A N 1
ATOM 2777 C CA . LYS A 1 350 ? 21.915 6.958 -21.548 1.00 83.69 350 LYS A CA 1
ATOM 2778 C C . LYS A 1 350 ? 22.149 5.654 -22.327 1.00 83.69 350 LYS A C 1
ATOM 2780 O O . LYS A 1 350 ? 23.191 5.513 -22.959 1.00 83.69 350 LYS A O 1
ATOM 2785 N N . GLY A 1 351 ? 21.219 4.698 -22.267 1.00 83.06 351 GLY A N 1
ATOM 2786 C CA . GLY A 1 351 ? 21.337 3.402 -22.931 1.00 83.06 351 GLY A CA 1
ATOM 2787 C C . GLY A 1 351 ? 22.272 2.406 -22.234 1.00 83.06 351 GLY A C 1
ATOM 2788 O O . GLY A 1 351 ? 22.661 1.417 -22.855 1.00 83.06 351 GLY A O 1
ATOM 2789 N N . LYS A 1 352 ? 22.646 2.609 -20.963 1.00 86.44 352 LYS A N 1
ATOM 2790 C CA . LYS A 1 352 ? 23.437 1.646 -20.172 1.00 86.44 352 LYS A CA 1
ATOM 2791 C C . LYS A 1 352 ? 22.506 0.643 -19.485 1.00 86.44 352 LYS A C 1
ATOM 2793 O O . LYS A 1 352 ? 21.528 1.037 -18.859 1.00 86.44 352 LYS A O 1
ATOM 2798 N N . LEU A 1 353 ? 22.810 -0.654 -19.578 1.00 85.69 353 LEU A N 1
ATOM 2799 C CA . LEU A 1 353 ? 22.038 -1.708 -18.906 1.00 85.69 353 LEU A CA 1
ATOM 2800 C C . LEU A 1 353 ? 22.140 -1.546 -17.379 1.00 85.69 353 LEU A C 1
ATOM 2802 O O . LEU A 1 353 ? 23.247 -1.515 -16.842 1.00 85.69 353 LEU A O 1
ATOM 2806 N N . ILE A 1 354 ? 20.998 -1.463 -16.692 1.00 83.69 354 ILE A N 1
ATOM 2807 C CA . ILE A 1 354 ? 20.931 -1.323 -15.230 1.00 83.69 354 ILE A CA 1
ATOM 2808 C C . ILE A 1 354 ? 20.571 -2.648 -14.562 1.00 83.69 354 ILE A C 1
ATOM 2810 O O . ILE A 1 354 ? 21.218 -3.041 -13.592 1.00 83.69 354 ILE A O 1
ATOM 2814 N N . TYR A 1 355 ? 19.55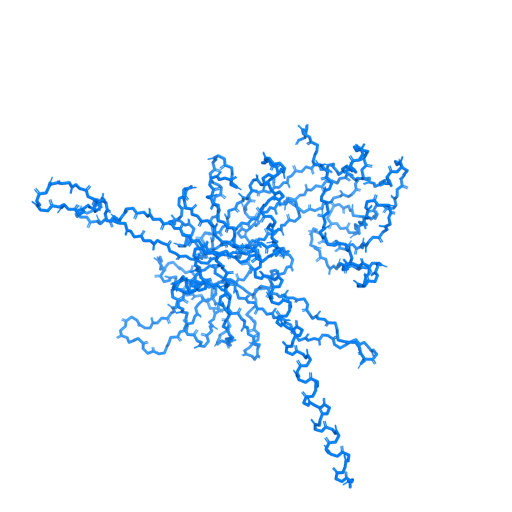5 -3.343 -15.082 1.00 83.50 355 TYR A N 1
ATOM 2815 C CA . TYR A 1 355 ? 19.010 -4.546 -14.460 1.00 83.50 355 TYR A CA 1
ATOM 2816 C C . TYR A 1 355 ? 18.632 -5.603 -15.487 1.00 83.50 355 TYR A C 1
ATOM 2818 O O . TYR A 1 355 ? 18.178 -5.289 -16.590 1.00 83.50 355 TYR A O 1
ATOM 2826 N N . VAL A 1 356 ? 18.743 -6.858 -15.060 1.00 88.94 356 VAL A N 1
ATOM 2827 C CA . VAL A 1 356 ? 18.097 -7.997 -15.709 1.00 88.94 356 VAL A CA 1
ATOM 2828 C C . VAL A 1 356 ? 17.106 -8.604 -14.726 1.00 88.94 356 VAL A C 1
ATOM 2830 O O . VAL A 1 356 ? 17.485 -9.078 -13.653 1.00 88.94 356 VAL A O 1
ATOM 2833 N N . GLU A 1 357 ? 15.830 -8.587 -15.087 1.00 90.19 357 GLU A N 1
ATOM 2834 C CA . GLU A 1 357 ? 14.760 -9.224 -14.323 1.00 90.19 357 GLU A CA 1
ATOM 2835 C C . GLU A 1 357 ? 14.424 -10.579 -14.933 1.00 90.19 357 GLU A C 1
ATOM 2837 O O . GLU A 1 357 ? 14.325 -10.701 -16.153 1.00 90.19 357 GLU A O 1
ATOM 2842 N N . ARG A 1 358 ? 14.233 -11.603 -14.100 1.00 92.38 358 ARG A N 1
ATOM 2843 C CA . ARG A 1 358 ? 13.793 -12.931 -14.543 1.00 92.38 358 ARG A CA 1
ATOM 2844 C C . ARG A 1 358 ? 12.357 -13.172 -14.113 1.00 92.38 358 ARG A C 1
ATOM 2846 O O . ARG A 1 358 ? 12.034 -12.976 -12.944 1.00 92.38 358 ARG A O 1
ATOM 2853 N N . PHE A 1 359 ? 11.549 -13.676 -15.036 1.00 91.94 359 PHE A N 1
ATOM 2854 C CA . PHE A 1 359 ? 10.151 -14.013 -14.811 1.00 91.94 359 PHE A CA 1
ATOM 2855 C C . PHE A 1 359 ? 9.856 -15.474 -15.144 1.00 91.94 359 PHE A C 1
ATOM 2857 O O . PHE A 1 359 ? 10.469 -16.061 -16.043 1.00 91.94 359 PHE A O 1
ATOM 2864 N N . GLU A 1 360 ? 8.879 -16.033 -14.441 1.00 93.12 360 GLU A N 1
ATOM 2865 C CA . GLU A 1 360 ? 8.242 -17.306 -14.764 1.00 93.12 360 GLU A CA 1
ATOM 2866 C C . GLU A 1 360 ? 6.731 -17.174 -14.584 1.00 93.12 360 GLU A C 1
ATOM 2868 O O . GLU A 1 360 ? 6.255 -16.858 -13.495 1.00 93.12 360 GLU A O 1
ATOM 2873 N N . LYS A 1 361 ? 5.969 -17.391 -15.664 1.00 90.12 361 LYS A N 1
ATOM 2874 C CA . LYS A 1 361 ? 4.499 -17.249 -15.679 1.00 90.12 361 LYS A CA 1
ATOM 2875 C C . LYS A 1 361 ? 4.003 -15.904 -15.112 1.00 90.12 361 LYS A C 1
ATOM 2877 O O . LYS A 1 361 ? 2.972 -15.843 -14.453 1.00 90.12 361 LYS A O 1
ATOM 2882 N N . GLY A 1 362 ? 4.750 -14.828 -15.355 1.00 85.75 362 GLY A N 1
ATOM 2883 C CA . GLY A 1 362 ? 4.472 -13.481 -14.853 1.00 85.75 362 GLY A CA 1
ATOM 2884 C C . GLY A 1 362 ? 4.997 -13.209 -13.439 1.00 85.75 362 GLY A C 1
ATOM 2885 O O . GLY A 1 362 ? 4.970 -12.069 -13.000 1.00 85.75 362 GLY A O 1
ATOM 2886 N N . ILE A 1 363 ? 5.528 -14.200 -12.722 1.00 85.19 363 ILE A N 1
ATOM 2887 C CA . ILE A 1 363 ? 6.103 -14.006 -11.385 1.00 85.19 363 ILE A CA 1
ATOM 2888 C C . ILE A 1 363 ? 7.563 -13.575 -11.516 1.00 85.19 363 ILE A C 1
ATOM 2890 O O . ILE A 1 363 ? 8.354 -14.285 -12.141 1.00 85.19 363 ILE A O 1
ATOM 2894 N N . ARG A 1 364 ? 7.949 -12.441 -10.913 1.00 87.31 364 ARG A N 1
ATOM 2895 C CA . ARG A 1 364 ? 9.357 -12.015 -10.875 1.00 87.31 364 ARG A CA 1
ATOM 2896 C C . ARG A 1 364 ? 10.142 -12.894 -9.900 1.00 87.31 364 ARG A C 1
ATOM 2898 O O . ARG A 1 364 ? 9.917 -12.850 -8.696 1.00 87.31 364 ARG A O 1
ATOM 2905 N N . LEU A 1 365 ? 11.097 -13.656 -10.424 1.00 83.38 365 LEU A N 1
ATOM 2906 C CA . LEU A 1 365 ? 11.955 -14.558 -9.654 1.00 83.38 365 LEU A CA 1
ATOM 2907 C C . LEU A 1 365 ? 13.207 -13.865 -9.112 1.00 83.38 365 LEU A C 1
ATOM 2909 O O . LEU A 1 365 ? 13.668 -14.177 -8.017 1.00 83.38 365 LEU A O 1
ATOM 2913 N N . SER A 1 366 ? 13.794 -12.950 -9.886 1.00 79.88 366 SER A N 1
ATOM 2914 C CA . SER A 1 366 ? 15.016 -12.248 -9.486 1.00 79.88 366 SER A CA 1
ATOM 2915 C C . SER A 1 366 ? 15.171 -10.906 -10.188 1.00 79.88 366 SER A C 1
ATOM 2917 O O . SER A 1 366 ? 14.772 -10.757 -11.342 1.00 79.88 366 SER A O 1
ATOM 2919 N N . LEU A 1 367 ? 15.838 -9.975 -9.507 1.00 80.38 367 LEU A N 1
ATOM 2920 C CA . LEU A 1 367 ? 16.338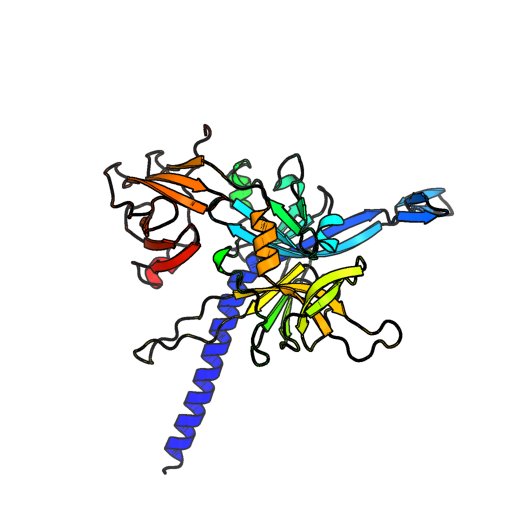 -8.712 -10.041 1.00 80.38 367 LEU A CA 1
ATOM 2921 C C . LEU A 1 367 ? 17.864 -8.714 -9.891 1.00 80.38 367 LEU A C 1
ATOM 2923 O O . LEU A 1 367 ? 18.375 -8.723 -8.773 1.00 80.38 367 LEU A O 1
ATOM 2927 N N . SER A 1 368 ? 18.591 -8.745 -11.005 1.00 80.38 368 SER A N 1
ATOM 2928 C CA . SER A 1 368 ? 20.055 -8.739 -11.012 1.00 80.38 368 SER A CA 1
ATOM 2929 C C . SER A 1 368 ? 20.568 -7.358 -11.429 1.00 80.38 368 SER A C 1
ATOM 2931 O O . SER A 1 368 ? 20.483 -7.032 -12.617 1.00 80.38 368 SER A O 1
ATOM 2933 N N . PRO A 1 369 ? 21.075 -6.530 -10.494 1.00 75.69 369 PRO A N 1
ATOM 2934 C CA . PRO A 1 369 ? 21.739 -5.281 -10.849 1.00 75.69 369 PRO A CA 1
ATOM 2935 C C . PRO A 1 369 ? 23.026 -5.566 -11.624 1.00 75.69 369 PRO A C 1
ATOM 2937 O O . PRO A 1 369 ? 23.797 -6.456 -11.270 1.00 75.69 369 PRO A O 1
ATOM 2940 N N . VAL A 1 370 ? 23.244 -4.798 -12.688 1.00 75.75 370 VAL A N 1
ATOM 2941 C CA . VAL A 1 370 ? 24.454 -4.839 -13.523 1.00 75.75 370 VAL A CA 1
ATOM 2942 C C . VAL A 1 370 ? 25.418 -3.698 -13.149 1.00 75.75 370 VAL A C 1
ATOM 2944 O O . VAL A 1 370 ? 26.612 -3.786 -13.421 1.00 75.75 370 VAL A O 1
ATOM 2947 N N . MET A 1 371 ? 24.917 -2.651 -12.480 1.00 63.78 371 MET A N 1
ATOM 2948 C CA . MET A 1 371 ? 25.694 -1.520 -11.950 1.00 63.78 371 MET A CA 1
ATOM 2949 C C . MET A 1 371 ? 26.045 -1.684 -10.464 1.00 63.78 371 MET A C 1
ATOM 2951 O O . MET A 1 371 ? 25.407 -2.458 -9.749 1.00 63.78 371 MET A O 1
ATOM 2955 N N . THR A 1 372 ? 27.049 -0.941 -9.987 1.00 55.12 372 THR A N 1
ATOM 2956 C CA . THR A 1 372 ? 27.429 -0.940 -8.561 1.00 55.12 372 THR A CA 1
ATOM 2957 C C . THR A 1 372 ? 26.436 -0.135 -7.708 1.00 55.12 372 THR A C 1
ATOM 2959 O O . THR A 1 372 ? 25.755 0.760 -8.206 1.00 55.12 372 THR A O 1
ATOM 2962 N N . THR A 1 373 ? 26.357 -0.408 -6.400 1.00 48.44 373 THR A N 1
ATOM 2963 C CA . THR A 1 373 ? 25.469 0.315 -5.461 1.00 48.44 373 THR A CA 1
ATOM 2964 C C . THR A 1 373 ? 25.711 1.831 -5.465 1.00 48.44 373 THR A C 1
ATOM 2966 O O . THR A 1 373 ? 24.765 2.610 -5.434 1.00 48.44 373 THR A O 1
ATOM 2969 N N . GLU A 1 374 ? 26.968 2.258 -5.601 1.00 47.12 374 GLU A N 1
ATOM 2970 C CA . GLU A 1 374 ? 27.371 3.672 -5.651 1.00 47.12 374 GLU A CA 1
ATOM 2971 C C . GLU A 1 374 ? 26.944 4.369 -6.961 1.00 47.12 374 GLU A C 1
ATOM 2973 O O . GLU A 1 374 ? 26.716 5.580 -6.993 1.00 47.12 374 GLU A O 1
ATOM 2978 N N . GLU A 1 375 ? 26.802 3.606 -8.052 1.00 53.06 375 GLU A N 1
ATOM 2979 C CA . GLU A 1 375 ? 26.174 4.083 -9.286 1.00 53.06 375 GLU A CA 1
ATOM 2980 C C . GLU A 1 375 ? 24.653 4.202 -9.105 1.00 53.06 375 GLU A C 1
ATOM 2982 O O . GLU A 1 375 ? 24.090 5.205 -9.522 1.00 53.06 375 GLU A O 1
ATOM 2987 N N . LEU A 1 376 ? 23.996 3.256 -8.424 1.00 48.56 376 LEU A N 1
ATOM 2988 C CA . LEU A 1 376 ? 22.544 3.275 -8.182 1.00 48.56 376 LEU A CA 1
ATOM 2989 C C . LEU A 1 376 ? 22.083 4.403 -7.237 1.00 48.56 376 LEU A C 1
ATOM 2991 O O . LEU A 1 376 ? 21.018 4.980 -7.445 1.00 48.56 376 LEU A O 1
ATOM 2995 N N . GLU A 1 377 ? 22.874 4.762 -6.224 1.00 44.62 377 GLU A N 1
ATOM 2996 C CA . GLU A 1 377 ? 22.536 5.828 -5.262 1.00 44.62 377 GLU A CA 1
ATOM 2997 C C . GLU A 1 377 ? 22.624 7.242 -5.860 1.00 44.62 377 GLU A C 1
ATOM 2999 O O . GLU A 1 377 ? 21.843 8.124 -5.499 1.00 44.62 377 GLU A O 1
ATOM 3004 N N . LYS A 1 378 ? 23.513 7.464 -6.839 1.00 48.38 378 LYS A N 1
ATOM 3005 C CA . LYS A 1 378 ? 23.575 8.726 -7.609 1.00 48.38 378 LYS A CA 1
ATOM 3006 C C . LYS A 1 378 ? 22.363 8.920 -8.529 1.00 48.38 378 LYS A C 1
ATOM 3008 O O . LYS A 1 378 ? 22.160 10.015 -9.048 1.00 48.38 378 LYS A O 1
ATOM 3013 N N . PHE A 1 379 ? 21.566 7.872 -8.722 1.00 49.34 379 PHE A N 1
ATOM 3014 C CA . PHE A 1 379 ? 20.432 7.787 -9.640 1.00 49.34 379 PHE A CA 1
ATOM 3015 C C . PHE A 1 379 ? 19.082 8.076 -8.964 1.00 49.34 379 PHE A C 1
ATOM 3017 O O . PHE A 1 379 ? 18.068 7.512 -9.363 1.00 49.34 379 PHE A O 1
ATOM 3024 N N . GLY A 1 380 ? 19.057 8.946 -7.943 1.00 32.41 380 GLY A N 1
ATOM 3025 C CA . GLY A 1 380 ? 17.855 9.344 -7.203 1.00 32.41 380 GLY A CA 1
ATOM 3026 C C . GLY A 1 380 ? 16.610 9.515 -8.086 1.00 32.41 380 GLY A C 1
ATOM 3027 O O . GLY A 1 380 ? 16.404 10.567 -8.679 1.00 32.41 380 GLY A O 1
ATOM 3028 N N . GLY A 1 381 ? 15.779 8.469 -8.127 1.00 34.84 381 GLY A N 1
ATOM 3029 C CA . GLY A 1 381 ? 14.524 8.424 -8.873 1.00 34.84 381 GLY A CA 1
ATOM 3030 C C . GLY A 1 381 ? 14.642 7.782 -10.257 1.00 34.84 381 GLY A C 1
ATOM 3031 O O . GLY A 1 381 ? 15.302 8.293 -11.156 1.00 34.84 381 GLY A O 1
ATOM 3032 N N . PHE A 1 382 ? 13.895 6.690 -10.454 1.00 36.72 382 PHE A N 1
ATOM 3033 C CA . PHE A 1 382 ? 13.360 6.348 -11.770 1.00 36.72 382 PHE A CA 1
ATOM 3034 C C . PHE A 1 382 ? 12.719 7.616 -12.352 1.00 36.72 382 PHE A C 1
ATOM 3036 O O . PHE A 1 382 ? 11.739 8.106 -11.799 1.00 36.72 382 PHE A O 1
ATOM 3043 N N . ALA A 1 383 ? 13.250 8.155 -13.446 1.00 29.98 383 ALA A N 1
ATOM 3044 C CA . ALA A 1 383 ? 12.453 9.013 -14.308 1.00 29.98 383 ALA A CA 1
ATOM 3045 C C . ALA A 1 383 ? 11.634 8.061 -15.186 1.00 29.98 383 ALA A C 1
ATOM 3047 O O . ALA A 1 383 ? 12.229 7.421 -16.063 1.00 29.98 383 ALA A O 1
ATOM 3048 N N . PRO A 1 384 ? 10.322 7.868 -14.948 1.00 35.25 384 PRO A N 1
ATOM 3049 C CA . PRO A 1 384 ? 9.525 7.130 -15.905 1.00 35.25 384 PRO A CA 1
ATOM 3050 C C . PRO A 1 384 ? 9.631 7.838 -17.256 1.00 35.25 384 PRO A C 1
ATOM 3052 O O . PRO A 1 384 ? 9.557 9.063 -17.367 1.00 35.25 384 PRO A O 1
ATOM 3055 N N . ALA A 1 385 ? 9.854 7.030 -18.285 1.00 40.84 385 ALA A N 1
ATOM 3056 C CA . ALA A 1 385 ? 9.565 7.389 -19.657 1.00 40.84 385 ALA A CA 1
ATOM 3057 C C . ALA A 1 385 ? 8.178 8.043 -19.750 1.00 40.84 385 ALA A C 1
ATOM 3059 O O . ALA A 1 385 ? 7.248 7.592 -19.076 1.00 40.84 385 ALA A O 1
ATOM 3060 N N . LYS A 1 386 ? 8.032 9.064 -20.600 1.00 32.75 386 LYS A N 1
ATOM 3061 C CA . LYS A 1 386 ? 6.728 9.696 -20.837 1.00 32.75 386 LYS A CA 1
ATOM 3062 C C . LYS A 1 386 ? 5.718 8.637 -21.318 1.00 32.75 386 LYS A C 1
ATOM 3064 O O . LYS A 1 386 ? 6.076 7.900 -22.245 1.00 32.75 386 LYS A O 1
ATOM 3069 N N . PRO A 1 387 ? 4.511 8.540 -20.724 1.00 36.84 387 PRO A N 1
ATOM 3070 C CA . PRO A 1 387 ? 3.408 7.818 -21.350 1.00 36.84 387 PRO A CA 1
ATOM 3071 C C . PRO A 1 387 ? 3.075 8.464 -22.702 1.00 36.84 387 PRO A C 1
ATOM 3073 O O . PRO A 1 387 ? 3.252 9.671 -22.882 1.00 36.84 387 PRO A O 1
ATOM 3076 N N . ASP A 1 388 ? 2.657 7.653 -23.670 1.00 38.47 388 ASP A N 1
ATOM 3077 C CA . ASP A 1 388 ? 2.081 8.155 -24.918 1.00 38.47 388 ASP A CA 1
ATOM 3078 C C . ASP A 1 388 ? 0.611 8.503 -24.657 1.00 38.47 388 ASP A C 1
ATOM 3080 O O . ASP A 1 388 ? -0.119 7.670 -24.132 1.00 38.47 388 ASP A O 1
ATOM 3084 N N . GLU A 1 389 ? 0.163 9.707 -25.014 1.00 35.88 389 GLU A N 1
ATOM 3085 C CA . GLU A 1 389 ? -1.217 10.179 -24.777 1.00 35.88 389 GLU A CA 1
ATOM 3086 C C . GLU A 1 389 ? -2.262 9.528 -25.714 1.00 35.88 389 GLU A C 1
ATOM 3088 O O . GLU A 1 389 ? -3.374 10.031 -25.839 1.00 35.88 389 GLU A O 1
ATOM 3093 N N . ASN A 1 390 ? -1.919 8.436 -26.411 1.00 36.28 390 ASN A N 1
ATOM 3094 C CA . ASN A 1 390 ? -2.720 7.893 -27.517 1.00 36.28 390 ASN A CA 1
ATOM 3095 C C . ASN A 1 390 ? -2.998 6.377 -27.472 1.00 36.28 390 ASN A C 1
ATOM 3097 O O . ASN A 1 390 ? -3.526 5.873 -28.463 1.00 36.28 390 ASN A O 1
ATOM 3101 N N . ASP A 1 391 ? -2.681 5.668 -26.383 1.00 35.00 391 ASP A N 1
ATOM 3102 C CA . ASP A 1 391 ? -2.978 4.227 -26.245 1.00 35.00 391 ASP A CA 1
ATOM 3103 C C . ASP A 1 391 ? -3.934 3.927 -25.080 1.00 35.00 391 ASP A C 1
ATOM 3105 O O . ASP A 1 391 ? -3.593 4.279 -23.925 1.00 35.00 391 ASP A O 1
#

Secondary structure (DSSP, 8-state):
--HHHHHHHHHHHHHHHHHHHHHHHHHHHHHHTTEEEEEEEEEPEEEETTEEEE-EEEPTTT--EEE-EEEEEEEEEEEEETTEEEEEE-HHHHTT--TT-EEEEE-TTS-EEEEEHHHHB-SS--EEE-SSSS-EEEEE--TTS-HHHHHHH----EEGGGB--SSSPPPTT-EEEEEE-GGGTTB-SS-B--EEEEEEB--S-EEEE-TTT--EEEEEEESSPP-TT-TTPEEEE----EE-TTSS-EEPPPPEEEEEEEEEE--SS---S-EEEEEEHHHHHHHHHHS----EEEEEE-TTS-EEEEEEEETTEEEEEEEEB-TTS-B---B--BTTBEEEEEE-TTS-EEEEEEEETTEEEEEEE-S-HHHHHTT-S----BPPTT-

Organism: NCBI:txid1178778